Protein AF-0000000080329947 (afdb_homodimer)

Organism: NCBI:txid40318

Solvent-accessible surface area (backbone atoms only — not comparable to full-atom values): 26749 Å² total; per-residue (Å²): 135,84,74,75,75,70,77,56,76,75,75,55,60,79,76,43,69,67,56,48,32,52,51,42,46,49,55,52,70,67,36,64,66,49,54,54,37,52,48,49,18,39,48,30,20,26,49,42,0,29,50,46,18,37,52,49,48,74,40,50,90,74,49,55,70,72,56,60,70,68,59,47,57,67,50,40,4,48,54,8,49,68,57,16,38,54,33,36,23,45,49,18,11,41,72,40,8,46,28,51,72,70,53,46,44,56,58,57,44,67,69,30,91,54,57,53,60,54,55,52,23,45,50,50,46,52,38,51,53,39,31,53,52,36,29,51,24,33,47,49,4,40,52,49,8,30,60,44,16,42,77,71,73,56,43,75,52,72,82,40,88,59,37,49,49,19,36,51,28,45,5,52,40,43,19,50,43,16,48,39,13,32,19,35,3,52,61,60,55,27,52,66,58,14,43,51,49,49,46,41,54,52,53,46,45,55,57,52,36,69,71,40,58,66,77,51,24,56,69,46,44,37,70,34,52,47,54,11,26,48,29,28,40,46,75,70,80,57,87,70,48,55,54,33,69,58,13,32,49,50,29,49,48,54,37,49,52,41,38,50,51,20,45,53,47,55,70,70,41,81,133,134,84,73,75,76,70,77,55,76,76,74,53,60,80,76,43,69,67,56,48,31,52,51,43,47,48,55,53,69,67,35,66,68,47,55,53,36,54,47,48,19,38,48,29,19,26,51,42,0,30,50,46,18,38,52,49,48,74,40,48,89,76,49,54,69,72,56,60,72,67,60,47,57,67,50,40,4,49,53,8,49,68,56,16,38,52,32,36,23,46,49,18,11,41,72,40,9,45,29,51,72,72,53,48,44,57,60,57,43,66,70,30,89,54,58,53,59,54,55,51,23,45,51,50,48,52,38,51,52,39,31,54,53,36,28,51,26,31,46,49,3,39,54,49,7,30,60,46,16,44,79,71,72,54,42,74,54,71,82,41,88,60,36,50,47,18,37,51,27,45,5,51,39,43,21,50,44,16,48,41,13,32,19,34,2,53,62,57,54,28,51,66,58,14,43,51,50,47,46,42,54,53,52,46,45,56,56,53,36,71,71,40,58,67,78,52,24,57,69,44,42,38,70,34,54,49,54,10,25,49,28,28,40,47,75,69,81,58,88,69,48,56,56,32,68,59,14,33,50,49,28,50,46,54,37,49,53,41,38,49,50,20,44,52,47,55,70,68,43,80,131

Secondary structure (DSSP, 8-state):
--------TTSS----HHHHHHHHHHHHHH-HHHHHHHHHHHHHHHHHHHHHHHHHHHTGGGS-HHHHHT--HHHHHTTTHHHHHHHHHHHHHHHHHHHHHHTTHHHHHHHSS-HHHHHHHHHHHHHHHHHHHHHHHHHHHHHHHHHHHHTTT----TTSTTHHHHHHHHHHHHHHHHHHHHHHHHHH--HHHHHHHHHIIIIIHHHHHHTS-HHHHHHHGGGSHHHHHHGGG-SSPPTT---HHHHHHHHHHHHHHHHHHHHHHHHHS--/--------TTSS----HHHHHHHHHHHHHH-HHHHHHHHHHHHHHHHHHHHHHHHHHHTGGGS-HHHHHT--HHHHHTTTHHHHHHHHHHHHHHHHHHHHHHTTHHHHHHHSS-HHHHHHHHHHHHHHHHHHHHHHHHHHHHHHHHHHHHTTT----TTSTTHHHHHHHHHHHHHHHHHHHHHHHHHH--HHHHHHHHHIIIIIHHHHHHTS-HHHHHHHGGGSHHHHHHGGG-SSPPTT---HHHHHHHHHHHHHHHHHHHHHHHHHS--

Sequence (542 aa):
MTTASAIPDSERGEVTQLRVIRSEWIKLRSLRSTLFTLLAAVVAMVGLGCVFSYVTAARWNSLPPEERLAFDPTLVSLRGLYLAQLAVGVLGVLVVSGEYASGMIRSSLAAVPRRLPVLWAKTLVYGAVAWVLMTIASLAAFLGGQAALSGHGLGTSLSAPDVPRAVLGAGLYLTVVGLIGVAFGALVRSTAGGIATVFGLLLVLPALAQALPSSWLAKVNPYLPSTAGQGLIHIHQEPHTLAPWTGFALFCLYTLVALAAAGVALTRRDAMTTASAIPDSERGEVTQLRVIRSEWIKLRSLRSTLFTLLAAVVAMVGLGCVFSYVTAARWNSLPPEERLAFDPTLVSLRGLYLAQLAVGVLGVLVVSGEYASGMIRSSLAAVPRRLPVLWAKTLVYGAVAWVLMTIASLAAFLGGQAALSGHGLGTSLSAPDVPRAVLGAGLYLTVVGLIGVAFGALVRSTAGGIATVFGLLLVLPALAQALPSSWLAKVNPYLPSTAGQGLIHIHQEPHTLAPWTGFALFCLYTLVALAAAGVALTRRDA

pLDDT: mean 89.35, std 12.15, range [34.03, 98.75]

Foldseek 3Di:
DPPPPDPPPPVLPQCDLVNLLVVLLCVLVVDPLNVVLLVQLLCLQQVQLLVQLQVCQVCVVVDDPVCNVVDDLLCSLRVSLVVSLLSLLLVLLCSQLVCLVVVVVVVSCVSPVAQQSNLVSSLVSSLVVQLVSQLVSLVNSLVSSQVSNVVNPRHDDCPPPLSVQQSSLSSLLSSLSSLQSNLLSLVVSHSVRSSCVSCCQQPVVLVVLVVDDPVSSLVPNQLRLNNLSNLSNDPDDDPSHDHNVRSNVSNNVVSVVSSVVSSVCSVPDDD/DPPPPPPPPPVLPQCDLVNLLVVLLCVLVVDPLNVVLLVQLLCLQQVQLLVQLQVCQVCVVVDDPVCNVVDDLLCSLRVSLVVSLLSLLLVLLCSQLVCLVVVVVVVSCVSPVAQQSNLVSSLVSSLVVQLVSQLVSLVNSLVSSQVSNVVNPRHDDCPPPLSVQQSSLSSLLSSLSSLQSNLLSLVVSHSVRSSCVSCCQQPVVLVVLVVDDPVSSLVPNQLRLNNLSNLSNDPDDDPSHDHNVRSNVSNNVVSVVSSVVSSVCSVPDDD

Structure (mmCIF, N/CA/C/O backbone):
data_AF-0000000080329947-model_v1
#
loop_
_entity.id
_entity.type
_entity.pdbx_description
1 polymer 'ABC transporter permease'
#
loop_
_atom_site.group_PDB
_atom_site.id
_atom_site.type_symbol
_atom_site.label_atom_id
_atom_site.label_alt_id
_atom_site.label_comp_id
_atom_site.label_asym_id
_atom_site.label_entity_id
_atom_site.label_seq_id
_atom_site.pdbx_PDB_ins_code
_atom_site.Cartn_x
_atom_site.Cartn_y
_atom_site.Cartn_z
_atom_site.occupancy
_atom_site.B_iso_or_equiv
_atom_site.auth_seq_id
_atom_site.auth_comp_id
_atom_site.auth_asym_id
_atom_site.auth_atom_id
_atom_site.pdbx_PDB_model_num
ATOM 1 N N . MET A 1 1 ? -16.672 43.812 39.469 1 34.03 1 MET A N 1
ATOM 2 C CA . MET A 1 1 ? -16.719 42.344 39.312 1 34.03 1 MET A CA 1
ATOM 3 C C . MET A 1 1 ? -17.734 41.938 38.25 1 34.03 1 MET A C 1
ATOM 5 O O . MET A 1 1 ? -18.938 41.906 38.531 1 34.03 1 MET A O 1
ATOM 9 N N . THR A 1 2 ? -17.672 42.344 36.969 1 41.28 2 THR A N 1
ATOM 10 C CA . THR A 1 2 ? -18.578 42.125 35.844 1 41.28 2 THR A CA 1
ATOM 11 C C . THR A 1 2 ? -18.766 40.656 35.594 1 41.28 2 THR A C 1
ATOM 13 O O . THR A 1 2 ? -17.797 39.938 35.312 1 41.28 2 THR A O 1
ATOM 16 N N . THR A 1 3 ? -19.734 39.969 36.25 1 40.94 3 THR A N 1
ATOM 17 C CA . THR A 1 3 ? -20.109 38.562 36.094 1 40.94 3 THR A CA 1
ATOM 18 C C . THR A 1 3 ? -20.344 38.25 34.594 1 40.94 3 THR A C 1
ATOM 20 O O . THR A 1 3 ? -21.203 38.844 33.969 1 40.94 3 THR A O 1
ATOM 23 N N . ALA A 1 4 ? -19.344 37.938 33.875 1 51.41 4 ALA A N 1
ATOM 24 C CA . ALA A 1 4 ? -19.562 37.375 32.531 1 51.41 4 ALA A CA 1
ATOM 25 C C . ALA A 1 4 ? -20.703 36.344 32.562 1 51.41 4 ALA A C 1
ATOM 27 O O . ALA A 1 4 ? -20.625 35.344 33.312 1 51.41 4 ALA A O 1
ATOM 28 N N . SER A 1 5 ? -21.953 36.688 32.5 1 46.66 5 SER A N 1
ATOM 29 C CA . SER A 1 5 ? -23.109 35.812 32.406 1 46.66 5 SER A CA 1
ATOM 30 C C . SER A 1 5 ? -22.828 34.625 31.484 1 46.66 5 SER A C 1
ATOM 32 O O . SER A 1 5 ? -22.484 34.812 30.312 1 46.66 5 SER A O 1
ATOM 34 N N . ALA A 1 6 ? -22.375 33.531 32.094 1 50.06 6 ALA A N 1
ATOM 35 C CA . ALA A 1 6 ? -22.234 32.281 31.406 1 50.06 6 ALA A CA 1
ATOM 36 C C . ALA A 1 6 ? -23.484 31.969 30.562 1 50.06 6 ALA A C 1
ATOM 38 O O . ALA A 1 6 ? -24.609 32.094 31.047 1 50.06 6 ALA A O 1
ATOM 39 N N . ILE A 1 7 ? -23.469 32.219 29.266 1 50.66 7 ILE A N 1
ATOM 40 C CA . ILE A 1 7 ? -24.562 31.766 28.422 1 50.66 7 ILE A CA 1
ATOM 41 C C . ILE A 1 7 ? -25.062 30.391 28.891 1 50.66 7 ILE A C 1
ATOM 43 O O . ILE A 1 7 ? -24.266 29.484 29.109 1 50.66 7 ILE A O 1
ATOM 47 N N . PRO A 1 8 ? -26.188 30.281 29.5 1 48.19 8 PRO A N 1
ATOM 48 C CA . PRO A 1 8 ? -26.75 29.047 30.062 1 48.19 8 PRO A CA 1
ATOM 49 C C . PRO A 1 8 ? -26.578 27.844 29.125 1 48.19 8 PRO A C 1
ATOM 51 O O . PRO A 1 8 ? -26.562 28 27.906 1 48.19 8 PRO A O 1
ATOM 54 N N . ASP A 1 9 ? -26.016 26.656 29.578 1 49.38 9 ASP A N 1
ATOM 55 C CA . ASP A 1 9 ? -25.875 25.375 28.906 1 49.38 9 ASP A CA 1
ATOM 56 C C . ASP A 1 9 ? -27.094 25.062 28.031 1 49.38 9 ASP A C 1
ATOM 58 O O . ASP A 1 9 ? -27 24.297 27.078 1 49.38 9 ASP A O 1
ATOM 62 N N . SER A 1 10 ? -28.281 25.531 28.438 1 47.75 10 SER A N 1
ATOM 63 C CA . SER A 1 10 ? -29.547 25.281 27.75 1 47.75 10 SER A CA 1
ATOM 64 C C . SER A 1 10 ? -29.562 25.922 26.375 1 47.75 1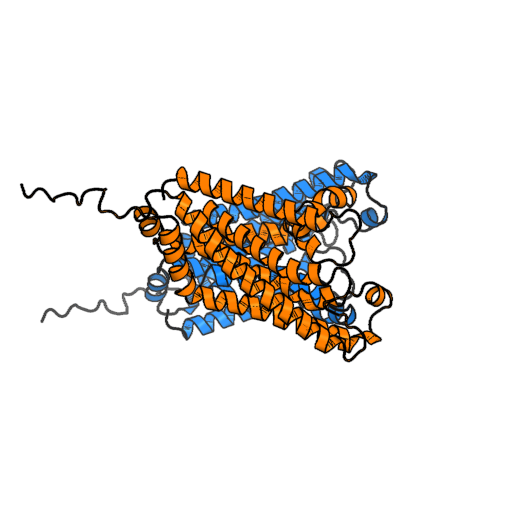0 SER A C 1
ATOM 66 O O . SER A 1 10 ? -30.297 25.484 25.484 1 47.75 10 SER A O 1
ATOM 68 N N . GLU A 1 11 ? -29.141 27.047 26.141 1 47.38 11 GLU A N 1
ATOM 69 C CA . GLU A 1 11 ? -29.125 27.75 24.875 1 47.38 11 GLU A CA 1
ATOM 70 C C . GLU A 1 11 ? -28.031 27.203 23.953 1 47.38 11 GLU A C 1
ATOM 72 O O . GLU A 1 11 ? -27.828 27.703 22.844 1 47.38 11 GLU A O 1
ATOM 77 N N . ARG A 1 12 ? -26.969 26.625 24.516 1 48.72 12 ARG A N 1
ATOM 78 C CA . ARG A 1 12 ? -26.109 25.812 23.672 1 48.72 12 ARG A CA 1
ATOM 79 C C . ARG A 1 12 ? -26.938 24.781 22.906 1 48.72 12 ARG A C 1
ATOM 81 O O . ARG A 1 12 ? -27.469 23.844 23.5 1 48.72 12 ARG A O 1
ATOM 88 N N . GLY A 1 13 ? -27.828 25.094 22.141 1 51.66 13 GLY A N 1
ATOM 89 C CA . GLY A 1 13 ? -28.734 24.281 21.344 1 51.66 13 GLY A CA 1
ATOM 90 C C . GLY A 1 13 ? -28.281 22.828 21.234 1 51.66 13 GLY A C 1
ATOM 91 O O . GLY A 1 13 ? -27.094 22.547 21.188 1 51.66 13 GLY A O 1
ATOM 92 N N . GLU A 1 14 ? -29 21.938 21.891 1 61.28 14 GLU A N 1
ATOM 93 C CA . GLU A 1 14 ? -28.734 20.5 21.938 1 61.28 14 GLU A CA 1
ATOM 94 C C . GLU A 1 14 ? -28.219 20 20.578 1 61.28 14 GLU A C 1
ATOM 96 O O . GLU A 1 14 ? -28.875 20.188 19.562 1 61.28 14 GLU A O 1
ATOM 101 N N . VAL A 1 15 ? -26.953 20.094 20.422 1 71.81 15 VAL A N 1
ATOM 102 C CA . VAL A 1 15 ? -26.375 19.531 19.203 1 71.81 15 VAL A CA 1
ATOM 103 C C . VAL A 1 15 ? -26.922 18.125 18.969 1 71.81 15 VAL A C 1
ATOM 105 O O . VAL A 1 15 ? -26.688 17.219 19.781 1 71.81 15 VAL A O 1
ATOM 108 N N . THR A 1 16 ? -27.984 18.031 18.156 1 81.5 16 THR A N 1
ATOM 109 C CA . THR A 1 16 ? -28.578 16.75 17.781 1 81.5 16 THR A CA 1
ATOM 110 C C . THR A 1 16 ? -27.672 16.016 16.781 1 81.5 16 THR A C 1
ATOM 112 O O . THR A 1 16 ? -26.781 16.625 16.172 1 81.5 16 THR A O 1
ATOM 115 N N . GLN A 1 17 ? -27.797 14.75 16.797 1 85.81 17 GLN A N 1
ATOM 116 C CA . GLN A 1 17 ? -27.047 13.914 15.875 1 85.81 17 GLN A CA 1
ATOM 117 C C . GLN A 1 17 ? -27.25 14.375 14.43 1 85.81 17 GLN A C 1
ATOM 119 O O . GLN A 1 17 ? -26.312 14.344 13.633 1 85.81 17 GLN A O 1
ATOM 124 N N . LEU A 1 18 ? -28.391 14.805 14.125 1 87.75 18 LEU A N 1
ATOM 125 C CA . LEU A 1 18 ? -28.688 15.258 12.773 1 87.75 18 LEU A CA 1
ATOM 126 C C . LEU A 1 18 ? -27.906 16.516 12.43 1 87.75 18 LEU A C 1
ATOM 128 O O . LEU A 1 18 ? -27.453 16.688 11.297 1 87.75 18 LEU A O 1
ATOM 132 N N . ARG A 1 19 ? -27.734 17.406 13.375 1 85.75 19 ARG A N 1
ATOM 133 C CA . ARG A 1 19 ? -26.953 18.609 13.156 1 85.75 19 ARG A CA 1
ATOM 134 C C . ARG A 1 19 ? -25.484 18.281 12.945 1 85.75 19 ARG A C 1
ATOM 136 O O . ARG A 1 19 ? -24.797 18.922 12.133 1 85.75 19 ARG A O 1
ATOM 143 N N . VAL A 1 20 ? -25.094 17.297 13.688 1 86.81 20 VAL A N 1
ATOM 144 C CA . VAL A 1 20 ? -23.703 16.875 13.555 1 86.81 20 VAL A CA 1
ATOM 145 C C . VAL A 1 20 ? -23.469 16.266 12.172 1 86.81 20 VAL A C 1
ATOM 147 O O . VAL A 1 20 ? -22.469 16.531 11.523 1 86.81 20 VAL A O 1
ATOM 150 N N . ILE A 1 21 ? -24.391 15.539 11.727 1 89.94 21 ILE A N 1
ATOM 151 C CA . ILE A 1 21 ? -24.328 14.922 10.406 1 89.94 21 ILE A CA 1
ATOM 152 C C . ILE A 1 21 ? -24.281 16.016 9.328 1 89.94 21 ILE A C 1
ATOM 154 O O . ILE A 1 21 ? -23.5 15.93 8.383 1 89.94 21 ILE A O 1
ATOM 158 N N . ARG A 1 22 ? -25.062 16.984 9.445 1 89.5 22 ARG A N 1
ATOM 159 C CA . ARG A 1 22 ? -25.094 18.078 8.484 1 89.5 22 ARG A CA 1
ATOM 160 C C . ARG A 1 22 ? -23.766 18.828 8.453 1 89.5 22 ARG A C 1
ATOM 162 O O . ARG A 1 22 ? -23.281 19.188 7.387 1 89.5 22 ARG A O 1
ATOM 169 N N . SER A 1 23 ? -23.266 19 9.625 1 87.44 23 SER A N 1
ATOM 170 C CA . SER A 1 23 ? -21.984 19.656 9.719 1 87.44 23 SER A CA 1
ATOM 171 C C . SER A 1 23 ? -20.891 18.844 9.023 1 87.44 23 SER A C 1
ATOM 173 O O . SER A 1 23 ? -20.062 19.406 8.297 1 87.44 23 SER A O 1
ATOM 175 N N . GLU A 1 24 ? -20.922 17.547 9.234 1 90 24 GLU A N 1
ATOM 176 C CA . GLU A 1 24 ? -19.922 16.688 8.633 1 90 24 GLU A CA 1
ATOM 177 C C . GLU A 1 24 ? -20.094 16.594 7.121 1 90 24 GLU A C 1
ATOM 179 O O . GLU A 1 24 ? -19.125 16.469 6.379 1 90 24 GLU A O 1
ATOM 184 N N . TRP A 1 25 ? -21.344 16.688 6.676 1 91.12 25 TRP A N 1
ATOM 185 C CA . TRP A 1 25 ? -21.625 16.719 5.246 1 91.12 25 TRP A CA 1
ATOM 186 C C . TRP A 1 25 ? -21.016 17.953 4.598 1 91.12 25 TRP A C 1
ATOM 188 O O . TRP A 1 25 ? -20.391 17.875 3.539 1 91.12 25 TRP A O 1
ATOM 198 N N . ILE A 1 26 ? -21.062 19.016 5.258 1 86.56 26 ILE A N 1
ATOM 199 C CA . ILE A 1 26 ? -20.531 20.266 4.762 1 86.56 26 ILE A CA 1
ATOM 200 C C . ILE A 1 26 ? -19 20.219 4.738 1 86.56 26 ILE A C 1
ATOM 202 O O . ILE A 1 26 ? -18.375 20.625 3.758 1 86.56 26 ILE A O 1
ATOM 206 N N . LYS A 1 27 ? -18.453 19.703 5.73 1 86.25 27 LYS A N 1
ATOM 207 C CA . LYS A 1 27 ? -17 19.578 5.812 1 86.25 27 LYS A CA 1
ATOM 208 C C . LYS A 1 27 ? -16.453 18.703 4.688 1 86.25 27 LYS A C 1
ATOM 210 O O . LYS A 1 27 ? -15.484 19.078 4.02 1 86.25 27 LYS A O 1
ATOM 215 N N . LEU A 1 28 ? -17.156 17.641 4.516 1 88.12 28 LEU A N 1
ATOM 216 C CA . LEU A 1 28 ? -16.703 16.688 3.504 1 88.12 28 LEU A CA 1
ATOM 217 C C . LEU A 1 28 ? -16.781 17.297 2.109 1 88.12 28 LEU A C 1
ATOM 219 O O . LEU A 1 28 ? -15.891 17.094 1.285 1 88.12 28 LEU A O 1
ATOM 223 N N . ARG A 1 29 ? -17.766 18.031 1.87 1 88.25 29 ARG A N 1
ATOM 224 C CA . ARG A 1 29 ? -18.016 18.562 0.53 1 88.25 29 ARG A CA 1
ATOM 225 C C . ARG A 1 29 ? -17.188 19.828 0.282 1 88.25 29 ARG A C 1
ATOM 227 O O . ARG A 1 29 ? -17.016 20.25 -0.864 1 88.25 29 ARG A O 1
ATOM 234 N N . SER A 1 30 ? -16.672 20.438 1.333 1 85.56 30 SER A N 1
ATOM 235 C CA . SER A 1 30 ? -16.016 21.734 1.188 1 85.56 30 SER A CA 1
ATOM 236 C C . SER A 1 30 ? -14.516 21.562 0.949 1 85.56 30 SER A C 1
ATOM 238 O O . SER A 1 30 ? -13.852 22.5 0.495 1 85.56 30 SER A O 1
ATOM 240 N N . LEU A 1 31 ? -14.078 20.453 1.177 1 83 31 LEU A N 1
ATOM 241 C CA . LEU A 1 31 ? -12.633 20.25 1.033 1 83 31 LEU A CA 1
ATOM 242 C C . LEU A 1 31 ? -12.289 19.844 -0.391 1 83 31 LEU A C 1
ATOM 244 O O . LEU A 1 31 ? -12.828 18.859 -0.907 1 83 31 LEU A O 1
ATOM 248 N N . ARG A 1 32 ? -11.469 20.531 -1.019 1 83.56 32 ARG A N 1
ATOM 249 C CA . ARG A 1 32 ? -11.008 20.219 -2.369 1 83.56 32 ARG A CA 1
ATOM 250 C C . ARG A 1 32 ? -10.328 18.859 -2.418 1 83.56 32 ARG A C 1
ATOM 252 O O . ARG A 1 32 ? -10.445 18.141 -3.414 1 83.56 32 ARG A O 1
ATOM 259 N N . SER A 1 33 ? -9.672 18.594 -1.314 1 84.19 33 SER A N 1
ATOM 260 C CA . SER A 1 33 ? -8.977 17.312 -1.256 1 84.19 33 SER A CA 1
ATOM 261 C C . SER A 1 33 ? -9.961 16.141 -1.379 1 84.19 33 SER A C 1
ATOM 263 O O . SER A 1 33 ? -9.641 15.117 -1.991 1 84.19 33 SER A O 1
ATOM 265 N N . THR A 1 34 ? -11.125 16.297 -0.819 1 89.56 34 THR A N 1
ATOM 266 C CA . THR A 1 34 ? -12.156 15.258 -0.91 1 89.56 34 THR A CA 1
ATOM 267 C C . THR A 1 34 ? -12.578 15.047 -2.359 1 89.56 34 THR A C 1
ATOM 269 O O . THR A 1 34 ? -12.617 13.914 -2.842 1 89.56 34 THR A O 1
ATOM 272 N N . LEU A 1 35 ? -12.805 16.094 -3.051 1 90.81 35 LEU A N 1
ATOM 273 C CA . LEU A 1 35 ? -13.242 16.031 -4.438 1 90.81 35 LEU A CA 1
ATOM 274 C C . LEU A 1 35 ? -12.188 15.359 -5.312 1 90.81 35 LEU A C 1
ATOM 276 O O . LEU A 1 35 ? -12.508 14.453 -6.09 1 90.81 35 LEU A O 1
ATOM 280 N N . PHE A 1 36 ? -11.031 15.734 -5.129 1 91 36 PHE A N 1
ATOM 281 C CA . PHE A 1 36 ? -9.961 15.219 -5.977 1 91 36 PHE A CA 1
ATOM 282 C C . PHE A 1 36 ? -9.703 13.742 -5.676 1 91 36 PHE A C 1
ATOM 284 O O . PHE A 1 36 ? -9.43 12.961 -6.59 1 91 36 PHE A O 1
ATOM 291 N N . THR A 1 37 ? -9.789 13.406 -4.445 1 93.44 37 THR A N 1
ATOM 292 C CA . THR A 1 37 ? -9.547 12.016 -4.09 1 93.44 37 THR A CA 1
ATOM 293 C C . THR A 1 37 ? -10.688 11.125 -4.574 1 93.44 37 THR A C 1
ATOM 295 O O . THR A 1 37 ? -10.453 10.016 -5.066 1 93.44 37 THR A O 1
ATOM 298 N N . LEU A 1 38 ? -11.883 11.594 -4.422 1 95.69 38 LEU A N 1
ATOM 299 C CA . LEU A 1 38 ? -13.023 10.828 -4.906 1 95.69 38 LEU A CA 1
ATOM 300 C C . LEU A 1 38 ? -13 10.711 -6.426 1 95.69 38 LEU A C 1
ATOM 302 O O . LEU A 1 38 ? -13.305 9.656 -6.98 1 95.69 38 LEU A O 1
ATOM 306 N N . LEU A 1 39 ? -12.625 11.766 -7.105 1 95.81 39 LEU A N 1
ATOM 307 C CA . LEU A 1 39 ? -12.492 11.727 -8.562 1 95.81 39 LEU A CA 1
ATOM 308 C C . LEU A 1 39 ? -11.406 10.734 -8.977 1 95.81 39 LEU A C 1
ATOM 310 O O . LEU A 1 39 ? -11.578 10 -9.953 1 95.81 39 LEU A O 1
ATOM 314 N N . ALA A 1 40 ? -10.367 10.797 -8.234 1 95.69 40 ALA A N 1
ATOM 315 C CA . ALA A 1 40 ? -9.289 9.859 -8.516 1 95.69 40 ALA A CA 1
ATOM 316 C C . ALA A 1 40 ? -9.766 8.414 -8.367 1 95.69 40 ALA A C 1
ATOM 318 O O . ALA A 1 40 ? -9.391 7.547 -9.164 1 95.69 40 ALA A O 1
ATOM 319 N N . ALA A 1 41 ? -10.547 8.164 -7.371 1 97.38 41 ALA A N 1
ATOM 320 C CA . ALA A 1 41 ? -11.086 6.824 -7.152 1 97.38 41 ALA A CA 1
ATOM 321 C C . ALA A 1 41 ? -11.977 6.398 -8.312 1 97.38 41 ALA A C 1
ATOM 323 O O . ALA A 1 41 ? -11.875 5.27 -8.797 1 97.38 41 ALA A O 1
ATOM 324 N N . VAL A 1 42 ? -12.789 7.301 -8.75 1 98.19 42 VAL A N 1
ATOM 325 C CA . VAL A 1 42 ? -13.711 7.012 -9.844 1 98.19 42 VAL A CA 1
ATOM 326 C C . VAL A 1 42 ? -12.922 6.766 -11.133 1 98.19 42 VAL A C 1
ATOM 328 O O . VAL A 1 42 ? -13.18 5.793 -11.844 1 98.19 42 VAL A O 1
ATOM 331 N N . VAL A 1 43 ? -11.969 7.59 -11.422 1 98 43 VAL A N 1
ATOM 332 C CA . VAL A 1 43 ? -11.156 7.473 -12.625 1 98 43 VAL A CA 1
ATOM 333 C C . VAL A 1 43 ? -10.367 6.168 -12.594 1 98 43 VAL A C 1
ATOM 335 O O . VAL A 1 43 ? -10.234 5.484 -13.617 1 98 43 VAL A O 1
ATOM 338 N N . ALA A 1 44 ? -9.906 5.875 -11.438 1 96.94 44 ALA A N 1
ATOM 339 C CA . ALA A 1 44 ? -9.156 4.629 -11.297 1 96.94 44 ALA A CA 1
ATOM 340 C C . ALA A 1 44 ? -10.055 3.42 -11.539 1 96.94 44 ALA A C 1
ATOM 342 O O . ALA A 1 44 ? -9.688 2.502 -12.273 1 96.94 44 ALA A O 1
ATOM 343 N N . MET A 1 45 ? -11.203 3.443 -10.945 1 97.88 45 MET A N 1
ATOM 344 C CA . MET A 1 45 ? -12.148 2.336 -11.062 1 97.88 45 MET A CA 1
ATOM 345 C C . MET A 1 45 ? -12.609 2.154 -12.5 1 97.88 45 MET A C 1
ATOM 347 O O . MET A 1 45 ? -12.516 1.057 -13.055 1 97.88 45 MET A O 1
ATOM 351 N N . VAL A 1 46 ? -13 3.166 -13.125 1 98.31 46 VAL A N 1
ATOM 352 C CA . VAL A 1 46 ? -13.562 3.105 -14.469 1 98.31 46 VAL A CA 1
ATOM 353 C C . VAL A 1 46 ? -12.445 3.002 -15.5 1 98.31 46 VAL A C 1
ATOM 355 O O . VAL A 1 46 ? -12.492 2.152 -16.391 1 98.31 46 VAL A O 1
ATOM 358 N N . GLY A 1 47 ? -11.492 3.832 -15.414 1 97.69 47 GLY A N 1
ATOM 359 C CA . GLY A 1 47 ? -10.414 3.885 -16.391 1 97.69 47 GLY A CA 1
ATOM 360 C C . GLY A 1 47 ? -9.648 2.58 -16.484 1 97.69 47 GLY A C 1
ATOM 361 O O . GLY A 1 47 ? -9.461 2.049 -17.594 1 97.69 47 GLY A O 1
ATOM 362 N N . LEU A 1 48 ? -9.234 2.082 -15.375 1 96 48 LEU A N 1
ATOM 363 C CA . LEU A 1 48 ? -8.445 0.854 -15.391 1 96 48 LEU A CA 1
ATOM 364 C C . LEU A 1 48 ? -9.312 -0.339 -15.789 1 96 48 LEU A C 1
ATOM 366 O O . LEU A 1 48 ? -8.828 -1.267 -16.453 1 96 48 LEU A O 1
ATOM 370 N N . GLY A 1 49 ? -10.547 -0.374 -15.305 1 96.69 49 GLY A N 1
ATOM 371 C CA . GLY A 1 49 ? -11.453 -1.41 -15.773 1 96.69 49 GLY A CA 1
ATOM 372 C C . GLY A 1 49 ? -11.57 -1.455 -17.281 1 96.69 49 GLY A C 1
ATOM 373 O O . GLY A 1 49 ? -11.5 -2.527 -17.891 1 96.69 49 GLY A O 1
ATOM 374 N N . CYS A 1 50 ? -11.68 -0.321 -17.891 1 96.38 50 CYS A N 1
ATOM 375 C CA . CYS A 1 50 ? -11.805 -0.223 -19.344 1 96.38 50 CYS A CA 1
ATOM 376 C C . CYS A 1 50 ? -10.508 -0.621 -20.031 1 96.38 50 CYS A C 1
ATOM 378 O O . CYS A 1 50 ? -10.523 -1.357 -21.016 1 96.38 50 CYS A O 1
ATOM 380 N N . VAL A 1 51 ? -9.438 -0.177 -19.531 1 94.62 51 VAL A N 1
ATOM 381 C CA . VAL A 1 51 ? -8.148 -0.458 -20.141 1 94.62 51 VAL A CA 1
ATOM 382 C C . VAL A 1 51 ? -7.871 -1.96 -20.094 1 94.62 51 VAL A C 1
ATOM 384 O O . VAL A 1 51 ? -7.473 -2.549 -21.109 1 94.62 51 VAL A O 1
ATOM 387 N N . PHE A 1 52 ? -8.102 -2.594 -18.969 1 94 52 PHE A N 1
ATOM 388 C CA . PHE A 1 52 ? -7.848 -4.023 -18.844 1 94 52 PHE A CA 1
ATOM 389 C C . PHE A 1 52 ? -8.773 -4.82 -19.766 1 94 52 PHE A C 1
ATOM 391 O O . PHE A 1 52 ? -8.359 -5.809 -20.359 1 94 52 PHE A O 1
ATOM 398 N N . SER A 1 53 ? -9.984 -4.367 -19.828 1 96 53 SER A N 1
ATOM 399 C CA . SER A 1 53 ? -10.93 -5.043 -20.703 1 96 53 SER A CA 1
ATOM 400 C C . SER A 1 53 ? -10.516 -4.914 -22.172 1 96 53 SER A C 1
ATOM 402 O O . SER A 1 53 ? -10.531 -5.895 -22.906 1 96 53 SER A O 1
ATOM 404 N N . TYR A 1 54 ? -10.094 -3.742 -22.547 1 93.62 54 TYR A N 1
ATOM 405 C CA . TYR A 1 54 ? -9.68 -3.498 -23.922 1 93.62 54 TYR A CA 1
ATOM 406 C C . TYR A 1 54 ? -8.438 -4.316 -24.266 1 93.62 54 TYR A C 1
ATOM 408 O O . TYR A 1 54 ? -8.375 -4.945 -25.328 1 93.62 54 TYR A O 1
ATOM 416 N N . VAL A 1 55 ? -7.539 -4.301 -23.422 1 90.62 55 VAL A N 1
ATOM 417 C CA . VAL A 1 55 ? -6.281 -5 -23.672 1 90.62 55 VAL A CA 1
ATOM 418 C C . VAL A 1 55 ? -6.539 -6.504 -23.75 1 90.62 55 VAL A C 1
ATOM 420 O O . VAL A 1 55 ? -5.969 -7.191 -24.609 1 90.62 55 VAL A O 1
ATOM 423 N N . THR A 1 56 ? -7.332 -6.992 -22.828 1 91.5 56 THR A N 1
ATOM 424 C CA . THR A 1 56 ? -7.652 -8.414 -22.844 1 91.5 56 THR A CA 1
ATOM 425 C C . THR A 1 56 ? -8.367 -8.797 -24.141 1 91.5 56 THR A C 1
ATOM 427 O O . THR A 1 56 ? -8.047 -9.82 -24.75 1 91.5 56 THR A O 1
ATOM 430 N N . ALA A 1 57 ? -9.266 -7.969 -24.547 1 92.44 57 ALA A N 1
ATOM 431 C CA . ALA A 1 57 ? -9.992 -8.227 -25.797 1 92.44 57 ALA A CA 1
ATOM 432 C C . ALA A 1 57 ? -9.047 -8.195 -27 1 92.44 57 ALA A C 1
ATOM 434 O O . ALA A 1 57 ? -9.125 -9.055 -27.875 1 92.44 57 ALA A O 1
ATOM 435 N N . ALA A 1 58 ? -8.18 -7.289 -27 1 88.94 58 ALA A N 1
ATOM 436 C CA . ALA A 1 58 ? -7.254 -7.102 -28.125 1 88.94 58 ALA A CA 1
ATOM 437 C C . ALA A 1 58 ? -6.273 -8.266 -28.219 1 88.94 58 ALA A C 1
ATOM 439 O O . ALA A 1 58 ? -5.805 -8.602 -29.312 1 88.94 58 ALA A O 1
ATOM 440 N N . ARG A 1 59 ? -6.07 -8.945 -27.141 1 88.56 59 ARG A N 1
ATOM 441 C CA . ARG A 1 59 ? -5.055 -9.992 -27.141 1 8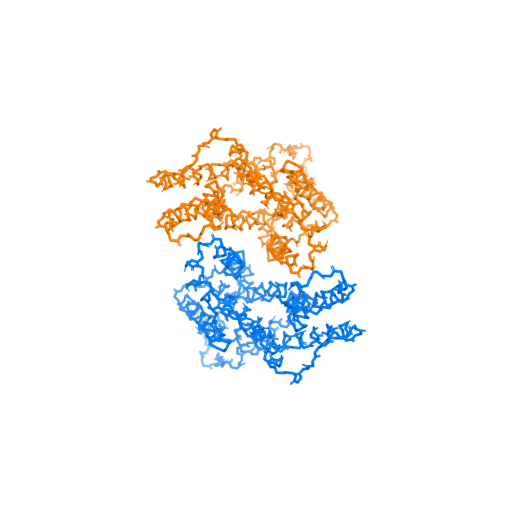8.56 59 ARG A CA 1
ATOM 442 C C . ARG A 1 59 ? -5.684 -11.367 -26.938 1 88.56 59 ARG A C 1
ATOM 444 O O . ARG A 1 59 ? -4.992 -12.336 -26.609 1 88.56 59 ARG A O 1
ATOM 451 N N . TRP A 1 60 ? -6.855 -11.438 -27.109 1 89.56 60 TRP A N 1
ATOM 452 C CA . TRP A 1 60 ? -7.605 -12.648 -26.781 1 89.56 60 TRP A CA 1
ATOM 453 C C . TRP A 1 60 ? -7.051 -13.852 -27.547 1 89.56 60 TRP A C 1
ATOM 455 O O . TRP A 1 60 ? -6.824 -14.914 -26.953 1 89.56 60 TRP A O 1
ATOM 465 N N . ASN A 1 61 ? -6.758 -13.672 -28.766 1 88.38 61 ASN A N 1
ATOM 466 C CA . ASN A 1 61 ? -6.344 -14.781 -29.625 1 88.38 61 ASN A CA 1
ATOM 467 C C . ASN A 1 61 ? -4.926 -15.242 -29.297 1 88.38 61 ASN A C 1
ATOM 469 O O . ASN A 1 61 ? -4.523 -16.344 -29.672 1 88.38 61 ASN A O 1
ATOM 473 N N . SER A 1 62 ? -4.219 -14.422 -28.609 1 87.31 62 SER A N 1
ATOM 474 C CA . SER A 1 62 ? -2.84 -14.766 -28.281 1 87.31 62 SER A CA 1
ATOM 475 C C . SER A 1 62 ? -2.736 -15.32 -26.859 1 87.31 62 SER A C 1
ATOM 477 O O . SER A 1 62 ? -1.651 -15.703 -26.422 1 87.31 62 SER A O 1
ATOM 479 N N . LEU A 1 63 ? -3.854 -15.414 -26.156 1 87.31 63 LEU A N 1
ATOM 480 C CA . LEU A 1 63 ? -3.846 -15.906 -24.781 1 87.31 63 LEU A CA 1
ATOM 481 C C . LEU A 1 63 ? -3.738 -17.422 -24.75 1 87.31 63 LEU A C 1
ATOM 483 O O . LEU A 1 63 ? -4.359 -18.109 -25.562 1 87.31 63 LEU A O 1
ATOM 487 N N . PRO A 1 64 ? -2.895 -17.891 -23.844 1 87.75 64 PRO A N 1
ATOM 488 C CA . PRO A 1 64 ? -2.875 -19.344 -23.656 1 87.75 64 PRO A CA 1
ATOM 489 C C . PRO A 1 64 ? -4.242 -19.906 -23.266 1 87.75 64 PRO A C 1
ATOM 491 O O . PRO A 1 64 ? -5.047 -19.203 -22.641 1 87.75 64 PRO A O 1
ATOM 494 N N . PRO A 1 65 ? -4.449 -21.172 -23.578 1 89.31 65 PRO A N 1
ATOM 495 C CA . PRO A 1 65 ? -5.746 -21.797 -23.312 1 89.31 65 PRO A CA 1
ATOM 496 C C . PRO A 1 65 ? -6.129 -21.75 -21.844 1 89.31 65 PRO A C 1
ATOM 498 O O . PRO A 1 65 ? -7.293 -21.531 -21.5 1 89.31 65 PRO A O 1
ATOM 501 N N . GLU A 1 66 ? -5.164 -21.891 -20.953 1 85.5 66 GLU A N 1
ATOM 502 C CA . GLU A 1 66 ? -5.441 -21.891 -19.516 1 85.5 66 GLU A CA 1
ATOM 503 C C . GLU A 1 66 ? -5.973 -20.531 -19.062 1 85.5 66 GLU A C 1
ATOM 505 O O . GLU A 1 66 ? -6.855 -20.469 -18.219 1 85.5 66 GLU A O 1
ATOM 510 N N . GLU A 1 67 ? -5.492 -19.531 -19.656 1 85.81 67 GLU A N 1
ATOM 511 C CA . GLU A 1 67 ? -5.926 -18.188 -19.297 1 85.81 67 GLU A CA 1
ATOM 512 C C . GLU A 1 67 ? -7.312 -17.891 -19.859 1 85.81 67 GLU A C 1
ATOM 514 O O . GLU A 1 67 ? -8.109 -17.188 -19.234 1 85.81 67 GLU A O 1
ATOM 519 N N . ARG A 1 68 ? -7.547 -18.422 -21 1 88.25 68 ARG A N 1
ATOM 520 C CA . ARG A 1 68 ? -8.859 -18.234 -21.594 1 88.25 68 ARG A CA 1
ATOM 521 C C . ARG A 1 68 ? -9.945 -18.938 -20.781 1 88.25 68 ARG A C 1
ATOM 523 O O . ARG A 1 68 ? -11.047 -18.406 -20.625 1 88.25 68 ARG A O 1
ATOM 530 N N . LEU A 1 69 ? -9.562 -20.078 -20.25 1 85.44 69 LEU A N 1
ATOM 531 C CA . LEU A 1 69 ? -10.508 -20.844 -19.453 1 85.44 69 LEU A CA 1
ATOM 532 C C . LEU A 1 69 ? -10.805 -20.125 -18.141 1 85.44 69 LEU A C 1
ATOM 534 O O . LEU A 1 69 ? -11.914 -20.219 -17.609 1 85.44 69 LEU A O 1
ATOM 538 N N . ALA A 1 70 ? -9.859 -19.391 -17.641 1 84 70 ALA A N 1
ATOM 539 C CA . ALA A 1 70 ? -9.992 -18.719 -16.328 1 84 70 ALA A CA 1
ATOM 540 C C . ALA A 1 70 ? -10.539 -17.312 -16.484 1 84 70 ALA A C 1
ATOM 542 O O . ALA A 1 70 ? -10.742 -16.609 -15.5 1 84 70 ALA A O 1
ATOM 543 N N . PHE A 1 71 ? -10.844 -16.984 -17.719 1 88.69 71 PHE A N 1
ATOM 544 C CA . PHE A 1 71 ? -11.266 -15.617 -18.016 1 88.69 71 PHE A CA 1
ATOM 545 C C . PHE A 1 71 ? -12.656 -15.336 -17.453 1 88.69 71 PHE A C 1
ATOM 547 O O . PHE A 1 71 ? -13.562 -16.156 -17.609 1 88.69 71 PHE A O 1
ATOM 554 N N . ASP A 1 72 ? -12.727 -14.195 -16.75 1 92.62 72 ASP A N 1
ATOM 555 C CA . ASP A 1 72 ? -13.992 -13.672 -16.234 1 92.62 72 ASP A CA 1
ATOM 556 C C . ASP A 1 72 ? -14.203 -12.227 -16.672 1 92.62 72 ASP A C 1
ATOM 558 O O . ASP A 1 72 ? -13.547 -11.32 -16.172 1 92.62 72 ASP A O 1
ATOM 562 N N . PRO A 1 73 ? -15.156 -12.039 -17.562 1 94.62 73 PRO A N 1
ATOM 563 C CA . PRO A 1 73 ? -15.367 -10.688 -18.109 1 94.62 73 PRO A CA 1
ATOM 564 C C . PRO A 1 73 ? -15.781 -9.688 -17.031 1 94.62 73 PRO A C 1
ATOM 566 O O . PRO A 1 73 ? -15.5 -8.492 -17.156 1 94.62 73 PRO A O 1
ATOM 569 N N . THR A 1 74 ? -16.422 -10.188 -16 1 95.62 74 THR A N 1
ATOM 570 C CA . THR A 1 74 ? -16.828 -9.305 -14.922 1 95.62 74 THR A CA 1
ATOM 571 C C . THR A 1 74 ? -15.602 -8.828 -14.133 1 95.62 74 THR A C 1
ATOM 573 O O . THR A 1 74 ? -15.43 -7.621 -13.914 1 95.62 74 THR A O 1
ATOM 576 N N . LEU A 1 75 ? -14.719 -9.711 -13.797 1 94.06 75 LEU A N 1
ATOM 577 C CA . LEU A 1 75 ? -13.562 -9.391 -12.969 1 94.06 75 LEU A CA 1
ATOM 578 C C . LEU A 1 75 ? -12.602 -8.469 -13.719 1 94.06 75 LEU A C 1
ATOM 580 O O . LEU A 1 75 ? -12.031 -7.543 -13.133 1 94.06 75 LEU A O 1
ATOM 584 N N . VAL A 1 76 ? -12.461 -8.734 -14.984 1 94.5 76 VAL A N 1
ATOM 585 C CA . VAL A 1 76 ? -11.539 -7.91 -15.758 1 94.5 76 VAL A CA 1
ATOM 586 C C . VAL A 1 76 ? -12.047 -6.469 -15.812 1 94.5 76 VAL A C 1
ATOM 588 O O . VAL A 1 76 ? -11.258 -5.523 -15.727 1 94.5 76 VAL A O 1
ATOM 591 N N . SER A 1 77 ? -13.359 -6.281 -15.914 1 97.06 77 SER A N 1
ATOM 592 C CA . SER A 1 77 ? -13.969 -4.961 -15.992 1 97.06 77 SER A CA 1
ATOM 593 C C . SER A 1 77 ? -13.883 -4.234 -14.656 1 97.06 77 SER A C 1
ATOM 595 O O . SER A 1 77 ? -14.055 -3.014 -14.594 1 97.06 77 SER A O 1
ATOM 597 N N . LEU A 1 78 ? -13.633 -5.023 -13.57 1 97.25 78 LEU A N 1
ATOM 598 C CA . LEU A 1 78 ? -13.648 -4.426 -12.234 1 97.25 78 LEU A CA 1
ATOM 599 C C . LEU A 1 78 ? -12.234 -4.367 -11.656 1 97.25 78 LEU A C 1
ATOM 601 O O . LEU A 1 78 ? -12.07 -4.141 -10.453 1 97.25 78 LEU A O 1
ATOM 605 N N . ARG A 1 79 ? -11.227 -4.512 -12.477 1 94.81 79 ARG A N 1
ATOM 606 C CA . ARG A 1 79 ? -9.836 -4.559 -12.023 1 94.81 79 ARG A CA 1
ATOM 607 C C . ARG A 1 79 ? -9.406 -3.213 -11.453 1 94.81 79 ARG A C 1
ATOM 609 O O . ARG A 1 79 ? -8.445 -3.141 -10.68 1 94.81 79 ARG A O 1
ATOM 616 N N . GLY A 1 80 ? -10.078 -2.158 -11.797 1 96.12 80 GLY A N 1
ATOM 617 C CA . GLY A 1 80 ? -9.758 -0.839 -11.273 1 96.12 80 GLY A CA 1
ATOM 618 C C . GLY A 1 80 ? -9.961 -0.729 -9.773 1 96.12 80 GLY A C 1
ATOM 619 O O . GLY A 1 80 ? -9.516 0.236 -9.156 1 96.12 80 GLY A O 1
ATOM 620 N N . LEU A 1 81 ? -10.57 -1.718 -9.172 1 96 81 LEU A N 1
ATOM 621 C CA . LEU A 1 81 ? -10.859 -1.76 -7.742 1 96 81 LEU A CA 1
ATOM 622 C C . LEU A 1 81 ? -9.578 -1.648 -6.926 1 96 81 LEU A C 1
ATOM 624 O O . LEU A 1 81 ? -9.562 -1.012 -5.867 1 96 81 LEU A O 1
ATOM 628 N N . TYR A 1 82 ? -8.492 -2.094 -7.398 1 92.5 82 TYR A N 1
ATOM 629 C CA . TYR A 1 82 ? -7.238 -2.143 -6.66 1 92.5 82 TYR A CA 1
ATOM 630 C C . TYR A 1 82 ? -6.66 -0.745 -6.473 1 92.5 82 TYR A C 1
ATOM 632 O O . TYR A 1 82 ? -6.121 -0.428 -5.41 1 92.5 82 TYR A O 1
ATOM 640 N N . LEU A 1 83 ? -6.82 0.046 -7.488 1 94.38 83 LEU A N 1
ATOM 641 C CA . LEU A 1 83 ? -6.34 1.417 -7.359 1 94.38 83 LEU A CA 1
ATOM 642 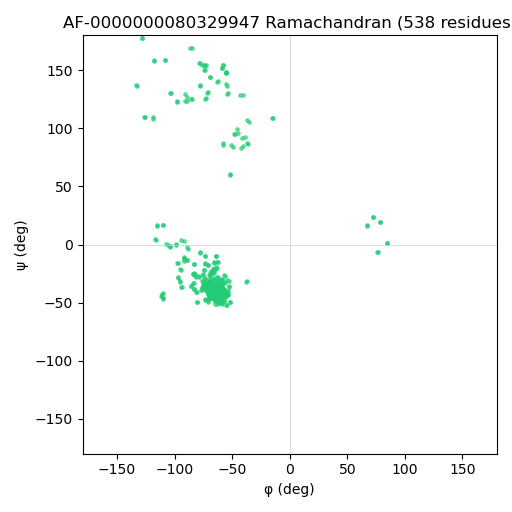C C . LEU A 1 83 ? -7.363 2.287 -6.641 1 94.38 83 LEU A C 1
ATOM 644 O O . LEU A 1 83 ? -6.996 3.172 -5.863 1 94.38 83 LEU A O 1
ATOM 648 N N . ALA A 1 84 ? -8.578 2.008 -6.969 1 97.12 84 ALA A N 1
ATOM 649 C CA . ALA A 1 84 ? -9.641 2.787 -6.336 1 97.12 84 ALA A CA 1
ATOM 650 C C . ALA A 1 84 ? -9.617 2.621 -4.82 1 97.12 84 ALA A C 1
ATOM 652 O O . ALA A 1 84 ? -9.906 3.566 -4.082 1 97.12 84 ALA A O 1
ATOM 653 N N . GLN A 1 85 ? -9.281 1.456 -4.363 1 96.62 85 GLN A N 1
ATOM 654 C CA . GLN A 1 85 ? -9.312 1.213 -2.924 1 96.62 85 GLN A CA 1
ATOM 655 C C . GLN A 1 85 ? -8.266 2.059 -2.201 1 96.62 85 GLN A C 1
ATOM 657 O O . GLN A 1 85 ? -8.461 2.449 -1.049 1 96.62 85 GLN A O 1
ATOM 662 N N . LEU A 1 86 ? -7.148 2.389 -2.871 1 95.56 86 LEU A N 1
ATOM 663 C CA . LEU A 1 86 ? -6.141 3.26 -2.275 1 95.56 86 LEU A CA 1
ATOM 664 C C . LEU A 1 86 ? -6.711 4.648 -2.012 1 95.56 86 LEU A C 1
ATOM 666 O O . LEU A 1 86 ? -6.574 5.184 -0.91 1 95.56 86 LEU A O 1
ATOM 670 N N . ALA A 1 87 ? -7.379 5.121 -3.068 1 96.69 87 ALA A N 1
ATOM 671 C CA . ALA A 1 87 ? -7.934 6.469 -2.971 1 96.69 87 ALA A CA 1
ATOM 672 C C . ALA A 1 87 ? -9 6.547 -1.883 1 96.69 87 ALA A C 1
ATOM 674 O O . ALA A 1 87 ? -8.977 7.457 -1.048 1 96.69 87 ALA A O 1
ATOM 675 N N . VAL A 1 88 ? -9.844 5.574 -1.842 1 97.69 88 VAL A N 1
ATOM 676 C CA . VAL A 1 88 ? -10.953 5.59 -0.89 1 97.69 88 VAL A CA 1
ATOM 677 C C . VAL A 1 88 ? -10.422 5.371 0.524 1 97.69 88 VAL A C 1
ATOM 679 O O . VAL A 1 88 ? -10.906 5.984 1.479 1 97.69 88 VAL A O 1
ATOM 682 N N . GLY A 1 89 ? -9.484 4.449 0.652 1 97.56 89 GLY A N 1
ATOM 683 C CA . GLY A 1 89 ? -8.859 4.234 1.949 1 97.56 89 GLY A CA 1
ATOM 684 C C . GLY A 1 89 ? -8.156 5.465 2.484 1 97.56 89 GLY A C 1
ATOM 685 O O . GLY A 1 89 ? -8.297 5.805 3.66 1 97.56 89 GLY A O 1
ATOM 686 N N . VAL A 1 90 ? -7.438 6.125 1.603 1 97.19 90 VAL A N 1
ATOM 687 C CA . VAL A 1 90 ? -6.719 7.34 1.972 1 97.19 90 VAL A CA 1
ATOM 688 C C . VAL A 1 90 ? -7.711 8.398 2.441 1 97.19 90 VAL A C 1
ATOM 690 O O . VAL A 1 90 ? -7.5 9.047 3.473 1 97.19 90 VAL A O 1
ATOM 693 N N . LEU A 1 91 ? -8.734 8.586 1.713 1 97.25 91 LEU A N 1
ATOM 694 C CA . LEU A 1 91 ? -9.727 9.578 2.092 1 97.25 91 LEU A CA 1
ATOM 695 C C . LEU A 1 91 ? -10.359 9.234 3.434 1 97.25 91 LEU A C 1
ATOM 697 O O . LEU A 1 91 ? -10.617 10.125 4.25 1 97.25 91 LEU A O 1
ATOM 701 N N . GLY A 1 92 ? -10.633 7.941 3.637 1 97.88 92 GLY A N 1
ATOM 702 C CA . GLY A 1 92 ? -11.148 7.527 4.93 1 97.88 92 GLY A CA 1
ATOM 703 C C . GLY A 1 92 ? -10.266 7.945 6.09 1 97.88 92 GLY A C 1
ATOM 704 O O . GLY A 1 92 ? -10.75 8.469 7.094 1 97.88 92 GLY A O 1
ATOM 705 N N . VAL A 1 93 ? -9.008 7.754 5.926 1 97.38 93 VAL A N 1
ATOM 706 C CA . VAL A 1 93 ? -8.055 8.156 6.957 1 97.38 93 VAL A CA 1
ATOM 707 C C . VAL A 1 93 ? -8.086 9.672 7.129 1 97.38 93 VAL A C 1
ATOM 709 O O . VAL A 1 93 ? -8.109 10.18 8.25 1 97.38 93 VAL A O 1
ATOM 712 N N . LEU A 1 94 ? -8.156 10.414 6.035 1 95.38 94 LEU A N 1
ATOM 713 C CA . LEU A 1 94 ? -8.078 11.867 6.039 1 95.38 94 LEU A CA 1
ATOM 714 C C . LEU A 1 94 ? -9.32 12.477 6.676 1 95.38 94 LEU A C 1
ATOM 716 O O . LEU A 1 94 ? -9.266 13.578 7.238 1 95.38 94 LEU A O 1
ATOM 720 N N . VAL A 1 95 ? -10.406 11.758 6.609 1 95 95 VAL A N 1
ATOM 721 C CA . VAL A 1 95 ? -11.656 12.242 7.18 1 95 95 VAL A CA 1
ATOM 722 C C . VAL A 1 95 ? -11.453 12.57 8.656 1 95 95 VAL A C 1
ATOM 724 O O . VAL A 1 95 ? -12.031 13.523 9.18 1 95 95 VAL A O 1
ATOM 727 N N . VAL A 1 96 ? -10.578 11.812 9.305 1 93.25 96 VAL A N 1
ATOM 728 C CA . VAL A 1 96 ? -10.367 12.031 10.727 1 93.25 96 VAL A CA 1
ATOM 729 C C . VAL A 1 96 ? -8.984 12.641 10.961 1 93.25 96 VAL A C 1
ATOM 731 O O . VAL A 1 96 ? -8.867 13.688 11.609 1 93.25 96 VAL A O 1
ATOM 734 N N . SER A 1 97 ? -8.016 12.094 10.336 1 91.38 97 SER A N 1
ATOM 735 C CA . SER A 1 97 ? -6.645 12.523 10.602 1 91.38 97 SER A CA 1
ATOM 736 C C . SER A 1 97 ? -6.402 13.938 10.094 1 91.38 97 SER A C 1
ATOM 738 O O . SER A 1 97 ? -5.535 14.648 10.617 1 91.38 97 SER A O 1
ATOM 740 N N . GLY A 1 98 ? -7.164 14.352 9.102 1 88.94 98 GLY A N 1
ATOM 741 C CA . GLY A 1 98 ? -7.039 15.711 8.617 1 88.94 98 GLY A CA 1
ATOM 742 C C . GLY A 1 98 ? -7.355 16.75 9.672 1 88.94 98 GLY A C 1
ATOM 743 O O . GLY A 1 98 ? -6.73 17.812 9.711 1 88.94 98 GLY A O 1
ATOM 744 N N . GLU A 1 99 ? -8.25 16.438 10.5 1 87.44 99 GLU A N 1
ATOM 745 C CA . GLU A 1 99 ? -8.609 17.359 11.578 1 87.44 99 GLU A CA 1
ATOM 746 C C . GLU A 1 99 ? -7.535 17.391 12.656 1 87.44 99 GLU A C 1
ATOM 748 O O . GLU A 1 99 ? -7.312 18.422 13.289 1 87.44 99 GLU A O 1
ATOM 753 N N . TYR A 1 100 ? -6.973 16.312 12.875 1 84 100 TYR A N 1
ATOM 754 C CA . TYR A 1 100 ? -5.867 16.297 13.828 1 84 100 TYR A CA 1
ATOM 755 C C . TYR A 1 100 ? -4.68 17.094 13.305 1 84 100 TYR A C 1
ATOM 757 O O . TYR A 1 100 ? -4.07 17.875 14.039 1 84 100 TYR A O 1
ATOM 765 N N . ALA A 1 101 ? -4.438 16.922 12.062 1 79.81 101 ALA A N 1
ATOM 766 C CA . ALA A 1 101 ? -3.307 17.594 11.43 1 79.81 101 ALA A CA 1
ATOM 767 C C . ALA A 1 101 ? -3.52 19.109 11.398 1 79.81 101 ALA A C 1
ATOM 769 O O . ALA A 1 101 ? -2.578 19.875 11.594 1 79.81 101 ALA A O 1
ATOM 770 N N . SER A 1 102 ? -4.691 19.531 11.211 1 78.75 102 SER A N 1
ATOM 771 C CA . SER A 1 102 ? -5 20.953 11.109 1 78.75 102 SER A CA 1
ATOM 772 C C . SER A 1 102 ? -5.301 21.547 12.484 1 78.75 102 SER A C 1
ATOM 774 O O . SER A 1 102 ? -5.414 22.766 12.625 1 78.75 102 SER A O 1
ATOM 776 N N . GLY A 1 103 ? -5.504 20.688 13.484 1 78.88 103 GLY A N 1
ATOM 777 C CA . GLY A 1 103 ? -5.871 21.141 14.82 1 78.88 103 GLY A CA 1
ATOM 778 C C . GLY A 1 103 ? -7.363 21.375 14.977 1 78.88 103 GLY A C 1
ATOM 779 O O . GLY A 1 103 ? -7.828 21.719 16.062 1 78.88 103 GLY A O 1
ATOM 780 N N . MET A 1 104 ? -8.102 21.125 13.969 1 75.12 104 MET A N 1
ATOM 781 C CA . MET A 1 104 ? -9.539 21.391 13.969 1 75.12 104 MET A CA 1
ATOM 782 C C . MET A 1 104 ? -10.289 20.375 14.828 1 75.12 104 MET A C 1
ATOM 784 O O . MET A 1 104 ? -11.461 20.562 15.133 1 75.12 104 MET A O 1
ATOM 788 N N . ILE A 1 105 ? -9.562 19.344 15.242 1 77.25 105 ILE A N 1
ATOM 789 C CA . ILE A 1 105 ? -10.188 18.312 16.062 1 77.25 105 ILE A CA 1
ATOM 790 C C . ILE A 1 105 ? -10.68 18.922 17.375 1 77.25 105 ILE A C 1
ATOM 792 O O . ILE A 1 105 ? -11.703 18.5 17.922 1 77.25 105 ILE A O 1
ATOM 796 N N . ARG A 1 106 ? -10.023 19.906 17.812 1 75.88 106 ARG A N 1
ATOM 797 C CA . ARG A 1 106 ? -10.414 20.562 19.047 1 75.88 106 ARG A CA 1
ATOM 798 C C . ARG A 1 106 ? -11.734 21.312 18.891 1 75.88 106 ARG A C 1
ATOM 800 O O . ARG A 1 106 ? -12.594 21.25 19.766 1 75.88 106 ARG A O 1
ATOM 807 N N . SER A 1 107 ? -11.859 21.938 17.781 1 73.94 107 SER A N 1
ATOM 808 C CA . SER A 1 107 ? -13.102 22.656 17.516 1 73.94 107 SER A CA 1
ATOM 809 C C . SER A 1 107 ? -14.266 21.703 17.312 1 73.94 107 SER A C 1
ATOM 811 O O . SER A 1 107 ? -15.383 21.953 17.766 1 73.94 107 SER A O 1
ATOM 813 N N . SER A 1 108 ? -13.961 20.547 16.656 1 72.75 108 SER A N 1
ATOM 814 C CA . SER A 1 108 ? -15 19.547 16.406 1 72.75 108 SER A CA 1
ATOM 815 C C . SER A 1 108 ? -15.5 18.938 17.719 1 72.75 108 SER A C 1
ATOM 817 O O . SER A 1 108 ? -16.703 18.75 17.891 1 72.75 108 SER A O 1
ATOM 819 N N . LEU A 1 109 ? -14.609 18.688 18.656 1 74.88 109 LEU A N 1
ATOM 820 C CA . LEU A 1 109 ? -14.969 18.031 19.906 1 74.88 109 LEU A CA 1
ATOM 821 C C . LEU A 1 109 ? -15.539 19.031 20.906 1 74.88 109 LEU A C 1
ATOM 823 O O . LEU A 1 109 ? -16.297 18.656 21.797 1 74.88 109 LEU A O 1
ATOM 827 N N . ALA A 1 110 ? -15.164 20.266 20.766 1 70.88 110 ALA A N 1
ATOM 828 C CA . ALA A 1 110 ? -15.719 21.312 21.625 1 70.88 110 ALA A CA 1
ATOM 829 C C . ALA A 1 110 ? -17.172 21.609 21.25 1 70.88 110 ALA A C 1
ATOM 831 O O . ALA A 1 110 ? -17.969 21.953 22.125 1 70.88 110 ALA A O 1
ATOM 832 N N . ALA A 1 111 ? -17.469 21.453 20.078 1 69.19 111 ALA A N 1
ATOM 833 C CA . ALA A 1 111 ? -18.812 21.75 19.594 1 69.19 111 ALA A CA 1
ATOM 834 C C . ALA A 1 111 ? -19.797 20.672 19.984 1 69.19 111 ALA A C 1
ATOM 836 O O . ALA A 1 111 ? -21 20.922 20.109 1 69.19 111 ALA A O 1
ATOM 837 N N . VAL A 1 112 ? -19.25 19.469 20.062 1 67.69 112 VAL A N 1
ATOM 838 C CA . VAL A 1 112 ? -20.094 18.328 20.422 1 67.69 112 VAL A CA 1
ATOM 839 C C . VAL A 1 112 ? -19.594 17.703 21.719 1 67.69 112 VAL A C 1
ATOM 841 O O . VAL A 1 112 ? -18.484 17.188 21.781 1 67.69 112 VAL A O 1
ATOM 844 N N . PRO A 1 113 ? -20.438 17.906 22.766 1 66.62 113 PRO A N 1
ATOM 845 C CA . PRO A 1 113 ? -19.953 17.453 24.078 1 66.62 113 PRO A CA 1
ATOM 846 C C . PRO A 1 113 ? -19.547 15.977 24.062 1 66.62 113 PRO A C 1
ATOM 848 O O . PRO A 1 113 ? -18.672 15.578 24.828 1 66.62 113 PRO A O 1
ATOM 851 N N . ARG A 1 114 ? -20.281 15.258 23.156 1 74.25 114 ARG A N 1
ATOM 852 C CA . ARG A 1 114 ? -19.938 13.836 23.125 1 74.25 114 ARG A CA 1
ATOM 853 C C . ARG A 1 114 ? -19.094 13.508 21.891 1 74.25 114 ARG A C 1
ATOM 855 O O . ARG A 1 114 ? -19.453 13.867 20.766 1 74.25 114 ARG A O 1
ATOM 862 N N . ARG A 1 115 ? -17.984 12.828 22.031 1 81.31 115 ARG A N 1
ATOM 863 C CA . ARG A 1 115 ? -17 12.531 21 1 81.31 115 ARG A CA 1
ATOM 864 C C . ARG A 1 115 ? -17.5 11.453 20.047 1 81.31 115 ARG A C 1
ATOM 866 O O . ARG A 1 115 ? -17.203 11.477 18.859 1 81.31 115 ARG A O 1
ATOM 873 N N . LEU A 1 116 ? -18.406 10.734 20.531 1 87.62 116 LEU A N 1
ATOM 874 C CA . LEU A 1 116 ? -18.844 9.578 19.766 1 87.62 116 LEU A CA 1
ATOM 875 C C . LEU A 1 116 ? -19.766 10 18.609 1 87.62 116 LEU A C 1
ATOM 877 O O . LEU A 1 116 ? -19.656 9.469 17.5 1 87.62 116 LEU A O 1
ATOM 881 N N . PRO A 1 117 ? -20.641 10.961 18.844 1 86.81 117 PRO A N 1
ATOM 882 C CA . PRO A 1 117 ? -21.516 11.383 17.75 1 86.81 117 PRO A CA 1
ATOM 883 C C . PRO A 1 117 ? -20.734 11.891 16.531 1 86.81 117 PRO A C 1
ATOM 885 O O . PRO A 1 117 ? -21.172 11.719 15.391 1 86.81 117 PRO A O 1
ATOM 888 N N . VAL A 1 118 ? -19.656 12.445 16.766 1 89.19 118 VAL A N 1
ATOM 889 C CA . VAL A 1 118 ? -18.844 12.969 15.68 1 89.19 118 VAL A CA 1
ATOM 890 C C . VAL A 1 118 ? -18.281 11.82 14.844 1 89.19 118 VAL A C 1
ATOM 892 O O . VAL A 1 118 ? -18.344 11.852 13.609 1 89.19 118 VAL A O 1
ATOM 895 N N . LEU A 1 119 ? -17.781 10.852 15.508 1 92.88 119 LEU A N 1
ATOM 896 C CA . LEU A 1 119 ? -17.234 9.695 14.797 1 92.88 119 LEU A CA 1
ATOM 897 C C . LEU A 1 119 ? -18.328 9 13.984 1 92.88 119 LEU A C 1
ATOM 899 O O . LEU A 1 119 ? -18.109 8.641 12.828 1 92.88 119 LEU A O 1
ATOM 903 N N . TRP A 1 120 ? -19.484 8.883 14.555 1 93.94 120 TRP A N 1
ATOM 904 C CA . TRP A 1 120 ? -20.578 8.227 13.852 1 93.94 120 TRP A CA 1
ATOM 905 C C . TRP A 1 120 ? -21.047 9.07 12.672 1 93.94 120 TRP A C 1
ATOM 907 O O . TRP A 1 120 ? -21.406 8.539 11.617 1 93.94 120 TRP A O 1
ATOM 917 N N . ALA A 1 121 ? -21.109 10.312 12.875 1 94.12 121 ALA A N 1
ATOM 918 C CA . ALA A 1 121 ? -21.5 11.203 11.789 1 94.12 121 ALA A CA 1
ATOM 919 C C . ALA A 1 121 ? -20.516 11.125 10.625 1 94.12 121 ALA A C 1
ATOM 921 O O . ALA A 1 121 ? -20.922 11.047 9.461 1 94.12 121 ALA A O 1
ATOM 922 N N . LYS A 1 122 ? -19.25 11.109 10.938 1 94.94 122 LYS A N 1
ATOM 923 C CA . LYS A 1 122 ? -18.234 10.984 9.906 1 94.94 122 LYS A CA 1
ATOM 924 C C . LYS A 1 122 ? -18.359 9.664 9.148 1 94.94 122 LYS A C 1
ATOM 926 O O . LYS A 1 122 ? -18.281 9.625 7.922 1 94.94 122 LYS A O 1
ATOM 931 N N . THR A 1 123 ? -18.5 8.695 9.953 1 97.44 123 THR A N 1
ATOM 932 C CA . THR A 1 123 ? -18.625 7.355 9.391 1 97.44 123 THR A CA 1
ATOM 933 C C . THR A 1 123 ? -19.828 7.258 8.469 1 97.44 123 THR A C 1
ATOM 935 O O . THR A 1 123 ? -19.734 6.734 7.355 1 97.44 123 THR A O 1
ATOM 938 N N . LEU A 1 124 ? -20.891 7.773 8.859 1 97.31 124 LEU A N 1
ATOM 939 C CA . LEU A 1 124 ? -22.141 7.684 8.102 1 97.31 124 LEU A CA 1
ATOM 940 C C . LEU A 1 124 ? -22.062 8.539 6.84 1 97.31 124 LEU A C 1
ATOM 942 O O . LEU A 1 124 ? -22.453 8.094 5.758 1 97.31 124 LEU A O 1
ATOM 946 N N . VAL A 1 125 ? -21.641 9.75 7.02 1 97.19 125 VAL A N 1
ATOM 947 C CA . VAL A 1 125 ? -21.594 10.68 5.895 1 97.19 125 VAL A CA 1
ATOM 948 C C . VAL A 1 125 ? -20.609 10.18 4.844 1 97.19 125 VAL A C 1
ATOM 950 O O . VAL A 1 125 ? -20.938 10.078 3.664 1 97.19 125 VAL A O 1
ATOM 953 N N . TYR A 1 126 ? -19.422 9.875 5.309 1 97.75 126 TYR A N 1
ATOM 954 C CA . TYR A 1 126 ? -18.422 9.383 4.363 1 97.75 126 TYR A CA 1
ATOM 955 C C . TYR A 1 126 ? -18.844 8.055 3.756 1 97.75 126 TYR A C 1
ATOM 957 O O . TYR A 1 126 ? -18.688 7.836 2.553 1 97.75 126 TYR A O 1
ATOM 965 N N . GLY A 1 127 ? -19.359 7.133 4.555 1 98.44 127 GLY A N 1
ATOM 966 C CA . GLY A 1 127 ? -19.828 5.844 4.07 1 98.44 127 GLY A CA 1
ATOM 967 C C . GLY A 1 127 ? -20.906 5.957 2.998 1 98.44 127 GLY A C 1
ATOM 968 O O . GLY A 1 127 ? -20.859 5.25 1.99 1 98.44 127 GLY A O 1
ATOM 969 N N . ALA A 1 128 ? -21.812 6.836 3.211 1 98.06 128 ALA A N 1
ATOM 970 C CA . ALA A 1 128 ? -22.906 7.023 2.25 1 98.06 128 ALA A CA 1
ATOM 971 C C . ALA A 1 128 ? -22.375 7.574 0.929 1 98.06 128 ALA A C 1
ATOM 973 O O . ALA A 1 128 ? -22.75 7.098 -0.145 1 98.06 128 ALA A O 1
ATOM 974 N N . VAL A 1 129 ? -21.516 8.523 1.028 1 97.69 129 VAL A N 1
ATOM 975 C CA . VAL A 1 129 ? -20.953 9.133 -0.171 1 97.69 129 VAL A CA 1
ATOM 976 C C . VAL A 1 129 ? -20.109 8.109 -0.928 1 97.69 129 VAL A C 1
ATOM 978 O O . VAL A 1 129 ? -20.234 7.969 -2.146 1 97.69 129 VAL A O 1
ATOM 981 N N . ALA A 1 130 ? -19.266 7.434 -0.18 1 98.19 130 ALA A N 1
ATOM 982 C CA . ALA A 1 130 ? -18.422 6.414 -0.793 1 98.19 130 ALA A CA 1
ATOM 983 C C . ALA A 1 130 ? -19.266 5.312 -1.437 1 98.19 130 ALA A C 1
ATOM 985 O O . ALA A 1 130 ? -18.969 4.867 -2.549 1 98.19 130 ALA A O 1
ATOM 986 N N . TRP A 1 131 ? -20.297 4.898 -0.802 1 98.5 131 TRP A N 1
ATOM 987 C CA . TRP A 1 131 ? -21.141 3.82 -1.317 1 98.5 131 TRP A CA 1
ATOM 988 C C . TRP A 1 131 ? -21.797 4.223 -2.637 1 98.5 131 TRP A C 1
ATOM 990 O O . TRP A 1 131 ? -21.75 3.471 -3.611 1 98.5 131 TRP A O 1
ATOM 1000 N N . VAL A 1 132 ? -22.359 5.355 -2.66 1 98.31 132 VAL A N 1
ATOM 1001 C CA . VAL A 1 132 ? -23.062 5.82 -3.854 1 98.31 132 VAL A CA 1
ATOM 1002 C C . VAL A 1 132 ? -22.078 5.992 -5 1 98.31 132 VAL A C 1
ATOM 1004 O O . VAL A 1 132 ? -22.281 5.457 -6.094 1 98.31 132 VAL A O 1
ATOM 1007 N N . LEU A 1 133 ? -21.016 6.637 -4.762 1 98.25 133 LEU A N 1
ATOM 1008 C CA . LEU A 1 133 ? -20.062 6.969 -5.824 1 98.25 133 LEU A CA 1
ATOM 1009 C C . LEU A 1 133 ? -19.344 5.719 -6.316 1 98.25 133 LEU A C 1
ATOM 1011 O O . LEU A 1 133 ? -19.125 5.562 -7.52 1 98.25 133 LEU A O 1
ATOM 1015 N N . MET A 1 134 ? -18.953 4.848 -5.371 1 98.62 134 MET A N 1
ATOM 1016 C CA . MET A 1 134 ? -18.203 3.662 -5.781 1 98.62 134 MET A CA 1
ATOM 1017 C C . MET A 1 134 ? -19.125 2.646 -6.461 1 98.62 134 MET A C 1
ATOM 1019 O O . MET A 1 134 ? -18.672 1.894 -7.332 1 98.62 134 MET A O 1
ATOM 1023 N N . THR A 1 135 ? -20.422 2.637 -6.074 1 98.62 135 THR A N 1
ATOM 1024 C CA . THR A 1 135 ? -21.359 1.785 -6.785 1 98.62 135 THR A CA 1
ATOM 1025 C C . THR A 1 135 ? -21.562 2.281 -8.219 1 98.62 135 THR A C 1
ATOM 1027 O O . THR A 1 135 ? -21.547 1.49 -9.164 1 98.62 135 THR A O 1
ATOM 1030 N N . ILE A 1 136 ? -21.688 3.537 -8.352 1 98.69 136 ILE A N 1
ATOM 1031 C CA . ILE A 1 136 ? -21.844 4.125 -9.68 1 98.69 136 ILE A CA 1
ATOM 1032 C C . ILE A 1 136 ? -20.578 3.879 -10.5 1 98.69 136 ILE A C 1
ATOM 1034 O O . ILE A 1 136 ? -20.656 3.525 -11.68 1 98.69 136 ILE A O 1
ATOM 1038 N N . ALA A 1 137 ? -19.453 4.043 -9.883 1 98.75 137 ALA A N 1
ATOM 1039 C CA . ALA A 1 137 ? -18.188 3.824 -10.57 1 98.75 137 ALA A CA 1
ATOM 1040 C C . ALA A 1 137 ? -18.031 2.363 -10.984 1 98.75 137 ALA A C 1
ATOM 1042 O O . ALA A 1 137 ? -17.531 2.072 -12.07 1 98.75 137 ALA A O 1
ATOM 1043 N N . SER A 1 138 ? -18.438 1.49 -10.078 1 98.69 138 SER A N 1
ATOM 1044 C CA . SER A 1 138 ? -18.375 0.063 -10.383 1 98.69 138 SER A CA 1
ATOM 1045 C C . SER A 1 138 ? -19.281 -0.282 -11.57 1 98.69 138 SER A C 1
ATOM 1047 O O . SER A 1 138 ? -18.875 -1.034 -12.461 1 98.69 138 SER A O 1
ATOM 1049 N N . LEU A 1 139 ? -20.469 0.254 -11.562 1 98.69 139 LEU A N 1
ATOM 1050 C CA . LEU A 1 139 ? -21.391 0.038 -12.672 1 98.69 139 LEU A CA 1
ATOM 1051 C C . LEU A 1 139 ? -20.828 0.604 -13.977 1 98.69 139 LEU A C 1
ATOM 1053 O O . LEU A 1 139 ? -20.891 -0.047 -15.016 1 98.69 139 LEU A O 1
ATOM 1057 N N . ALA A 1 140 ? -20.297 1.769 -13.906 1 98.75 140 ALA A N 1
ATOM 1058 C CA . ALA A 1 140 ? -19.703 2.4 -15.078 1 98.75 140 ALA A CA 1
ATOM 1059 C C . ALA A 1 140 ? -18.531 1.59 -15.602 1 98.75 140 ALA A C 1
ATOM 1061 O O . ALA A 1 140 ? -18.359 1.435 -16.812 1 98.75 140 ALA A O 1
ATOM 1062 N N . ALA A 1 141 ? -17.688 1.096 -14.695 1 98.69 141 ALA A N 1
ATOM 1063 C CA . ALA A 1 141 ? -16.562 0.266 -15.078 1 98.69 141 ALA A CA 1
ATOM 1064 C C . ALA A 1 141 ? -17.016 -1.016 -15.766 1 98.69 141 ALA A C 1
ATOM 1066 O O . ALA A 1 141 ? -16.453 -1.423 -16.781 1 98.69 141 ALA A O 1
ATOM 1067 N N . PHE A 1 142 ? -18.031 -1.614 -15.172 1 98.38 142 PHE A N 1
ATOM 1068 C CA . PHE A 1 142 ? -18.562 -2.84 -15.75 1 98.38 142 PHE A CA 1
ATOM 1069 C C . PHE A 1 142 ? -19.094 -2.588 -17.156 1 98.38 142 PHE A C 1
ATOM 1071 O O . PHE A 1 142 ? -18.734 -3.297 -18.094 1 98.38 142 PHE A O 1
ATOM 1078 N N . LEU A 1 143 ? -19.906 -1.569 -17.281 1 98.19 143 LEU A N 1
ATOM 1079 C CA . LEU A 1 143 ? -20.531 -1.276 -18.562 1 98.19 143 LEU A CA 1
ATOM 1080 C C . LEU A 1 143 ? -19.484 -0.874 -19.594 1 98.19 143 LEU A C 1
ATOM 1082 O O . LEU A 1 143 ? -19.547 -1.296 -20.75 1 98.19 143 LEU A O 1
ATOM 1086 N N . GLY A 1 144 ? -18.578 -0.076 -19.234 1 97.56 144 GLY A N 1
ATOM 1087 C CA . GLY A 1 144 ? -17.484 0.281 -20.125 1 97.56 144 GLY A CA 1
ATOM 1088 C C . GLY A 1 144 ? -16.641 -0.908 -20.547 1 97.56 144 GLY A C 1
ATOM 1089 O O . GLY A 1 144 ? -16.297 -1.043 -21.719 1 97.56 144 GLY A O 1
ATOM 1090 N N . GLY A 1 145 ? -16.281 -1.721 -19.531 1 97.38 145 GLY A N 1
ATOM 1091 C CA . GLY A 1 145 ? -15.539 -2.928 -19.844 1 97.38 145 GLY A CA 1
ATOM 1092 C C . GLY A 1 145 ? -16.266 -3.873 -20.766 1 97.38 145 GLY A C 1
ATOM 1093 O O . GLY A 1 145 ? -15.688 -4.398 -21.719 1 97.38 145 GLY A O 1
ATOM 1094 N N . GLN A 1 146 ? -17.547 -4.008 -20.531 1 97.19 146 GLN A N 1
ATOM 1095 C CA . GLN A 1 146 ? -18.328 -4.91 -21.359 1 97.19 146 GLN A CA 1
ATOM 1096 C C . GLN A 1 146 ? -18.469 -4.367 -22.781 1 97.19 146 GLN A C 1
ATOM 1098 O O . GLN A 1 146 ? -18.531 -5.137 -23.734 1 97.19 146 GLN A O 1
ATOM 1103 N N . ALA A 1 147 ? -18.531 -3.082 -22.938 1 95.75 147 ALA A N 1
ATOM 1104 C CA . ALA A 1 147 ? -18.562 -2.488 -24.266 1 95.75 147 ALA A CA 1
ATOM 1105 C C . ALA A 1 147 ? -17.312 -2.85 -25.062 1 95.75 147 ALA A C 1
ATOM 1107 O O . ALA A 1 147 ? -17.391 -3.111 -26.266 1 95.75 147 ALA A O 1
ATOM 1108 N N . ALA A 1 148 ? -16.219 -2.91 -24.422 1 93.44 148 ALA A N 1
ATOM 1109 C CA . ALA A 1 148 ? -14.945 -3.264 -25.062 1 93.44 148 ALA A CA 1
ATOM 1110 C C . ALA A 1 148 ? -14.891 -4.754 -25.375 1 93.44 148 ALA A C 1
ATOM 1112 O O . ALA A 1 148 ? -14.344 -5.156 -26.406 1 93.44 148 ALA A O 1
ATOM 1113 N N . LEU A 1 149 ? -15.5 -5.551 -24.547 1 95.62 149 LEU A N 1
ATOM 1114 C CA . LEU A 1 149 ? -15.398 -7 -24.656 1 95.62 149 LEU A CA 1
ATOM 1115 C C . LEU A 1 149 ? -16.438 -7.539 -25.641 1 95.62 149 LEU A C 1
ATOM 1117 O O . LEU A 1 149 ? -16.203 -8.531 -26.328 1 95.62 149 LEU A O 1
ATOM 1121 N N . SER A 1 150 ? -17.562 -6.949 -25.656 1 92.31 150 SER A N 1
ATOM 1122 C CA . SER A 1 150 ? -18.656 -7.426 -26.484 1 92.31 150 SER A CA 1
ATOM 1123 C C . SER A 1 150 ? -18.281 -7.402 -27.969 1 92.31 150 SER A C 1
ATOM 1125 O O . SER A 1 150 ? -18.719 -8.258 -28.734 1 92.31 150 SER A O 1
ATOM 1127 N N . GLY A 1 151 ? -17.5 -6.516 -28.328 1 86.38 151 GLY A N 1
ATOM 1128 C CA . GLY A 1 151 ? -17.062 -6.453 -29.719 1 86.38 151 GLY A CA 1
ATOM 1129 C C . GLY A 1 151 ? -16.281 -7.676 -30.141 1 86.38 151 GLY A C 1
ATOM 1130 O O . GLY A 1 151 ? -16.172 -7.965 -31.344 1 86.38 151 GLY A O 1
ATOM 1131 N N . HIS A 1 152 ? -15.852 -8.43 -29.234 1 90.25 152 HIS A N 1
ATOM 1132 C CA . HIS A 1 152 ? -15.055 -9.617 -29.531 1 90.25 152 HIS A CA 1
ATOM 1133 C C . HIS A 1 152 ? -15.789 -10.883 -29.109 1 90.25 152 HIS A C 1
ATOM 1135 O O . HIS A 1 152 ? -15.172 -11.953 -29 1 90.25 152 HIS A O 1
ATOM 1141 N N . GLY A 1 153 ? -17 -10.695 -28.641 1 91.38 153 GLY A N 1
ATOM 1142 C CA . GLY A 1 153 ? -17.812 -11.828 -28.219 1 91.38 153 GLY A CA 1
ATOM 1143 C C . GLY A 1 153 ? -17.422 -12.352 -26.844 1 91.38 153 GLY A C 1
ATOM 1144 O O . GLY A 1 153 ? -17.688 -13.508 -26.531 1 91.38 153 GLY A O 1
ATOM 1145 N N . LEU A 1 154 ? -16.734 -11.602 -26.016 1 92.19 154 LEU A N 1
ATOM 1146 C CA . LEU A 1 154 ? -16.188 -12.031 -24.734 1 92.19 154 LEU A CA 1
ATOM 1147 C C . LEU A 1 154 ? -16.984 -11.461 -23.578 1 92.19 154 LEU A C 1
ATOM 1149 O O . LEU A 1 154 ? -16.719 -11.766 -22.406 1 92.19 154 LEU A O 1
ATOM 1153 N N . GLY A 1 155 ? -17.969 -10.711 -23.844 1 92.44 155 GLY A N 1
ATOM 1154 C CA . GLY A 1 155 ? -18.656 -9.969 -22.797 1 92.44 155 GLY A CA 1
ATOM 1155 C C . GLY A 1 155 ? -19.734 -10.781 -22.094 1 92.44 155 GLY A C 1
ATOM 1156 O O . GLY A 1 155 ? -19.922 -11.961 -22.391 1 92.44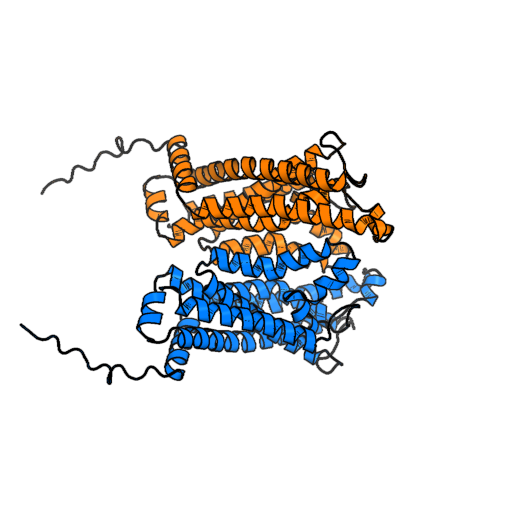 155 GLY A O 1
ATOM 1157 N N . THR A 1 156 ? -20.25 -10.234 -20.969 1 95.25 156 THR A N 1
ATOM 1158 C CA . THR A 1 156 ? -21.406 -10.727 -20.219 1 95.25 156 THR A CA 1
ATOM 1159 C C . THR A 1 156 ? -22.422 -9.617 -19.984 1 95.25 156 THR A C 1
ATOM 1161 O O . THR A 1 156 ? -22.312 -8.539 -20.562 1 95.25 156 THR A O 1
ATOM 1164 N N . SER A 1 157 ? -23.531 -10 -19.344 1 94.94 157 SER A N 1
ATOM 1165 C CA . SER A 1 157 ? -24.578 -9.016 -19.094 1 94.94 157 SER A CA 1
ATOM 1166 C C . SER A 1 157 ? -24.797 -8.828 -17.594 1 94.94 157 SER A C 1
ATOM 1168 O O . SER A 1 157 ? -24.375 -9.664 -16.781 1 94.94 157 SER A O 1
ATOM 1170 N N . LEU A 1 158 ? -25.359 -7.676 -17.281 1 95.19 158 LEU A N 1
ATOM 1171 C CA . LEU A 1 158 ? -25.641 -7.359 -15.883 1 95.19 158 LEU A CA 1
ATOM 1172 C C . LEU A 1 158 ? -26.656 -8.336 -15.297 1 95.19 158 LEU A C 1
ATOM 1174 O O . LEU A 1 158 ? -26.688 -8.539 -14.078 1 95.19 158 LEU A O 1
ATOM 1178 N N . SER A 1 159 ? -27.422 -9.023 -16.109 1 95.25 159 SER A N 1
ATOM 1179 C CA . SER A 1 159 ? -28.453 -9.93 -15.641 1 95.25 159 SER A CA 1
ATOM 1180 C C . SER A 1 159 ? -27.922 -11.352 -15.484 1 95.25 159 SER A C 1
ATOM 1182 O O . SER A 1 159 ? -28.625 -12.227 -14.953 1 95.25 159 SER A O 1
ATOM 1184 N N . ALA A 1 160 ? -26.703 -11.578 -16 1 95.25 160 ALA A N 1
ATOM 1185 C CA . ALA A 1 160 ? -26.094 -12.906 -15.875 1 95.25 160 ALA A CA 1
ATOM 1186 C C . ALA A 1 160 ? -25.953 -13.297 -14.406 1 95.25 160 ALA A C 1
ATOM 1188 O O . ALA A 1 160 ? -25.859 -12.438 -13.531 1 95.25 160 ALA A O 1
ATOM 1189 N N . PRO A 1 161 ? -25.984 -14.578 -14.133 1 93.88 161 PRO A N 1
ATOM 1190 C CA . PRO A 1 161 ? -25.906 -15.055 -12.75 1 93.88 161 PRO A CA 1
ATOM 1191 C C . PRO A 1 161 ? -24.688 -14.508 -12.008 1 93.88 161 PRO A C 1
ATOM 1193 O O . PRO A 1 161 ? -23.578 -14.492 -12.562 1 93.88 161 PRO A O 1
ATOM 1196 N N . ASP A 1 162 ? -24.844 -13.938 -10.781 1 94.69 162 ASP A N 1
ATOM 1197 C CA . ASP A 1 162 ? -23.828 -13.516 -9.82 1 94.69 162 ASP A CA 1
ATOM 1198 C C . ASP A 1 162 ? -23.156 -12.211 -10.258 1 94.69 162 ASP A C 1
ATOM 1200 O O . ASP A 1 162 ? -22.359 -11.641 -9.516 1 94.69 162 ASP A O 1
ATOM 1204 N N . VAL A 1 163 ? -23.5 -11.727 -11.523 1 97 163 VAL A N 1
ATOM 1205 C CA . VAL A 1 163 ? -22.875 -10.508 -12.016 1 97 163 VAL A CA 1
ATOM 1206 C C . VAL A 1 163 ? -23.375 -9.305 -11.219 1 97 163 VAL A C 1
ATOM 1208 O O . VAL A 1 163 ? -22.594 -8.453 -10.805 1 97 163 VAL A O 1
ATOM 1211 N N . PRO A 1 164 ? -24.688 -9.242 -10.945 1 97.62 164 PRO A N 1
ATOM 1212 C CA . PRO A 1 164 ? -25.156 -8.125 -10.125 1 97.62 164 PRO A CA 1
ATOM 1213 C C . PRO A 1 164 ? -24.5 -8.094 -8.742 1 97.62 164 PRO A C 1
ATOM 1215 O O . PRO A 1 164 ? -24.188 -7.02 -8.219 1 97.62 164 PRO A O 1
ATOM 1218 N N . ARG A 1 165 ? -24.266 -9.242 -8.18 1 97.19 165 ARG A N 1
ATOM 1219 C CA . ARG A 1 165 ? -23.578 -9.312 -6.891 1 97.19 165 ARG A CA 1
ATOM 1220 C C . ARG A 1 165 ? -22.156 -8.773 -6.992 1 97.19 165 ARG A C 1
ATOM 1222 O O . ARG A 1 165 ? -21.719 -8.008 -6.125 1 97.19 165 ARG A O 1
ATOM 1229 N N . ALA A 1 166 ? -21.484 -9.18 -8.031 1 97.56 166 ALA A N 1
ATOM 1230 C CA . ALA A 1 166 ? -20.094 -8.742 -8.211 1 97.56 166 ALA A CA 1
ATOM 1231 C C . ALA A 1 166 ? -20.016 -7.227 -8.391 1 97.56 166 ALA A C 1
ATOM 1233 O O . ALA A 1 166 ? -19.188 -6.566 -7.773 1 97.56 166 ALA A O 1
ATOM 1234 N N . VAL A 1 167 ? -20.922 -6.648 -9.172 1 98.19 167 VAL A N 1
ATOM 1235 C CA . VAL A 1 167 ? -20.891 -5.223 -9.492 1 98.19 167 VAL A CA 1
ATOM 1236 C C . VAL A 1 167 ? -21.281 -4.41 -8.266 1 98.19 167 VAL A C 1
ATOM 1238 O O . VAL A 1 167 ? -20.578 -3.469 -7.887 1 98.19 167 VAL A O 1
ATOM 1241 N N . LEU A 1 168 ? -22.344 -4.781 -7.605 1 97.94 168 LEU A N 1
ATOM 1242 C CA . LEU A 1 168 ? -22.75 -4.109 -6.379 1 97.94 168 LEU A CA 1
ATOM 1243 C C . LEU A 1 168 ? -21.766 -4.371 -5.254 1 97.94 168 LEU A C 1
ATOM 1245 O O . LEU A 1 168 ? -21.516 -3.492 -4.422 1 97.94 168 LEU A O 1
ATOM 1249 N N . GLY A 1 169 ? -21.266 -5.582 -5.285 1 97.94 169 GLY A N 1
ATOM 1250 C CA . GLY A 1 169 ? -20.297 -5.977 -4.273 1 97.94 169 GLY A CA 1
ATOM 1251 C C . GLY A 1 169 ? -19.016 -5.152 -4.316 1 97.94 169 GLY A C 1
ATOM 1252 O O . GLY A 1 169 ? -18.438 -4.844 -3.273 1 97.94 169 GLY A O 1
ATOM 1253 N N . ALA A 1 170 ? -18.625 -4.793 -5.52 1 98.31 170 ALA A N 1
ATOM 1254 C CA . ALA A 1 170 ? -17.438 -3.947 -5.656 1 98.31 170 ALA A CA 1
ATOM 1255 C C . ALA A 1 170 ? -17.641 -2.6 -4.965 1 98.31 170 ALA A C 1
ATOM 1257 O O . ALA A 1 170 ? -16.75 -2.104 -4.277 1 98.31 170 ALA A O 1
ATOM 1258 N N . GLY A 1 171 ? -18.781 -2.039 -5.148 1 98.5 171 GLY A N 1
ATOM 1259 C CA . GLY A 1 171 ? -19.109 -0.799 -4.465 1 98.5 171 GLY A CA 1
ATOM 1260 C C . GLY A 1 171 ? -19.141 -0.942 -2.953 1 98.5 171 GLY A C 1
ATOM 1261 O O . GLY A 1 171 ? -18.625 -0.086 -2.232 1 98.5 171 GLY A O 1
ATOM 1262 N N . LEU A 1 172 ? -19.75 -2.006 -2.494 1 98.62 172 LEU A N 1
ATOM 1263 C CA . LEU A 1 172 ? -19.828 -2.275 -1.062 1 98.62 172 LEU A CA 1
ATOM 1264 C C . LEU A 1 172 ? -18.438 -2.479 -0.467 1 98.62 172 LEU A C 1
ATOM 1266 O O . LEU A 1 172 ? -18.125 -1.939 0.598 1 98.62 172 LEU A O 1
ATOM 1270 N N . TYR A 1 173 ? -17.656 -3.232 -1.159 1 98.56 173 TYR A N 1
ATOM 1271 C CA . TYR A 1 173 ? -16.297 -3.498 -0.694 1 98.56 173 TYR A CA 1
ATOM 1272 C C . TYR A 1 173 ? -15.508 -2.205 -0.546 1 98.56 173 TYR A C 1
ATOM 1274 O O . TYR A 1 173 ? -14.891 -1.965 0.491 1 98.56 173 TYR A O 1
ATOM 1282 N N . LEU A 1 174 ? -15.531 -1.371 -1.568 1 98.69 174 LEU A N 1
ATOM 1283 C CA . LEU A 1 174 ? -14.789 -0.117 -1.536 1 98.69 174 LEU A CA 1
ATOM 1284 C C . LEU A 1 174 ? -15.289 0.787 -0.417 1 98.69 174 LEU A C 1
ATOM 1286 O O . LEU A 1 174 ? -14.508 1.507 0.207 1 98.69 174 LEU A O 1
ATOM 1290 N N . THR A 1 175 ? -16.547 0.729 -0.174 1 98.69 175 THR A N 1
ATOM 1291 C CA . THR A 1 175 ? -17.125 1.507 0.917 1 98.69 175 THR A CA 1
ATOM 1292 C C . THR A 1 175 ? -16.547 1.066 2.258 1 98.69 175 THR A C 1
ATOM 1294 O O . THR A 1 175 ? -16.109 1.898 3.057 1 98.69 175 THR A O 1
ATOM 1297 N N . VAL A 1 176 ? -16.5 -0.211 2.486 1 98.75 176 VAL A N 1
ATOM 1298 C CA . VAL A 1 176 ? -16.016 -0.736 3.756 1 98.75 176 VAL A CA 1
ATOM 1299 C C . VAL A 1 176 ? -14.516 -0.467 3.887 1 98.75 176 VAL A C 1
ATOM 1301 O O . VAL A 1 176 ? -14.016 -0.202 4.984 1 98.75 176 VAL A O 1
ATOM 1304 N N . VAL A 1 177 ? -13.812 -0.502 2.793 1 98.5 177 VAL A N 1
ATOM 1305 C CA . VAL A 1 177 ? -12.406 -0.107 2.791 1 98.5 177 VAL A CA 1
ATOM 1306 C C . VAL A 1 177 ? -12.273 1.321 3.312 1 98.5 177 VAL A C 1
ATOM 1308 O O . VAL A 1 177 ? -11.406 1.604 4.152 1 98.5 177 VAL A O 1
ATOM 1311 N N . GLY A 1 178 ? -13.07 2.213 2.787 1 98.56 178 GLY A N 1
ATOM 1312 C CA . GLY A 1 178 ? -13.07 3.578 3.287 1 98.56 178 GLY A CA 1
ATOM 1313 C C . GLY A 1 178 ? -13.344 3.67 4.777 1 98.56 178 GLY A C 1
ATOM 1314 O O . GLY A 1 178 ? -12.695 4.445 5.484 1 98.56 178 GLY A O 1
ATOM 1315 N N . LEU A 1 179 ? -14.227 2.867 5.211 1 98.69 179 LEU A N 1
ATOM 1316 C CA . LEU A 1 179 ? -14.609 2.91 6.617 1 98.69 179 LEU A CA 1
ATOM 1317 C C . LEU A 1 179 ? -13.492 2.361 7.5 1 98.69 179 LEU A C 1
ATOM 1319 O O . LEU A 1 179 ? -13.305 2.82 8.625 1 98.69 179 LEU A O 1
ATOM 1323 N N . ILE A 1 180 ? -12.789 1.384 7.023 1 98.56 180 ILE A N 1
ATOM 1324 C CA . ILE A 1 180 ? -11.578 0.942 7.707 1 98.56 180 ILE A CA 1
ATOM 1325 C C . ILE A 1 180 ? -10.602 2.109 7.84 1 98.56 180 ILE A C 1
ATOM 1327 O O . ILE A 1 180 ? -9.977 2.291 8.891 1 98.56 180 ILE A O 1
ATOM 1331 N N . GLY A 1 181 ? -10.555 2.83 6.766 1 98.31 181 GLY A N 1
ATOM 1332 C CA . GLY A 1 181 ? -9.734 4.035 6.809 1 98.31 181 GLY A CA 1
ATOM 1333 C C . GLY A 1 181 ? -10.156 5 7.898 1 98.31 181 GLY A C 1
ATOM 1334 O O . GLY A 1 181 ? -9.312 5.52 8.633 1 98.31 181 GLY A O 1
ATOM 1335 N N . VAL A 1 182 ? -11.406 5.23 8.047 1 97.94 182 VAL A N 1
ATOM 1336 C CA . VAL A 1 182 ? -11.922 6.121 9.086 1 97.94 182 VAL A CA 1
ATOM 1337 C C . VAL A 1 182 ? -11.516 5.594 10.461 1 97.94 182 VAL A C 1
ATOM 1339 O O . VAL A 1 182 ? -11.039 6.355 11.305 1 97.94 182 VAL A O 1
ATOM 1342 N N . ALA A 1 183 ? -11.703 4.301 10.625 1 98.31 183 ALA A N 1
ATOM 1343 C CA . ALA A 1 183 ? -11.406 3.682 11.922 1 98.31 183 ALA A CA 1
ATOM 1344 C C . ALA A 1 183 ? -9.938 3.859 12.289 1 98.31 183 ALA A C 1
ATOM 1346 O O . ALA A 1 183 ? -9.625 4.316 13.391 1 98.31 183 ALA A O 1
ATOM 1347 N N . PHE A 1 184 ? -9.102 3.637 11.391 1 97.69 184 PHE A N 1
ATOM 1348 C CA . PHE A 1 184 ? -7.68 3.684 11.719 1 97.69 184 PHE A CA 1
ATOM 1349 C C . PHE A 1 184 ? -7.168 5.117 11.703 1 97.69 184 PHE A C 1
ATOM 1351 O O . PHE A 1 184 ? -6.191 5.441 12.375 1 97.69 184 PHE A O 1
ATOM 1358 N N . GLY A 1 185 ? -7.84 5.953 10.891 1 96.12 185 GLY A N 1
ATOM 1359 C CA . GLY A 1 185 ? -7.555 7.367 11.062 1 96.12 185 GLY A CA 1
ATOM 1360 C C . GLY A 1 185 ? -7.828 7.867 12.469 1 96.12 185 GLY A C 1
ATOM 1361 O O . GLY A 1 185 ? -7.059 8.656 13.016 1 96.12 185 GLY A O 1
ATOM 1362 N N . ALA A 1 186 ? -8.859 7.367 12.992 1 95.38 186 ALA A N 1
ATOM 1363 C CA . ALA A 1 186 ? -9.258 7.773 14.336 1 95.38 186 ALA A CA 1
ATOM 1364 C C . ALA A 1 186 ? -8.367 7.117 15.391 1 95.38 186 ALA A C 1
ATOM 1366 O O . ALA A 1 186 ? -8.031 7.742 16.406 1 95.38 186 ALA A O 1
ATOM 1367 N N . LEU A 1 187 ? -7.977 5.914 15.203 1 95.88 187 LEU A N 1
ATOM 1368 C CA . LEU A 1 187 ? -7.199 5.164 16.188 1 95.88 187 LEU A CA 1
ATOM 1369 C C . LEU A 1 187 ? -5.77 5.684 16.25 1 95.88 187 LEU A C 1
ATOM 1371 O O . LEU A 1 187 ? -5.207 5.82 17.344 1 95.88 187 LEU A O 1
ATOM 1375 N N . VAL A 1 188 ? -5.223 6.02 15.102 1 93.5 188 VAL A N 1
ATOM 1376 C CA . VAL A 1 188 ? -3.799 6.336 15.023 1 93.5 188 VAL A CA 1
ATOM 1377 C C . VAL A 1 188 ? -3.6 7.844 15.133 1 93.5 188 VAL A C 1
ATOM 1379 O O . VAL A 1 188 ? -2.539 8.312 15.562 1 93.5 188 VAL A O 1
ATOM 1382 N N . ARG A 1 189 ? -4.504 8.648 14.664 1 92 189 ARG A N 1
ATOM 1383 C CA . ARG A 1 189 ? -4.535 10.102 14.773 1 92 189 ARG A CA 1
ATOM 1384 C C . ARG A 1 189 ? -3.396 10.734 13.984 1 92 189 ARG A C 1
ATOM 1386 O O . ARG A 1 189 ? -2.941 11.836 14.312 1 92 189 ARG A O 1
ATOM 1393 N N . SER A 1 190 ? -2.811 9.969 13.086 1 93.12 190 SER A N 1
ATOM 1394 C CA . SER A 1 190 ? -1.812 10.461 12.141 1 93.12 190 SER A CA 1
ATOM 1395 C C . SER A 1 190 ? -2.1 9.961 10.727 1 93.12 190 SER A C 1
ATOM 1397 O O . SER A 1 190 ? -2.521 8.82 10.539 1 93.12 190 SER A O 1
ATOM 1399 N N . THR A 1 191 ? -1.947 10.891 9.828 1 93.81 191 THR A N 1
ATOM 1400 C CA . THR A 1 191 ? -2.207 10.547 8.438 1 93.81 191 THR A CA 1
ATOM 1401 C C . THR A 1 191 ? -1.279 9.43 7.973 1 93.81 191 THR A C 1
ATOM 1403 O O . THR A 1 191 ? -1.739 8.414 7.453 1 93.81 191 THR A O 1
ATOM 1406 N N . ALA A 1 192 ? 0.029 9.609 8.242 1 93.25 192 ALA A N 1
ATOM 1407 C CA . ALA A 1 192 ? 1.03 8.641 7.809 1 93.25 192 ALA A CA 1
ATOM 1408 C C . ALA A 1 192 ? 0.773 7.273 8.438 1 93.25 192 ALA A C 1
ATOM 1410 O O . ALA A 1 192 ? 0.733 6.258 7.734 1 93.25 192 ALA A O 1
ATOM 1411 N N . GLY A 1 193 ? 0.564 7.273 9.719 1 93.75 193 GLY A N 1
ATOM 1412 C CA . GLY A 1 193 ? 0.321 6.023 10.43 1 93.75 193 GLY A CA 1
ATOM 1413 C C . GLY A 1 193 ? -0.97 5.344 10.008 1 93.75 193 GLY A C 1
ATOM 1414 O O . GLY A 1 193 ? -1.018 4.121 9.875 1 93.75 193 GLY A O 1
ATOM 1415 N N . GLY A 1 194 ? -2.006 6.133 9.852 1 96.75 194 GLY A N 1
ATOM 1416 C CA . GLY A 1 194 ? -3.281 5.586 9.414 1 96.75 194 GLY A CA 1
ATOM 1417 C C . GLY A 1 194 ? -3.217 4.934 8.047 1 96.75 194 GLY A C 1
ATOM 1418 O O . GLY A 1 194 ? -3.68 3.807 7.867 1 96.75 194 GLY A O 1
ATOM 1419 N N . ILE A 1 195 ? -2.619 5.625 7.105 1 95.94 195 ILE A N 1
ATOM 1420 C CA . ILE A 1 195 ? -2.529 5.125 5.738 1 95.94 195 ILE A CA 1
ATOM 1421 C C . ILE A 1 195 ? -1.638 3.887 5.695 1 95.94 195 ILE A C 1
ATOM 1423 O O . ILE A 1 195 ? -1.982 2.887 5.059 1 95.94 195 ILE A O 1
ATOM 1427 N N . ALA A 1 196 ? -0.524 3.922 6.414 1 94.94 196 ALA A N 1
ATOM 1428 C CA . ALA A 1 196 ? 0.368 2.768 6.473 1 94.94 196 ALA A CA 1
ATOM 1429 C C . ALA A 1 196 ? -0.354 1.542 7.023 1 94.94 196 ALA A C 1
ATOM 1431 O O . ALA A 1 196 ? -0.188 0.432 6.512 1 94.94 196 ALA A O 1
ATOM 1432 N N . THR A 1 197 ? -1.15 1.751 7.992 1 95.62 197 THR A N 1
ATOM 1433 C CA . THR A 1 197 ? -1.865 0.647 8.625 1 95.62 197 THR A CA 1
ATOM 1434 C C . THR A 1 197 ? -2.908 0.064 7.672 1 95.62 197 THR A C 1
ATOM 1436 O O . THR A 1 197 ? -3.008 -1.156 7.523 1 95.62 197 THR A O 1
ATOM 1439 N N . VAL A 1 198 ? -3.625 0.942 7.043 1 96.62 198 VAL A N 1
ATOM 1440 C CA . VAL A 1 198 ? -4.68 0.506 6.133 1 96.62 198 VAL A CA 1
ATOM 1441 C C . VAL A 1 198 ? -4.07 -0.263 4.965 1 96.62 198 VAL A C 1
ATOM 1443 O O . VAL A 1 198 ? -4.52 -1.363 4.633 1 96.62 198 VAL A O 1
ATOM 1446 N N . PHE A 1 199 ? -2.99 0.223 4.375 1 94.81 199 PHE A N 1
ATOM 1447 C CA . PHE A 1 199 ? -2.369 -0.434 3.23 1 94.81 199 PHE A CA 1
ATOM 1448 C C . PHE A 1 199 ? -1.608 -1.679 3.67 1 94.81 199 PHE A C 1
ATOM 1450 O O . PHE A 1 199 ? -1.564 -2.676 2.945 1 94.81 199 PHE A O 1
ATOM 1457 N N . GLY A 1 200 ? -0.995 -1.629 4.855 1 94 200 GLY A N 1
ATOM 1458 C CA . GLY A 1 200 ? -0.427 -2.838 5.426 1 94 200 GLY A CA 1
ATOM 1459 C C . GLY A 1 200 ? -1.439 -3.957 5.582 1 94 200 GLY A C 1
ATOM 1460 O O . GLY A 1 200 ? -1.164 -5.105 5.227 1 94 200 GLY A O 1
ATOM 1461 N N . LEU A 1 201 ? -2.609 -3.58 6.008 1 94.62 201 LEU A N 1
ATOM 1462 C CA . LEU A 1 201 ? -3.672 -4.539 6.297 1 94.62 201 LEU A CA 1
ATOM 1463 C C . LEU A 1 201 ? -4.289 -5.07 5.008 1 94.62 201 LEU A C 1
ATOM 1465 O O . LEU A 1 201 ? -4.559 -6.27 4.891 1 94.62 201 LEU A O 1
ATOM 1469 N N . LEU A 1 202 ? -4.422 -4.223 4.066 1 94 202 LEU A N 1
ATOM 1470 C CA . LEU A 1 202 ? -5.238 -4.598 2.918 1 94 202 LEU A CA 1
ATOM 1471 C C . LEU A 1 202 ? -4.367 -5.121 1.781 1 94 202 LEU A C 1
ATOM 1473 O O . LEU A 1 202 ? -4.816 -5.949 0.983 1 94 202 LEU A O 1
ATOM 1477 N N . LEU A 1 203 ? -3.127 -4.625 1.754 1 92.62 203 LEU A N 1
ATOM 1478 C CA . LEU A 1 203 ? -2.291 -4.973 0.609 1 92.62 203 LEU A CA 1
ATOM 1479 C C . LEU A 1 203 ? -1.148 -5.891 1.029 1 92.62 203 LEU A C 1
ATOM 1481 O O . LEU A 1 203 ? -0.93 -6.938 0.416 1 92.62 203 LEU A O 1
ATOM 1485 N N . VAL A 1 204 ? -0.513 -5.594 2.09 1 91.5 204 VAL A N 1
ATOM 1486 C CA . VAL A 1 204 ? 0.708 -6.301 2.461 1 91.5 204 VAL A CA 1
ATOM 1487 C C . VAL A 1 204 ? 0.355 -7.629 3.129 1 91.5 204 VAL A C 1
ATOM 1489 O O . VAL A 1 204 ? 0.982 -8.656 2.855 1 91.5 204 VAL A O 1
ATOM 1492 N N . LEU A 1 205 ? -0.64 -7.602 3.951 1 91.69 205 LEU A N 1
ATOM 1493 C CA . LEU A 1 205 ? -0.997 -8.797 4.703 1 91.69 205 LEU A CA 1
ATOM 1494 C C . LEU A 1 205 ? -1.38 -9.938 3.762 1 91.69 205 LEU A C 1
ATOM 1496 O O . LEU A 1 205 ? -0.902 -11.062 3.916 1 91.69 205 LEU A O 1
ATOM 1500 N N . PRO A 1 206 ? -2.182 -9.711 2.783 1 90.56 206 PRO A N 1
ATOM 1501 C CA . PRO A 1 206 ? -2.484 -10.797 1.848 1 90.56 206 PRO A CA 1
ATOM 1502 C C . PRO A 1 206 ? -1.254 -11.266 1.075 1 90.56 206 PRO A C 1
ATOM 1504 O O . PRO A 1 206 ? -1.119 -12.461 0.792 1 90.56 206 PRO A O 1
ATOM 1507 N N . ALA A 1 207 ? -0.417 -10.367 0.69 1 87.25 207 ALA A N 1
ATOM 1508 C CA . ALA A 1 207 ? 0.82 -10.734 0.005 1 87.25 207 ALA A CA 1
ATOM 1509 C C . ALA A 1 207 ? 1.679 -11.648 0.876 1 87.25 207 ALA A C 1
ATOM 1511 O O . ALA A 1 207 ? 2.254 -12.625 0.386 1 87.25 207 ALA A O 1
ATOM 1512 N N . LEU A 1 208 ? 1.721 -11.414 2.152 1 89.12 208 LEU A N 1
ATOM 1513 C CA . LEU A 1 208 ? 2.473 -12.242 3.092 1 89.12 208 LEU A CA 1
ATOM 1514 C C . LEU A 1 208 ? 1.817 -13.609 3.264 1 89.12 208 LEU A C 1
ATOM 1516 O O . LEU A 1 208 ? 2.508 -14.617 3.396 1 89.12 208 LEU A O 1
ATOM 1520 N N . ALA A 1 209 ? 0.557 -13.602 3.277 1 88.25 209 ALA A N 1
ATOM 1521 C CA . ALA A 1 209 ? -0.157 -14.867 3.404 1 88.25 209 ALA A CA 1
ATOM 1522 C C . ALA A 1 209 ? 0.134 -15.789 2.219 1 88.25 209 ALA A C 1
ATOM 1524 O O . ALA A 1 209 ? 0.255 -17 2.383 1 88.25 209 ALA A O 1
ATOM 1525 N N . GLN A 1 210 ? 0.285 -15.18 1.028 1 83.62 210 GLN A N 1
ATOM 1526 C CA . GLN A 1 210 ? 0.581 -15.961 -0.17 1 83.62 210 GLN A CA 1
ATOM 1527 C C . GLN A 1 210 ? 1.953 -16.625 -0.072 1 83.62 210 GLN A C 1
ATOM 1529 O O . GLN A 1 210 ? 2.229 -17.594 -0.773 1 83.62 210 GLN A O 1
ATOM 1534 N N . ALA A 1 211 ? 2.744 -16.062 0.757 1 81.19 211 ALA A N 1
ATOM 1535 C CA . ALA A 1 211 ? 4.105 -16.578 0.902 1 81.19 211 ALA A CA 1
ATOM 1536 C C . ALA A 1 211 ? 4.164 -17.688 1.956 1 81.19 211 ALA A C 1
ATOM 1538 O O . ALA A 1 211 ? 5.195 -18.344 2.119 1 81.19 211 ALA A O 1
ATOM 1539 N N . LEU A 1 212 ? 3.027 -17.953 2.623 1 83.19 212 LEU A N 1
ATOM 1540 C CA . LEU A 1 212 ? 2.949 -19.016 3.625 1 83.19 212 LEU A CA 1
ATOM 1541 C C . LEU A 1 212 ? 2.844 -20.391 2.963 1 83.19 212 LEU A C 1
ATOM 1543 O O . LEU A 1 212 ? 2.406 -20.484 1.814 1 83.19 212 LEU A O 1
ATOM 1547 N N . PRO A 1 213 ? 3.273 -21.328 3.764 1 80.5 213 PRO A N 1
ATOM 1548 C CA . PRO A 1 213 ? 3.012 -22.688 3.277 1 80.5 213 PRO A CA 1
ATOM 1549 C C . PRO A 1 213 ? 1.535 -22.922 2.98 1 80.5 213 PRO A C 1
ATOM 1551 O O . PRO A 1 213 ? 0.665 -22.328 3.623 1 80.5 213 PRO A O 1
ATOM 1554 N N . SER A 1 214 ? 1.286 -23.75 2.025 1 79 214 SER A N 1
ATOM 1555 C CA . SER A 1 214 ? -0.062 -23.984 1.517 1 79 214 SER A CA 1
ATOM 1556 C C . SER A 1 214 ? -1.021 -24.359 2.641 1 79 214 SER A C 1
ATOM 1558 O O . SER A 1 214 ? -2.178 -23.938 2.646 1 79 214 SER A O 1
ATOM 1560 N N . SER A 1 215 ? -0.611 -25.156 3.596 1 79.38 215 SER A N 1
ATOM 1561 C CA . SER A 1 215 ? -1.484 -25.562 4.691 1 79.38 215 SER A CA 1
ATOM 1562 C C . SER A 1 215 ? -1.923 -24.359 5.523 1 79.38 215 SER A C 1
ATOM 1564 O O . SER A 1 215 ? -3.068 -24.297 5.973 1 79.38 215 SER A O 1
ATOM 1566 N N . TRP A 1 216 ? -1.026 -23.453 5.609 1 81.62 216 TRP A N 1
ATOM 1567 C CA . TRP A 1 216 ? -1.352 -22.25 6.371 1 81.62 216 TRP A CA 1
ATOM 1568 C C . TRP A 1 216 ? -2.121 -21.25 5.516 1 81.62 216 TRP A C 1
ATOM 1570 O O . TRP A 1 216 ? -2.992 -20.531 6.012 1 81.62 216 TRP A O 1
ATOM 1580 N N . LEU A 1 217 ? -1.753 -21.281 4.258 1 81.19 217 LEU A N 1
ATOM 1581 C CA . LEU A 1 217 ? -2.439 -20.375 3.355 1 81.19 217 LEU A CA 1
ATOM 1582 C C . LEU A 1 217 ? -3.943 -20.625 3.359 1 81.19 217 LEU A C 1
ATOM 1584 O O . LEU A 1 217 ? -4.734 -19.688 3.52 1 81.19 217 LEU A O 1
ATOM 1588 N N . ALA A 1 218 ? -4.305 -21.891 3.314 1 83.31 218 ALA A N 1
ATOM 1589 C CA . ALA A 1 218 ? -5.711 -22.281 3.229 1 83.31 218 ALA A CA 1
ATOM 1590 C C . ALA A 1 218 ? -6.457 -21.922 4.512 1 83.31 218 ALA A C 1
ATOM 1592 O O . ALA A 1 218 ? -7.656 -21.641 4.48 1 83.31 218 ALA A O 1
ATOM 1593 N N . LYS A 1 219 ? -5.715 -21.812 5.574 1 85.81 219 LYS A N 1
ATOM 1594 C CA . LYS A 1 219 ? -6.348 -21.562 6.867 1 85.81 219 LYS A CA 1
ATOM 1595 C C . LYS A 1 219 ? -6.379 -20.078 7.199 1 85.81 219 LYS A C 1
ATOM 1597 O O . LYS A 1 219 ? -7.234 -19.625 7.961 1 85.81 219 LYS A O 1
ATOM 1602 N N . VAL A 1 220 ? -5.57 -19.328 6.633 1 90.25 220 VAL A N 1
ATOM 1603 C CA . VAL A 1 220 ? -5.398 -17.938 7.074 1 90.25 220 VAL A CA 1
ATOM 1604 C C . VAL A 1 220 ? -5.961 -16.984 6.027 1 90.25 220 VAL A C 1
ATOM 1606 O O . VAL A 1 220 ? -6.707 -16.062 6.355 1 90.25 220 VAL A O 1
ATOM 1609 N N . ASN A 1 221 ? -5.711 -17.266 4.77 1 90.44 221 ASN A N 1
ATOM 1610 C CA . ASN A 1 221 ? -5.965 -16.328 3.68 1 90.44 221 ASN A CA 1
ATOM 1611 C C . ASN A 1 221 ? -7.441 -15.961 3.586 1 90.44 221 ASN A C 1
ATOM 1613 O O . ASN A 1 221 ? -7.793 -14.789 3.465 1 90.44 221 ASN A O 1
ATOM 1617 N N . PRO A 1 222 ? -8.359 -16.984 3.762 1 91.88 222 PRO A N 1
ATOM 1618 C CA . PRO A 1 222 ? -9.773 -16.641 3.59 1 91.88 222 PRO A CA 1
ATOM 1619 C C . PRO A 1 222 ? -10.289 -15.672 4.656 1 91.88 222 PRO A C 1
ATOM 1621 O O . PRO A 1 222 ? -11.305 -15.016 4.457 1 91.88 222 PRO A O 1
ATOM 1624 N N . TYR A 1 223 ? -9.547 -15.516 5.711 1 94.12 223 TYR A N 1
ATOM 1625 C CA . TYR A 1 223 ? -10.047 -14.734 6.836 1 94.12 223 TYR A CA 1
ATOM 1626 C C . TYR A 1 223 ? -9.391 -13.359 6.875 1 94.12 223 TYR A C 1
ATOM 1628 O O . TYR A 1 223 ? -9.711 -12.539 7.742 1 94.12 223 TYR A O 1
ATOM 1636 N N . LEU A 1 224 ? -8.539 -13.156 5.984 1 95.19 224 LEU A N 1
ATOM 1637 C CA . LEU A 1 224 ? -7.953 -11.828 5.918 1 95.19 224 LEU A CA 1
ATOM 1638 C C . LEU A 1 224 ? -8.984 -10.805 5.457 1 95.19 224 LEU A C 1
ATOM 1640 O O . LEU A 1 224 ? -9.812 -11.094 4.59 1 95.19 224 LEU A O 1
ATOM 1644 N N . PRO A 1 225 ? -8.922 -9.625 5.973 1 95.25 225 PRO A N 1
ATOM 1645 C CA . PRO A 1 225 ? -9.977 -8.641 5.723 1 95.25 225 PRO A CA 1
ATOM 1646 C C . PRO A 1 225 ? -10.219 -8.406 4.234 1 95.25 225 PRO A C 1
ATOM 1648 O O . PRO A 1 225 ? -11.352 -8.531 3.76 1 95.25 225 PRO A O 1
ATOM 1651 N N . SER A 1 226 ? -9.203 -8.117 3.516 1 93.75 226 SER A N 1
ATOM 1652 C CA . SER A 1 226 ? -9.391 -7.785 2.107 1 93.75 226 SER A CA 1
ATOM 1653 C C . SER A 1 226 ? -9.852 -9 1.31 1 93.75 226 SER A C 1
ATOM 1655 O O . SER A 1 226 ? -10.727 -8.891 0.446 1 93.75 226 SER A O 1
ATOM 1657 N N . THR A 1 227 ? -9.297 -10.195 1.643 1 93.19 227 THR A N 1
ATOM 1658 C CA . THR A 1 227 ? -9.68 -11.414 0.946 1 93.19 227 THR A CA 1
ATOM 1659 C C . THR A 1 227 ? -11.133 -11.766 1.229 1 93.19 227 THR A C 1
ATOM 1661 O O . THR A 1 227 ? -11.891 -12.102 0.313 1 93.19 227 THR A O 1
ATOM 1664 N N . ALA A 1 228 ? -11.5 -11.688 2.479 1 94.62 228 ALA A N 1
ATOM 1665 C CA . ALA A 1 228 ? -12.875 -11.969 2.871 1 94.62 228 ALA A CA 1
ATOM 1666 C C . ALA A 1 228 ? -13.852 -11.023 2.18 1 94.62 228 ALA A C 1
ATOM 1668 O O . ALA A 1 228 ? -14.883 -11.453 1.659 1 94.62 228 ALA A O 1
ATOM 1669 N N . GLY A 1 229 ? -13.539 -9.812 2.115 1 95.38 229 GLY A N 1
ATOM 1670 C CA . GLY A 1 229 ? -14.422 -8.812 1.529 1 95.38 229 GLY A CA 1
ATOM 1671 C C . GLY A 1 229 ? -14.531 -8.922 0.021 1 95.38 229 GLY A C 1
ATOM 1672 O O . GLY A 1 229 ? -15.586 -8.656 -0.553 1 95.38 229 GLY A O 1
ATOM 1673 N N . GLN A 1 230 ? -13.461 -9.32 -0.6 1 94.19 230 GLN A N 1
ATOM 1674 C CA . GLN A 1 230 ? -13.414 -9.367 -2.059 1 94.19 230 GLN A CA 1
ATOM 1675 C C . GLN A 1 230 ? -14.141 -10.594 -2.592 1 94.19 230 GLN A C 1
ATOM 1677 O O . GLN A 1 230 ? -14.336 -10.727 -3.801 1 94.19 230 GLN A O 1
ATOM 1682 N N . GLY A 1 231 ? -14.555 -11.469 -1.712 1 93.25 231 GLY A N 1
ATOM 1683 C CA . GLY A 1 231 ? -15.344 -12.609 -2.139 1 93.25 231 GLY A CA 1
ATOM 1684 C C . GLY A 1 231 ? -16.594 -12.211 -2.898 1 93.25 231 GLY A C 1
ATOM 1685 O O . GLY A 1 231 ? -17.062 -12.961 -3.764 1 93.25 231 GLY A O 1
ATOM 1686 N N . LEU A 1 232 ? -17.094 -11.039 -2.631 1 94.19 232 LEU A N 1
ATOM 1687 C CA . LEU A 1 232 ? -18.312 -10.539 -3.254 1 94.19 232 LEU A CA 1
ATOM 1688 C C . LEU A 1 232 ? -18.109 -10.328 -4.75 1 94.19 232 LEU A C 1
ATOM 1690 O O . LEU A 1 232 ? -19.078 -10.359 -5.523 1 94.19 232 LEU A O 1
ATOM 1694 N N . ILE A 1 233 ? -16.906 -10.133 -5.152 1 94.44 233 ILE A N 1
ATOM 1695 C CA . ILE A 1 233 ? -16.641 -9.664 -6.508 1 94.44 233 ILE A CA 1
ATOM 1696 C C . ILE A 1 233 ? -16.297 -10.852 -7.402 1 94.44 233 ILE A C 1
ATOM 1698 O O . ILE A 1 233 ? -16.297 -10.734 -8.633 1 94.44 233 ILE A O 1
ATOM 1702 N N . HIS A 1 234 ? -15.969 -11.984 -6.789 1 89.88 234 HIS A N 1
ATOM 1703 C CA . HIS A 1 234 ? -15.578 -13.164 -7.559 1 89.88 234 HIS A CA 1
ATOM 1704 C C . HIS A 1 234 ? -16.797 -13.969 -7.98 1 89.88 234 HIS A C 1
ATOM 1706 O O . HIS A 1 234 ? -17.656 -14.312 -7.148 1 89.88 234 HIS A O 1
ATOM 1712 N N . ILE A 1 235 ? -16.859 -14.172 -9.219 1 86.5 235 ILE A N 1
ATOM 1713 C CA . ILE A 1 235 ? -17.984 -14.938 -9.75 1 86.5 235 ILE A CA 1
ATOM 1714 C C . ILE A 1 235 ? -17.812 -16.422 -9.414 1 86.5 235 ILE A C 1
ATOM 1716 O O . ILE A 1 235 ? -18.734 -17.062 -8.922 1 86.5 235 ILE A O 1
ATOM 1720 N N . HIS A 1 236 ? -16.594 -16.875 -9.672 1 80.25 236 HIS A N 1
ATOM 1721 C CA . HIS A 1 236 ? -16.312 -18.266 -9.344 1 80.25 236 HIS A CA 1
ATOM 1722 C C . HIS A 1 236 ? -15.602 -18.375 -7.992 1 80.25 236 HIS A C 1
ATOM 1724 O O . HIS A 1 236 ? -14.609 -17.688 -7.75 1 80.25 236 HIS A O 1
ATOM 1730 N N . GLN A 1 237 ? -16.234 -19.125 -7.188 1 76.38 237 GLN A N 1
ATOM 1731 C CA . GLN A 1 237 ? -15.656 -19.297 -5.859 1 76.38 237 GLN A CA 1
ATOM 1732 C C . GLN A 1 237 ? -14.422 -20.188 -5.914 1 76.38 237 GLN A C 1
ATOM 1734 O O . GLN A 1 237 ? -14.445 -21.234 -6.562 1 76.38 237 GLN A O 1
ATOM 1739 N N . GLU A 1 238 ? -13.359 -19.672 -5.398 1 74.75 238 GLU A N 1
ATOM 1740 C CA . GLU A 1 238 ? -12.148 -20.484 -5.281 1 74.75 238 GLU A CA 1
ATOM 1741 C C . GLU A 1 238 ? -12.258 -21.469 -4.129 1 74.75 238 GLU A C 1
ATOM 1743 O O . GLU A 1 238 ? -13 -21.25 -3.176 1 74.75 238 GLU A O 1
ATOM 1748 N N . PRO A 1 239 ? -11.5 -22.547 -4.258 1 77.94 239 PRO A N 1
ATOM 1749 C CA . PRO A 1 239 ? -11.523 -23.5 -3.145 1 77.94 239 PRO A CA 1
ATOM 1750 C C . PRO A 1 239 ? -10.992 -22.891 -1.846 1 77.94 239 PRO A C 1
ATOM 1752 O O . PRO A 1 239 ? -10.078 -22.062 -1.872 1 77.94 239 PRO A O 1
ATOM 1755 N N . HIS A 1 240 ? -11.609 -23.203 -0.783 1 79.56 240 HIS A N 1
ATOM 1756 C CA . HIS A 1 240 ? -11.164 -22.828 0.554 1 79.56 240 HIS A CA 1
ATOM 1757 C C . HIS A 1 240 ? -11.383 -21.344 0.809 1 79.56 240 HIS A C 1
ATOM 1759 O O . HIS A 1 240 ? -10.539 -20.672 1.423 1 79.56 240 HIS A O 1
ATOM 1765 N N . THR A 1 241 ? -12.312 -20.812 0.076 1 85.44 241 THR A N 1
ATOM 1766 C CA . THR A 1 241 ? -12.68 -19.438 0.358 1 85.44 241 THR A CA 1
ATOM 1767 C C . THR A 1 241 ? -14.062 -19.359 1.003 1 85.44 241 THR A C 1
ATOM 1769 O O . THR A 1 241 ? -14.844 -20.312 0.928 1 85.44 241 THR A O 1
ATOM 1772 N N . LEU A 1 242 ? -14.352 -18.344 1.656 1 92.06 242 LEU A N 1
ATOM 1773 C CA . LEU A 1 242 ? -15.648 -18.125 2.279 1 92.06 242 LEU A CA 1
ATOM 1774 C C . LEU A 1 242 ? -16.703 -17.797 1.232 1 92.06 242 LEU A C 1
ATOM 1776 O O . LEU A 1 242 ? -16.391 -17.25 0.174 1 92.06 242 LEU A O 1
ATOM 1780 N N . ALA A 1 243 ? -17.938 -18.188 1.579 1 94.38 243 ALA A N 1
ATOM 1781 C CA . ALA A 1 243 ? -19.047 -17.734 0.731 1 94.38 243 ALA A CA 1
ATOM 1782 C C . ALA A 1 243 ? -19.047 -16.219 0.611 1 94.38 243 ALA A C 1
ATOM 1784 O O . ALA A 1 243 ? -18.688 -15.516 1.552 1 94.38 243 ALA A O 1
ATOM 1785 N N . PRO A 1 244 ? -19.469 -15.727 -0.502 1 94.94 244 PRO A N 1
ATOM 1786 C CA . PRO A 1 244 ? -19.359 -14.297 -0.799 1 94.94 244 PRO A CA 1
ATOM 1787 C C . PRO A 1 244 ? -19.938 -13.422 0.307 1 94.94 244 PRO A C 1
ATOM 1789 O O . PRO A 1 244 ? -19.234 -12.555 0.842 1 94.94 244 PRO A O 1
ATOM 1792 N N . TRP A 1 245 ? -21.156 -13.703 0.765 1 96.38 245 TRP A N 1
ATOM 1793 C CA . TRP A 1 245 ? -21.797 -12.844 1.749 1 96.38 245 TRP A CA 1
ATOM 1794 C C . TRP A 1 245 ? -21.25 -13.117 3.148 1 96.38 245 TRP A C 1
ATOM 1796 O O . TRP A 1 245 ? -21.25 -12.219 3.998 1 96.38 245 TRP A O 1
ATOM 1806 N N . THR A 1 246 ? -20.797 -14.328 3.365 1 96.69 246 THR A N 1
ATOM 1807 C CA . THR A 1 246 ? -20.172 -14.648 4.645 1 96.69 246 THR A CA 1
ATOM 1808 C C . THR A 1 246 ? -18.844 -13.906 4.801 1 96.69 246 THR A C 1
ATOM 1810 O O . THR A 1 246 ? -18.562 -13.344 5.863 1 96.69 246 THR A O 1
ATOM 1813 N N . GLY A 1 247 ? -18.094 -13.953 3.699 1 97.31 247 GLY A N 1
ATOM 1814 C CA . GLY A 1 247 ? -16.844 -13.203 3.721 1 97.31 247 GLY A CA 1
ATOM 1815 C C . GLY A 1 247 ? -17.062 -11.711 3.895 1 97.31 247 GLY A C 1
ATOM 1816 O O . GLY A 1 247 ? -16.344 -11.062 4.668 1 97.31 247 GLY A O 1
ATOM 1817 N N . PHE A 1 248 ? -18.031 -11.172 3.242 1 97.75 248 PHE A N 1
ATOM 1818 C CA . PHE A 1 248 ? -18.312 -9.75 3.344 1 97.75 248 PHE A CA 1
ATOM 1819 C C . PHE A 1 248 ? -18.766 -9.383 4.75 1 97.75 248 PHE A C 1
ATOM 1821 O O . PHE A 1 248 ? -18.391 -8.336 5.285 1 97.75 248 PHE A O 1
ATOM 1828 N N . ALA A 1 249 ? -19.547 -10.242 5.34 1 98.25 249 ALA A N 1
ATOM 1829 C CA . ALA A 1 249 ? -19.984 -10.008 6.711 1 98.25 249 ALA A CA 1
ATOM 1830 C C . ALA A 1 249 ? -18.812 -9.992 7.676 1 98.25 249 ALA A C 1
ATOM 1832 O O . ALA A 1 249 ? -18.766 -9.172 8.602 1 98.25 249 ALA A O 1
ATOM 1833 N N . LEU A 1 250 ? -17.922 -10.844 7.469 1 98 250 LEU A N 1
ATOM 1834 C CA . LEU A 1 250 ? -16.719 -10.867 8.289 1 98 250 LEU A CA 1
ATOM 1835 C C . LEU A 1 250 ? -15.922 -9.578 8.109 1 98 250 LEU A C 1
ATOM 1837 O O . LEU A 1 250 ? -15.422 -9.016 9.086 1 98 250 LEU A O 1
ATOM 1841 N N . PHE A 1 251 ? -15.828 -9.18 6.891 1 98.25 251 PHE A N 1
ATOM 1842 C CA . PHE A 1 251 ? -15.141 -7.938 6.57 1 98.25 251 PHE A CA 1
ATOM 1843 C C . PHE A 1 251 ? -15.789 -6.762 7.297 1 98.25 251 PHE A C 1
ATOM 1845 O O . PHE A 1 251 ? -15.094 -5.926 7.879 1 98.25 251 PHE A O 1
ATOM 1852 N N . CYS A 1 252 ? -17.062 -6.684 7.324 1 98.44 252 CYS A N 1
ATOM 1853 C CA . CYS A 1 252 ? -17.812 -5.66 8.039 1 98.44 252 CYS A CA 1
ATOM 1854 C C . CYS A 1 252 ? -17.594 -5.762 9.539 1 98.44 252 CYS A C 1
ATOM 1856 O O . CYS A 1 252 ? -17.484 -4.742 10.227 1 98.44 252 CYS A O 1
ATOM 1858 N N . LEU A 1 253 ? -17.484 -6.98 9.969 1 98.44 253 LEU A N 1
ATOM 1859 C CA . LEU A 1 253 ? -17.281 -7.191 11.398 1 98.44 253 LEU A CA 1
ATOM 1860 C C . LEU A 1 253 ? -15.922 -6.637 11.828 1 98.44 253 LEU A C 1
ATOM 1862 O O . LEU A 1 253 ? -15.82 -5.977 12.867 1 98.44 253 LEU A O 1
ATOM 1866 N N . TYR A 1 254 ? -14.938 -6.926 11.031 1 98.31 254 TYR A N 1
ATOM 1867 C CA . TYR A 1 254 ? -13.625 -6.348 11.32 1 98.31 254 TYR A CA 1
ATOM 1868 C C . TYR A 1 254 ? -13.703 -4.828 11.391 1 98.31 254 TYR A C 1
ATOM 1870 O O . TYR A 1 254 ? -13.102 -4.211 12.273 1 98.31 254 TYR A O 1
ATOM 1878 N N . THR A 1 255 ? -14.375 -4.266 10.453 1 98.31 255 THR A N 1
ATOM 1879 C CA . THR A 1 255 ? -14.492 -2.812 10.367 1 98.31 255 THR A CA 1
ATOM 1880 C C . THR A 1 255 ? -15.258 -2.262 11.57 1 98.31 255 THR A C 1
ATOM 1882 O O . THR A 1 255 ? -14.867 -1.245 12.148 1 98.31 255 THR A O 1
ATOM 1885 N N . LEU A 1 256 ? -16.281 -2.947 11.969 1 98.12 256 LEU A N 1
ATOM 1886 C CA . LEU A 1 256 ? -17.078 -2.525 13.117 1 98.12 256 LEU A CA 1
ATOM 1887 C C . LEU A 1 256 ? -16.266 -2.59 14.406 1 98.12 256 LEU A C 1
ATOM 1889 O O . LEU A 1 256 ? -16.359 -1.701 15.25 1 98.12 256 LEU A O 1
ATOM 1893 N N . VAL A 1 257 ? -15.508 -3.605 14.516 1 98.38 257 VAL A N 1
ATOM 1894 C CA . VAL A 1 257 ? -14.656 -3.746 15.688 1 98.38 257 VAL A CA 1
ATOM 1895 C C . VAL A 1 257 ? -13.633 -2.609 15.727 1 98.38 257 VAL A C 1
ATOM 1897 O O . VAL A 1 257 ? -13.398 -2.016 16.781 1 98.38 257 VAL A O 1
ATOM 1900 N N . ALA A 1 258 ? -13.094 -2.326 14.578 1 98.19 258 ALA A N 1
ATOM 1901 C CA . ALA A 1 258 ? -12.125 -1.236 14.5 1 98.19 258 ALA A CA 1
ATOM 1902 C C . ALA A 1 258 ? -12.781 0.103 14.828 1 98.19 258 ALA A C 1
ATOM 1904 O O . ALA A 1 258 ? -12.203 0.927 15.539 1 98.19 258 ALA A O 1
ATOM 1905 N N . LEU A 1 259 ? -13.945 0.324 14.359 1 97.88 259 LEU A N 1
ATOM 1906 C CA . LEU A 1 259 ? -14.664 1.561 14.633 1 97.88 259 LEU A CA 1
ATOM 1907 C C . LEU A 1 259 ? -15.023 1.661 16.109 1 97.88 259 LEU A C 1
ATOM 1909 O O . LEU A 1 259 ? -14.945 2.74 16.703 1 97.88 259 LEU A O 1
ATOM 1913 N N . ALA A 1 260 ? -15.406 0.515 16.656 1 97.19 260 ALA A N 1
ATOM 1914 C CA . ALA A 1 260 ? -15.711 0.492 18.078 1 97.19 260 ALA A CA 1
ATOM 1915 C C . ALA A 1 260 ? -14.477 0.817 18.922 1 97.19 260 ALA A C 1
ATOM 1917 O O . ALA A 1 260 ? -14.555 1.592 19.875 1 97.19 260 ALA A O 1
ATOM 1918 N N . ALA A 1 261 ? -13.43 0.239 18.516 1 97.31 261 ALA A N 1
ATOM 1919 C CA . ALA A 1 261 ? -12.172 0.533 19.219 1 97.31 261 ALA A CA 1
ATOM 1920 C C . ALA A 1 261 ? -11.812 2.012 19.094 1 97.31 261 ALA A C 1
ATOM 1922 O O . ALA A 1 261 ? -11.336 2.619 20.047 1 97.31 261 ALA A O 1
ATOM 1923 N N . ALA A 1 262 ? -12.039 2.537 17.938 1 96.25 262 ALA A N 1
ATOM 1924 C CA . ALA A 1 262 ? -11.797 3.961 17.719 1 96.25 262 ALA A CA 1
ATOM 1925 C C . ALA A 1 262 ? -12.703 4.812 18.609 1 96.25 262 ALA A C 1
ATOM 1927 O O . ALA A 1 262 ? -12.258 5.816 19.172 1 96.25 262 ALA A O 1
ATOM 1928 N N . GLY A 1 263 ? -13.914 4.43 18.75 1 93.81 263 GLY A N 1
ATOM 1929 C CA . GLY A 1 263 ? -14.828 5.133 19.625 1 93.81 263 GLY A CA 1
ATOM 1930 C C . GLY A 1 263 ? -14.391 5.121 21.078 1 93.81 263 GLY A C 1
ATOM 1931 O O . GLY A 1 263 ? -14.422 6.152 21.75 1 93.81 263 GLY A O 1
ATOM 1932 N N . VAL A 1 264 ? -13.938 3.988 21.531 1 94.06 264 VAL A N 1
ATOM 1933 C CA . VAL A 1 264 ? -13.461 3.852 22.906 1 94.06 264 VAL A CA 1
ATOM 1934 C C . VAL A 1 264 ? -12.219 4.711 23.094 1 94.06 264 VAL A C 1
ATOM 1936 O O . VAL A 1 264 ? -12.102 5.418 24.109 1 94.06 264 VAL A O 1
ATOM 1939 N N . ALA A 1 265 ? -11.406 4.66 22.141 1 92.12 265 ALA A N 1
ATOM 1940 C CA . ALA A 1 265 ? -10.18 5.441 22.234 1 92.12 265 ALA A CA 1
ATOM 1941 C C . ALA A 1 265 ? -10.477 6.938 22.266 1 92.12 265 ALA A C 1
ATOM 1943 O O . ALA A 1 265 ? -9.828 7.695 22.984 1 92.12 265 ALA A O 1
ATOM 1944 N N . LEU A 1 266 ? -11.391 7.34 21.516 1 87.75 266 LEU A N 1
ATOM 1945 C CA . LEU A 1 266 ? -11.758 8.75 21.438 1 87.75 266 LEU A CA 1
ATOM 1946 C C . LEU A 1 266 ? -12.336 9.242 22.766 1 87.75 266 LEU A C 1
ATOM 1948 O O . LEU A 1 266 ? -12.141 10.406 23.141 1 87.75 266 LEU A O 1
ATOM 1952 N N . THR A 1 267 ? -12.953 8.391 23.438 1 87 267 THR A N 1
ATOM 1953 C CA . THR A 1 267 ? -13.57 8.781 24.703 1 87 267 THR A CA 1
ATOM 1954 C C . THR A 1 267 ? -12.555 8.742 25.844 1 87 267 THR A C 1
ATOM 1956 O O . THR A 1 267 ? -12.695 9.461 26.828 1 87 267 THR A O 1
ATOM 1959 N N . ARG A 1 268 ? -11.57 7.957 25.672 1 86.38 268 ARG A N 1
ATOM 1960 C CA . ARG A 1 268 ? -10.609 7.793 26.75 1 86.38 268 ARG A CA 1
ATOM 1961 C C . ARG A 1 268 ? -9.438 8.75 26.594 1 86.38 268 ARG A C 1
ATOM 1963 O O . ARG A 1 268 ? -8.812 9.148 27.578 1 86.38 268 ARG A O 1
ATOM 1970 N N . ARG A 1 269 ? -9.148 8.898 25.422 1 77.88 269 ARG A N 1
ATOM 1971 C CA . ARG A 1 269 ? -7.957 9.695 25.188 1 77.88 269 ARG A CA 1
ATOM 1972 C C . ARG A 1 269 ? -8.305 11.172 25.031 1 77.88 269 ARG A C 1
ATOM 1974 O O . ARG A 1 269 ? -9.383 11.508 24.531 1 77.88 269 ARG A O 1
ATOM 1981 N N . ASP A 1 270 ? -7.594 12 25.797 1 64.38 270 ASP A N 1
ATOM 1982 C CA . ASP A 1 270 ? -7.754 13.43 25.578 1 64.38 270 ASP A CA 1
ATOM 1983 C C . ASP A 1 270 ? -7.48 13.812 24.125 1 64.38 270 ASP A C 1
ATOM 1985 O O . ASP A 1 270 ? -6.715 13.133 23.438 1 64.38 270 ASP A O 1
ATOM 1989 N N . ALA A 1 271 ? -8.344 14.727 23.578 1 59.94 271 ALA A N 1
ATOM 1990 C CA . ALA A 1 271 ? -8.203 15.172 22.188 1 59.94 271 ALA A CA 1
ATOM 1991 C C . ALA A 1 271 ? -6.809 15.758 21.938 1 59.94 271 ALA A C 1
ATOM 1993 O O . ALA A 1 271 ? -6.137 16.188 22.891 1 59.94 271 ALA A O 1
ATOM 1994 N N . MET B 1 1 ? 14.672 58.344 11.328 1 34.53 1 MET B N 1
ATOM 1995 C CA . MET B 1 1 ? 14.828 57.406 10.219 1 34.53 1 MET B CA 1
ATOM 1996 C C . MET B 1 1 ? 15.859 56.344 10.562 1 34.53 1 MET B C 1
ATOM 1998 O O . MET B 1 1 ? 17.062 56.562 10.461 1 34.53 1 MET B O 1
ATOM 2002 N N . THR B 1 2 ? 15.75 55.531 11.648 1 40.91 2 THR B N 1
ATOM 2003 C CA . THR B 1 2 ? 16.641 54.5 12.18 1 40.91 2 THR B CA 1
ATOM 2004 C C . THR B 1 2 ? 16.891 53.438 11.133 1 40.91 2 THR B C 1
ATOM 2006 O O . THR B 1 2 ? 15.961 52.781 10.656 1 40.91 2 THR B O 1
ATOM 2009 N N . THR B 1 3 ? 17.891 53.594 10.203 1 41.69 3 THR B N 1
ATOM 2010 C CA . THR B 1 3 ? 18.344 52.656 9.195 1 41.69 3 THR B CA 1
ATOM 2011 C C . THR B 1 3 ? 18.594 51.281 9.812 1 41.69 3 THR B C 1
ATOM 2013 O O . THR B 1 3 ? 19.422 51.156 10.703 1 41.69 3 THR B O 1
ATOM 2016 N N . ALA B 1 4 ? 17.594 50.5 9.953 1 52.31 4 ALA B N 1
ATOM 2017 C CA . ALA B 1 4 ? 17.844 49.094 10.281 1 52.31 4 ALA B CA 1
ATOM 2018 C C . ALA B 1 4 ? 19.031 48.562 9.484 1 52.31 4 ALA B C 1
ATOM 2020 O O . ALA B 1 4 ? 19 48.531 8.258 1 52.31 4 ALA B O 1
ATOM 2021 N N . SER B 1 5 ? 20.266 48.719 9.875 1 46.97 5 SER B N 1
ATOM 2022 C CA . SER B 1 5 ? 21.469 48.156 9.258 1 46.97 5 SER B CA 1
ATOM 2023 C C . SER B 1 5 ? 21.266 46.719 8.836 1 46.97 5 SER B C 1
ATOM 2025 O O . SER B 1 5 ? 20.922 45.844 9.672 1 46.97 5 SER B O 1
ATOM 2027 N N . ALA B 1 6 ? 20.844 46.562 7.594 1 50.44 6 ALA B N 1
ATOM 2028 C CA . ALA B 1 6 ? 20.766 45.219 6.977 1 50.44 6 ALA B CA 1
ATOM 2029 C C . ALA B 1 6 ? 22.031 44.406 7.27 1 50.44 6 ALA B C 1
ATOM 2031 O O . ALA B 1 6 ? 23.141 44.906 7.074 1 50.44 6 ALA B O 1
ATOM 2032 N N . ILE B 1 7 ? 22.047 43.562 8.273 1 50.53 7 ILE B N 1
ATOM 2033 C CA . ILE B 1 7 ? 23.188 42.625 8.438 1 50.53 7 ILE B CA 1
ATOM 2034 C C . ILE B 1 7 ? 23.688 42.188 7.07 1 50.53 7 ILE B C 1
ATOM 2036 O O . ILE B 1 7 ? 22.906 41.75 6.219 1 50.53 7 ILE B O 1
ATOM 2040 N N . PRO B 1 8 ? 24.797 42.656 6.594 1 47.72 8 PRO B N 1
ATOM 2041 C CA . PRO B 1 8 ? 25.375 42.344 5.281 1 47.72 8 PRO B CA 1
ATOM 2042 C C . PRO B 1 8 ? 25.234 40.875 4.914 1 47.72 8 PRO B C 1
ATOM 2044 O O . PRO B 1 8 ? 25.25 40 5.797 1 47.72 8 PRO B O 1
ATOM 2047 N N . ASP B 1 9 ? 24.703 40.5 3.705 1 49.31 9 ASP B N 1
ATOM 2048 C CA . ASP B 1 9 ? 24.609 39.156 3.1 1 49.31 9 ASP B CA 1
ATOM 2049 C C . ASP B 1 9 ? 25.859 38.344 3.406 1 49.31 9 ASP B C 1
ATOM 2051 O O . ASP B 1 9 ? 25.812 37.094 3.377 1 49.31 9 ASP B O 1
ATOM 2055 N N . SER B 1 10 ? 27.031 38.969 3.529 1 47.94 10 SER B N 1
ATOM 2056 C CA . SER B 1 10 ? 28.312 38.344 3.77 1 47.94 10 SER B CA 1
ATOM 2057 C C . SER B 1 10 ? 28.344 37.625 5.125 1 47.94 10 SER B C 1
ATOM 2059 O O . SER B 1 10 ? 29.109 36.688 5.328 1 47.94 10 SER B O 1
ATOM 2061 N N . GLU B 1 11 ? 27.891 38.125 6.148 1 47.38 11 GLU B N 1
ATOM 2062 C CA . GLU B 1 11 ? 27.875 37.531 7.484 1 47.38 11 GLU B CA 1
ATOM 2063 C C . GLU B 1 11 ? 26.812 36.438 7.594 1 47.38 11 GLU B C 1
ATOM 2065 O O . GLU B 1 11 ? 26.625 35.844 8.664 1 47.38 11 GLU B O 1
ATOM 2070 N N . ARG B 1 12 ? 25.781 36.5 6.777 1 48.97 12 ARG B N 1
ATOM 2071 C CA . ARG B 1 12 ? 24.969 35.281 6.625 1 48.97 12 ARG B CA 1
ATOM 2072 C C . ARG B 1 12 ? 25.844 34.094 6.281 1 48.97 12 ARG B C 1
ATOM 2074 O O . ARG B 1 12 ? 26.422 34.031 5.195 1 48.97 12 ARG B O 1
ATOM 2081 N N . GLY B 1 13 ? 26.75 33.688 7.012 1 51.81 13 GLY B N 1
ATOM 2082 C CA . GLY B 1 13 ? 27.688 32.594 6.859 1 51.81 13 GLY B CA 1
ATOM 2083 C C . GLY B 1 13 ? 27.297 31.609 5.77 1 51.81 13 GLY B C 1
ATOM 2084 O O . GLY B 1 13 ? 26.109 31.344 5.566 1 51.81 13 GLY B O 1
ATOM 2085 N N . GLU B 1 14 ? 28.031 31.625 4.668 1 61.41 14 GLU B N 1
ATOM 2086 C CA . GLU B 1 14 ? 27.812 30.781 3.498 1 61.41 14 GLU B CA 1
ATOM 2087 C C . GLU B 1 14 ? 27.328 29.391 3.904 1 61.41 14 GLU B C 1
ATOM 2089 O O . GLU B 1 14 ? 28 28.703 4.684 1 61.41 14 GLU B O 1
ATOM 2094 N N . VAL B 1 15 ? 26.062 29.266 4.055 1 71.69 15 VAL B N 1
ATOM 2095 C CA . VAL B 1 15 ? 25.531 27.938 4.34 1 71.69 15 VAL B CA 1
ATOM 2096 C C . VAL B 1 15 ? 26.125 26.922 3.363 1 71.69 15 VAL B C 1
ATOM 2098 O O . VAL B 1 15 ? 25.906 27.031 2.152 1 71.69 15 VAL B O 1
ATOM 2101 N N . THR B 1 16 ? 27.219 26.25 3.801 1 81.38 16 THR B N 1
ATOM 2102 C CA . THR B 1 16 ? 27.844 25.188 3.02 1 81.38 16 THR B CA 1
ATOM 2103 C C . THR B 1 16 ? 26.984 23.938 3.025 1 81.38 16 THR B C 1
ATOM 2105 O O . THR B 1 16 ? 26.078 23.781 3.859 1 81.38 16 THR B O 1
ATOM 2108 N N . GLN B 1 17 ? 27.141 23.172 2.016 1 85.69 17 GLN B N 1
ATOM 2109 C CA . GLN B 1 17 ? 26.438 21.906 1.903 1 85.69 17 GLN B CA 1
ATOM 2110 C C . GLN B 1 17 ? 26.641 21.047 3.148 1 85.69 17 GLN B C 1
ATOM 2112 O O . GLN B 1 17 ? 25.719 20.359 3.6 1 85.69 17 GLN B O 1
ATOM 2117 N N . LEU B 1 18 ? 27.766 21.094 3.684 1 87.5 18 LEU B N 1
ATOM 2118 C CA . LEU B 1 18 ? 28.078 20.297 4.867 1 87.5 18 LEU B CA 1
ATOM 2119 C C . LEU B 1 18 ? 27.266 20.766 6.066 1 87.5 18 LEU B C 1
ATOM 2121 O O . LEU B 1 18 ? 26.828 19.953 6.883 1 87.5 18 LEU B O 1
ATOM 2125 N N . ARG B 1 19 ? 27.047 22.047 6.207 1 85.5 19 ARG B N 1
ATOM 2126 C CA . ARG B 1 19 ? 26.234 22.578 7.297 1 85.5 19 ARG B CA 1
ATOM 2127 C C . ARG B 1 19 ? 24.781 22.172 7.141 1 85.5 19 ARG B C 1
ATOM 2129 O O . ARG B 1 19 ? 24.094 21.875 8.125 1 85.5 19 ARG B O 1
ATOM 2136 N N . VAL B 1 20 ? 24.422 22.156 5.895 1 86.81 20 VAL B N 1
ATOM 2137 C CA . VAL B 1 20 ? 23.047 21.75 5.621 1 86.81 20 VAL B CA 1
ATOM 2138 C C . VAL B 1 20 ? 22.859 20.266 5.965 1 86.81 20 VAL B C 1
ATOM 2140 O O . VAL B 1 20 ? 21.844 19.891 6.562 1 86.81 20 VAL B O 1
ATOM 2143 N N . ILE B 1 21 ? 23.812 19.516 5.68 1 89.81 21 ILE B N 1
ATOM 2144 C CA . ILE B 1 21 ? 23.781 18.078 5.992 1 89.81 21 ILE B CA 1
ATOM 2145 C C . ILE B 1 21 ? 23.719 17.891 7.508 1 89.81 21 ILE B C 1
ATOM 2147 O O . ILE B 1 21 ? 22.953 17.062 8.008 1 89.81 21 ILE B O 1
ATOM 2151 N N . ARG B 1 22 ? 24.469 18.594 8.219 1 89.25 22 ARG B N 1
ATOM 2152 C CA . ARG B 1 22 ? 24.469 18.5 9.672 1 89.25 22 ARG B CA 1
ATOM 2153 C C . ARG B 1 22 ? 23.109 18.875 10.258 1 89.25 22 ARG B C 1
ATOM 2155 O O . ARG B 1 22 ? 22.641 18.234 11.195 1 89.25 22 ARG B O 1
ATOM 2162 N N . SER B 1 23 ? 22.609 19.906 9.672 1 87.25 23 SER B N 1
ATOM 2163 C CA . SER B 1 23 ? 21.297 20.328 10.125 1 87.25 23 SER B CA 1
ATOM 2164 C C . SER B 1 23 ? 20.25 19.266 9.891 1 87.25 23 SER B C 1
ATOM 2166 O O . SER B 1 23 ? 19.422 18.984 10.758 1 87.25 23 SER B O 1
ATOM 2168 N N . GLU B 1 24 ? 20.312 18.641 8.742 1 90 24 GLU B N 1
ATOM 2169 C CA . GLU B 1 24 ? 19.344 17.609 8.398 1 90 24 GLU B CA 1
ATOM 2170 C C . GLU B 1 24 ? 19.562 16.359 9.25 1 90 24 GLU B C 1
ATOM 2172 O O . GLU B 1 24 ? 18.594 15.664 9.586 1 90 24 GLU B O 1
ATOM 2177 N N . TRP B 1 25 ? 20.797 16.094 9.602 1 90.88 25 TRP B N 1
ATOM 2178 C CA . TRP B 1 25 ? 21.094 14.984 10.5 1 90.88 25 TRP B CA 1
ATOM 2179 C C . TRP B 1 25 ? 20.469 15.203 11.867 1 90.88 25 TRP B C 1
ATOM 2181 O O . TRP B 1 25 ? 19.859 14.297 12.438 1 90.88 25 TRP B O 1
ATOM 2191 N N . ILE B 1 26 ? 20.469 16.375 12.305 1 86.5 26 ILE B N 1
ATOM 2192 C CA . ILE B 1 26 ? 19.891 16.734 13.602 1 86.5 26 ILE B CA 1
ATOM 2193 C C . ILE B 1 26 ? 18.375 16.625 13.547 1 86.5 26 ILE B C 1
ATOM 2195 O O . ILE B 1 26 ? 17.75 16.078 14.453 1 86.5 26 ILE B O 1
ATOM 2199 N N . LYS B 1 27 ? 17.828 17.094 12.523 1 86.25 27 LYS B N 1
ATOM 2200 C CA . LYS B 1 27 ? 16.375 17.031 12.352 1 86.25 27 LYS B CA 1
ATOM 2201 C C . LYS B 1 27 ? 15.891 15.586 12.336 1 86.25 27 LYS B C 1
ATOM 2203 O O . LYS B 1 27 ? 14.914 15.25 13.016 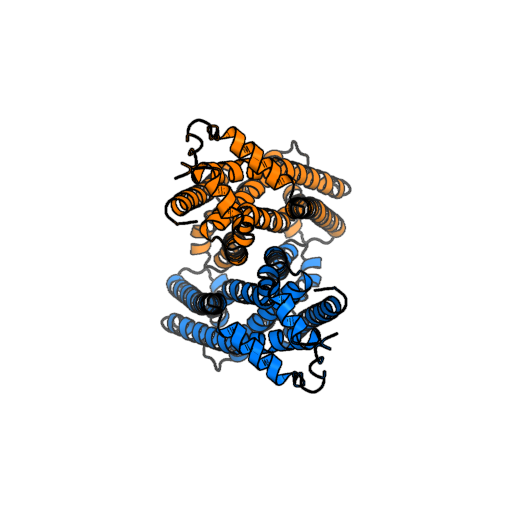1 86.25 27 LYS B O 1
ATOM 2208 N N . LEU B 1 28 ? 16.625 14.828 11.609 1 88 28 LEU B N 1
ATOM 2209 C CA . LEU B 1 28 ? 16.219 13.438 11.461 1 88 28 LEU B CA 1
ATOM 2210 C C . LEU B 1 28 ? 16.297 12.695 12.789 1 88 28 LEU B C 1
ATOM 2212 O O . LEU B 1 28 ? 15.422 11.891 13.109 1 88 28 LEU B O 1
ATOM 2216 N N . ARG B 1 29 ? 17.266 12.984 13.539 1 88.12 29 ARG B N 1
ATOM 2217 C CA . ARG B 1 29 ? 17.5 12.25 14.773 1 88.12 29 ARG B CA 1
ATOM 2218 C C . ARG B 1 29 ? 16.641 12.789 15.906 1 88.12 29 ARG B C 1
ATOM 2220 O O . ARG B 1 29 ? 16.469 12.133 16.938 1 88.12 29 ARG B O 1
ATOM 2227 N N . SER B 1 30 ? 16.094 13.984 15.75 1 85.38 30 SER B N 1
ATOM 2228 C CA . SER B 1 30 ? 15.406 14.633 16.859 1 85.38 30 SER B CA 1
ATOM 2229 C C . SER B 1 30 ? 13.914 14.297 16.844 1 85.38 30 SER B C 1
ATOM 2231 O O . SER B 1 30 ? 13.227 14.484 17.844 1 85.38 30 SER B O 1
ATOM 2233 N N . LEU B 1 31 ? 13.516 13.773 15.82 1 82.94 31 LEU B N 1
ATOM 2234 C CA . LEU B 1 31 ? 12.086 13.492 15.727 1 82.94 31 LEU B CA 1
ATOM 2235 C C . LEU B 1 31 ? 11.773 12.094 16.25 1 82.94 31 LEU B C 1
ATOM 2237 O O . LEU B 1 31 ? 12.352 11.109 15.797 1 82.94 31 LEU B O 1
ATOM 2241 N N . ARG B 1 32 ? 10.945 12 17.172 1 83.69 32 ARG B N 1
ATOM 2242 C CA . ARG B 1 32 ? 10.516 10.719 17.734 1 83.69 32 ARG B CA 1
ATOM 2243 C C . ARG B 1 32 ? 9.891 9.836 16.672 1 83.69 32 ARG B C 1
ATOM 2245 O O . ARG B 1 32 ? 10.039 8.609 16.703 1 83.69 32 ARG B O 1
ATOM 2252 N N . SER B 1 33 ? 9.219 10.523 15.781 1 84.31 33 SER B N 1
ATOM 2253 C CA . SER B 1 33 ? 8.57 9.766 14.719 1 84.31 33 SER B CA 1
ATOM 2254 C C . SER B 1 33 ? 9.586 8.992 13.883 1 84.31 33 SER B C 1
ATOM 2256 O O . SER B 1 33 ? 9.312 7.879 13.445 1 84.31 33 SER B O 1
ATOM 2258 N N . THR B 1 34 ? 10.734 9.57 13.672 1 89.62 34 THR B N 1
ATOM 2259 C CA . THR B 1 34 ? 11.797 8.906 12.93 1 89.62 34 THR B CA 1
ATOM 2260 C C . THR B 1 34 ? 12.258 7.641 13.656 1 89.62 34 THR B C 1
ATOM 2262 O O . THR B 1 34 ? 12.344 6.57 13.047 1 89.62 34 THR B O 1
ATOM 2265 N N . LEU B 1 35 ? 12.461 7.734 14.906 1 90.81 35 LEU B N 1
ATOM 2266 C CA . LEU B 1 35 ? 12.922 6.602 15.703 1 90.81 35 LEU B CA 1
ATOM 2267 C C . LEU B 1 35 ? 11.906 5.469 15.68 1 90.81 35 LEU B C 1
ATOM 2269 O O . LEU B 1 35 ? 12.266 4.312 15.445 1 90.81 35 LEU B O 1
ATOM 2273 N N . PHE B 1 36 ? 10.727 5.805 15.852 1 91 36 PHE B N 1
ATOM 2274 C CA . PHE B 1 36 ? 9.688 4.785 15.938 1 91 36 PHE B CA 1
ATOM 2275 C C . PHE B 1 36 ? 9.469 4.121 14.586 1 91 36 PHE B C 1
ATOM 2277 O O . PHE B 1 36 ? 9.234 2.912 14.508 1 91 36 PHE B O 1
ATOM 2284 N N . THR B 1 37 ? 9.555 4.895 13.578 1 93.31 37 THR B N 1
ATOM 2285 C CA . THR B 1 37 ? 9.344 4.324 12.25 1 93.31 37 THR B CA 1
ATOM 2286 C C . THR B 1 37 ? 10.523 3.438 11.852 1 93.31 37 THR B C 1
ATOM 2288 O O . THR B 1 37 ? 10.328 2.371 11.266 1 93.31 37 THR B O 1
ATOM 2291 N N . LEU B 1 38 ? 11.695 3.887 12.156 1 95.75 38 LEU B N 1
ATOM 2292 C CA . LEU B 1 38 ? 12.875 3.074 11.859 1 95.75 38 LEU B CA 1
ATOM 2293 C C . LEU B 1 38 ? 12.875 1.795 12.688 1 95.75 38 LEU B C 1
ATOM 2295 O O . LEU B 1 38 ? 13.219 0.724 12.188 1 95.75 38 LEU B O 1
ATOM 2299 N N . LEU B 1 39 ? 12.469 1.876 13.93 1 95.81 39 LEU B N 1
ATOM 2300 C CA . LEU B 1 39 ? 12.359 0.693 14.781 1 95.81 39 LEU B CA 1
ATOM 2301 C C . LEU B 1 39 ? 11.32 -0.274 14.234 1 95.81 39 LEU B C 1
ATOM 2303 O O . LEU B 1 39 ? 11.531 -1.489 14.234 1 95.81 39 LEU B O 1
ATOM 2307 N N . ALA B 1 40 ? 10.273 0.321 13.805 1 95.62 40 ALA B N 1
ATOM 2308 C CA . ALA B 1 40 ? 9.227 -0.507 13.211 1 95.62 40 ALA B CA 1
ATOM 2309 C C . ALA B 1 40 ? 9.742 -1.249 11.984 1 95.62 40 ALA B C 1
ATOM 2311 O O . ALA B 1 40 ? 9.414 -2.416 11.773 1 95.62 40 ALA B O 1
ATOM 2312 N N . ALA B 1 41 ? 10.516 -0.579 11.195 1 97.38 41 ALA B N 1
ATOM 2313 C CA . ALA B 1 41 ? 11.094 -1.199 10 1 97.38 41 ALA B CA 1
ATOM 2314 C C . ALA B 1 41 ? 12.016 -2.352 10.383 1 97.38 41 ALA B C 1
ATOM 2316 O O . ALA B 1 41 ? 11.961 -3.426 9.781 1 97.38 41 ALA B O 1
ATOM 2317 N N . VAL B 1 42 ? 12.805 -2.137 11.375 1 98.19 42 VAL B N 1
ATOM 2318 C CA . VAL B 1 42 ? 13.75 -3.15 11.828 1 98.19 42 VAL B CA 1
ATOM 2319 C C . VAL B 1 42 ? 12.992 -4.348 12.398 1 98.19 42 VAL B C 1
ATOM 2321 O O . VAL B 1 42 ? 13.289 -5.496 12.062 1 98.19 42 VAL B O 1
ATOM 2324 N N . VAL B 1 43 ? 12.016 -4.102 13.219 1 97.94 43 VAL B N 1
ATOM 2325 C CA . VAL B 1 43 ? 11.227 -5.16 13.844 1 97.94 43 VAL B CA 1
ATOM 2326 C C . VAL B 1 43 ? 10.484 -5.949 12.773 1 97.94 43 VAL B C 1
ATOM 2328 O O . VAL B 1 43 ? 10.398 -7.18 12.844 1 97.94 43 VAL B O 1
ATOM 2331 N N . ALA B 1 44 ? 10.016 -5.227 11.828 1 96.94 44 ALA B N 1
ATOM 2332 C CA . ALA B 1 44 ? 9.305 -5.895 10.742 1 96.94 44 ALA B CA 1
ATOM 2333 C C . ALA B 1 44 ? 10.242 -6.793 9.945 1 96.94 44 ALA B C 1
ATOM 2335 O O . ALA B 1 44 ? 9.914 -7.945 9.656 1 96.94 44 ALA B O 1
ATOM 2336 N N . MET B 1 45 ? 11.391 -6.266 9.625 1 97.88 45 MET B N 1
ATOM 2337 C CA . MET B 1 45 ? 12.367 -6.996 8.82 1 97.88 45 MET B CA 1
ATOM 2338 C C . MET B 1 45 ? 12.859 -8.234 9.562 1 97.88 45 MET B C 1
ATOM 2340 O O . MET B 1 45 ? 12.812 -9.344 9.023 1 97.88 45 MET B O 1
ATOM 2344 N N . VAL B 1 46 ? 13.227 -8.109 10.742 1 98.31 46 VAL B N 1
ATOM 2345 C CA . VAL B 1 46 ? 13.812 -9.195 11.516 1 98.31 46 VAL B CA 1
ATOM 2346 C C . VAL B 1 46 ? 12.719 -10.109 12.047 1 98.31 46 VAL B C 1
ATOM 2348 O O . VAL B 1 46 ? 12.805 -11.336 11.914 1 98.31 46 VAL B O 1
ATOM 2351 N N . GLY B 1 47 ? 11.75 -9.562 12.641 1 97.69 47 GLY B N 1
ATOM 2352 C CA . GLY B 1 47 ? 10.68 -10.336 13.258 1 97.69 47 GLY B CA 1
ATOM 2353 C C . GLY B 1 47 ? 9.953 -11.234 12.273 1 97.69 47 GLY B C 1
ATOM 2354 O O . GLY B 1 47 ? 9.805 -12.438 12.516 1 97.69 47 GLY B O 1
ATOM 2355 N N . LEU B 1 48 ? 9.531 -10.672 11.188 1 95.94 48 LEU B N 1
ATOM 2356 C CA . LEU B 1 48 ? 8.789 -11.453 10.211 1 95.94 48 LEU B CA 1
ATOM 2357 C C . LEU B 1 48 ? 9.688 -12.469 9.523 1 95.94 48 LEU B C 1
ATOM 2359 O O . LEU B 1 48 ? 9.25 -13.57 9.18 1 95.94 48 LEU B O 1
ATOM 2363 N N . GLY B 1 49 ? 10.922 -12.062 9.219 1 96.62 49 GLY B N 1
ATOM 2364 C CA . GLY B 1 49 ? 11.867 -13.039 8.695 1 96.62 49 GLY B CA 1
ATOM 2365 C C . GLY B 1 49 ? 12.016 -14.258 9.578 1 96.62 49 GLY B C 1
ATOM 2366 O O . GLY B 1 49 ? 11.984 -15.391 9.094 1 96.62 49 GLY B O 1
ATOM 2367 N N . CYS B 1 50 ? 12.086 -14.047 10.852 1 96.38 50 CYS B N 1
ATOM 2368 C CA . CYS B 1 50 ? 12.234 -15.141 11.805 1 96.38 50 CYS B CA 1
ATOM 2369 C C . CYS B 1 50 ? 10.961 -15.969 11.891 1 96.38 50 CYS B C 1
ATOM 2371 O O . CYS B 1 50 ? 11.023 -17.203 11.914 1 96.38 50 CYS B O 1
ATOM 2373 N N . VAL B 1 51 ? 9.883 -15.336 11.93 1 94.56 51 VAL B N 1
ATOM 2374 C CA . VAL B 1 51 ? 8.602 -16.031 12.055 1 94.56 51 VAL B CA 1
ATOM 2375 C C . VAL B 1 51 ? 8.383 -16.922 10.836 1 94.56 51 VAL B C 1
ATOM 2377 O O . VAL B 1 51 ? 8.016 -18.094 10.977 1 94.56 51 VAL B O 1
ATOM 2380 N N . PHE B 1 52 ? 8.602 -16.406 9.648 1 93.94 52 PHE B N 1
ATOM 2381 C CA . PHE B 1 52 ? 8.398 -17.188 8.43 1 93.94 52 PHE B CA 1
ATOM 2382 C C . PHE B 1 52 ? 9.359 -18.359 8.367 1 93.94 52 PHE B C 1
ATOM 2384 O O . PHE B 1 52 ? 8.992 -19.453 7.945 1 93.94 52 PHE B O 1
ATOM 2391 N N . SER B 1 53 ? 10.562 -18.094 8.781 1 95.94 53 SER B N 1
ATOM 2392 C CA . SER B 1 53 ? 11.547 -19.172 8.797 1 95.94 53 SER B CA 1
ATOM 2393 C C . SER B 1 53 ? 11.148 -20.266 9.781 1 95.94 53 SER B C 1
ATOM 2395 O O . SER B 1 53 ? 11.219 -21.453 9.461 1 95.94 53 SER B O 1
ATOM 2397 N N . TYR B 1 54 ? 10.695 -19.875 10.93 1 93.56 54 TYR B N 1
ATOM 2398 C CA . TYR B 1 54 ? 10.289 -20.828 11.953 1 93.56 54 TYR B CA 1
ATOM 2399 C C . TYR B 1 54 ? 9.086 -21.641 11.5 1 93.56 54 TYR B C 1
ATOM 2401 O O . TYR B 1 54 ? 9.062 -22.875 11.641 1 93.56 54 TYR B O 1
ATOM 2409 N N . VAL B 1 55 ? 8.18 -21 10.984 1 90.44 55 VAL B N 1
ATOM 2410 C CA . VAL B 1 55 ? 6.953 -21.656 10.555 1 90.44 55 VAL B CA 1
ATOM 2411 C C . VAL B 1 55 ? 7.258 -22.625 9.414 1 90.44 55 VAL B C 1
ATOM 2413 O O . VAL B 1 55 ? 6.723 -23.734 9.375 1 90.44 55 VAL B O 1
ATOM 2416 N N . THR B 1 56 ? 8.047 -22.156 8.477 1 91.5 56 THR B N 1
ATOM 2417 C CA . THR B 1 56 ? 8.414 -23.016 7.355 1 91.5 56 THR B CA 1
ATOM 2418 C C . THR B 1 56 ? 9.164 -24.25 7.848 1 91.5 56 THR B C 1
ATOM 2420 O O . THR B 1 56 ? 8.883 -25.359 7.398 1 91.5 56 THR B O 1
ATOM 2423 N N . ALA B 1 57 ? 10.039 -24.047 8.781 1 92.38 57 ALA B N 1
ATOM 2424 C CA . ALA B 1 57 ? 10.789 -25.172 9.336 1 92.38 57 ALA B CA 1
ATOM 2425 C C . ALA B 1 57 ? 9.867 -26.141 10.07 1 92.38 57 ALA B C 1
ATOM 2427 O O . ALA B 1 57 ? 9.992 -27.359 9.93 1 92.38 57 ALA B O 1
ATOM 2428 N N . ALA B 1 58 ? 8.961 -25.625 10.781 1 88.81 58 ALA B N 1
ATOM 2429 C CA . ALA B 1 58 ? 8.055 -26.422 11.594 1 88.81 58 ALA B CA 1
ATOM 2430 C C . ALA B 1 58 ? 7.113 -27.25 10.719 1 88.81 58 ALA B C 1
ATOM 2432 O O . ALA B 1 58 ? 6.676 -28.328 11.109 1 88.81 58 ALA B O 1
ATOM 2433 N N . ARG B 1 59 ? 6.918 -26.797 9.523 1 88.5 59 ARG B N 1
ATOM 2434 C CA . ARG B 1 59 ? 5.938 -27.469 8.672 1 88.5 59 ARG B CA 1
ATOM 2435 C C . ARG B 1 59 ? 6.605 -28.109 7.465 1 88.5 59 ARG B C 1
ATOM 2437 O O . ARG B 1 59 ? 5.938 -28.453 6.492 1 88.5 59 ARG B O 1
ATOM 2444 N N . TRP B 1 60 ? 7.777 -28.25 7.531 1 89.5 60 TRP B N 1
ATOM 2445 C CA . TRP B 1 60 ? 8.562 -28.703 6.387 1 89.5 60 TRP B CA 1
ATOM 2446 C C . TRP B 1 60 ? 8.055 -30.062 5.883 1 89.5 60 TRP B C 1
ATOM 2448 O O . TRP B 1 60 ? 7.852 -30.234 4.684 1 89.5 60 TRP B O 1
ATOM 2458 N N . ASN B 1 61 ? 7.777 -30.922 6.777 1 88.25 61 ASN B N 1
ATOM 2459 C CA . ASN B 1 61 ? 7.414 -32.281 6.406 1 88.25 61 ASN B CA 1
ATOM 2460 C C . ASN B 1 61 ? 6.004 -32.375 5.824 1 88.25 61 ASN B C 1
ATOM 2462 O O . ASN B 1 61 ? 5.648 -33.344 5.16 1 88.25 61 ASN B O 1
ATOM 2466 N N . SER B 1 62 ? 5.262 -31.344 6.039 1 87.31 62 SER B N 1
ATOM 2467 C CA . SER B 1 62 ? 3.891 -31.328 5.543 1 87.31 62 SER B CA 1
ATOM 2468 C C . SER B 1 62 ? 3.783 -30.547 4.234 1 87.31 62 SER B C 1
ATOM 2470 O O . SER B 1 62 ? 2.703 -30.453 3.65 1 87.31 62 SER B O 1
ATOM 2472 N N . LEU B 1 63 ? 4.898 -30 3.756 1 87.25 63 LEU B N 1
ATOM 2473 C CA . LEU B 1 63 ? 4.887 -29.203 2.525 1 87.25 63 LEU B CA 1
ATOM 2474 C C . LEU B 1 63 ? 4.828 -30.109 1.302 1 87.25 63 LEU B C 1
ATOM 2476 O O . LEU B 1 63 ? 5.48 -31.156 1.266 1 87.25 63 LEU B O 1
ATOM 2480 N N . PRO B 1 64 ? 3.994 -29.703 0.37 1 87.69 64 PRO B N 1
ATOM 2481 C CA . PRO B 1 64 ? 4.016 -30.438 -0.897 1 87.69 64 PRO B CA 1
ATOM 2482 C C . PRO B 1 64 ? 5.391 -30.438 -1.562 1 87.69 64 PRO B C 1
ATOM 2484 O O . PRO B 1 64 ? 6.168 -29.484 -1.368 1 87.69 64 PRO B O 1
ATOM 2487 N N . PRO B 1 65 ? 5.641 -31.453 -2.365 1 89.25 65 PRO B N 1
ATOM 2488 C CA . PRO B 1 65 ? 6.953 -31.578 -3.004 1 89.25 65 PRO B CA 1
ATOM 2489 C C . PRO B 1 65 ? 7.309 -30.359 -3.863 1 89.25 65 PRO B C 1
ATOM 2491 O O . PRO B 1 65 ? 8.461 -29.922 -3.875 1 89.25 65 PRO B O 1
ATOM 2494 N N . GLU B 1 66 ? 6.328 -29.797 -4.531 1 85.5 66 GLU B N 1
ATOM 2495 C CA . GLU B 1 66 ? 6.586 -28.641 -5.398 1 85.5 66 GLU B CA 1
ATOM 2496 C C . GLU B 1 66 ? 7.07 -27.438 -4.59 1 85.5 66 GLU B C 1
ATOM 2498 O O . GLU B 1 66 ? 7.934 -26.688 -5.047 1 85.5 66 GLU B O 1
ATOM 2503 N N . GLU B 1 67 ? 6.57 -27.312 -3.443 1 85.62 67 GLU B N 1
ATOM 2504 C CA . GLU B 1 67 ? 6.957 -26.188 -2.584 1 85.62 67 GLU B CA 1
ATOM 2505 C C . GLU B 1 67 ? 8.344 -26.406 -1.985 1 85.62 67 GLU B C 1
ATOM 2507 O O . GLU B 1 67 ? 9.102 -25.453 -1.801 1 85.62 67 GLU B O 1
ATOM 2512 N N . ARG B 1 68 ? 8.609 -27.625 -1.72 1 88.12 68 ARG B N 1
ATOM 2513 C CA . ARG B 1 68 ? 9.93 -27.938 -1.18 1 88.12 68 ARG B CA 1
ATOM 2514 C C . ARG B 1 68 ? 11.016 -27.688 -2.215 1 88.12 68 ARG B C 1
ATOM 2516 O O . ARG B 1 68 ? 12.102 -27.219 -1.88 1 88.12 68 ARG B O 1
ATOM 2523 N N . LEU B 1 69 ? 10.664 -27.984 -3.455 1 85.25 69 LEU B N 1
ATOM 2524 C CA . LEU B 1 69 ? 11.625 -27.781 -4.539 1 85.25 69 LEU B CA 1
ATOM 2525 C C . LEU B 1 69 ? 11.875 -26.297 -4.77 1 85.25 69 LEU B C 1
ATOM 2527 O O . LEU B 1 69 ? 12.984 -25.906 -5.141 1 85.25 69 LEU B O 1
ATOM 2531 N N . ALA B 1 70 ? 10.906 -25.469 -4.484 1 83.88 70 ALA B N 1
ATOM 2532 C CA . ALA B 1 70 ? 11 -24.047 -4.75 1 83.88 70 ALA B CA 1
ATOM 2533 C C . ALA B 1 70 ? 11.5 -23.281 -3.523 1 83.88 70 ALA B C 1
ATOM 2535 O O . ALA B 1 70 ? 11.656 -22.062 -3.559 1 83.88 70 ALA B O 1
ATOM 2536 N N . PHE B 1 71 ? 11.82 -24.047 -2.52 1 88.62 71 PHE B N 1
ATOM 2537 C CA . PHE B 1 71 ? 12.188 -23.438 -1.243 1 88.62 71 PHE B CA 1
ATOM 2538 C C . PHE B 1 71 ? 13.555 -22.781 -1.336 1 88.62 71 PHE B C 1
ATOM 2540 O O . PHE B 1 71 ? 14.5 -23.359 -1.875 1 88.62 71 PHE B O 1
ATOM 2547 N N . ASP B 1 72 ? 13.578 -21.516 -0.868 1 92.62 72 ASP B N 1
ATOM 2548 C CA . ASP B 1 72 ? 14.812 -20.75 -0.745 1 92.62 72 ASP B CA 1
ATOM 2549 C C . ASP B 1 72 ? 14.984 -20.219 0.672 1 92.62 72 ASP B C 1
ATOM 2551 O O . ASP B 1 72 ? 14.281 -19.281 1.077 1 92.62 72 ASP B O 1
ATOM 2555 N N . PRO B 1 73 ? 15.938 -20.781 1.387 1 94.56 73 PRO B N 1
ATOM 2556 C CA . PRO B 1 73 ? 16.109 -20.375 2.787 1 94.56 73 PRO B CA 1
ATOM 2557 C C . PRO B 1 73 ? 16.469 -18.906 2.945 1 94.56 73 PRO B C 1
ATOM 2559 O O . PRO B 1 73 ? 16.156 -18.297 3.971 1 94.56 73 PRO B O 1
ATOM 2562 N N . THR B 1 74 ? 17.109 -18.375 1.929 1 95.62 74 THR B N 1
ATOM 2563 C CA . THR B 1 74 ? 17.469 -16.969 1.983 1 95.62 74 THR B CA 1
ATOM 2564 C C . THR B 1 74 ? 16.219 -16.078 1.865 1 95.62 74 THR B C 1
ATOM 2566 O O . THR B 1 74 ? 16.016 -15.195 2.688 1 95.62 74 THR B O 1
ATOM 2569 N N . LEU B 1 75 ? 15.359 -16.391 0.945 1 94.06 75 LEU B N 1
ATOM 2570 C CA . LEU B 1 75 ? 14.18 -15.57 0.685 1 94.06 75 LEU B CA 1
ATOM 2571 C C . LEU B 1 75 ? 13.203 -15.641 1.854 1 94.06 75 LEU B C 1
ATOM 2573 O O . LEU B 1 75 ? 12.602 -14.633 2.225 1 94.06 75 LEU B O 1
ATOM 2577 N N . VAL B 1 76 ? 13.102 -16.812 2.408 1 94.5 76 VAL B N 1
ATOM 2578 C CA . VAL B 1 76 ? 12.164 -16.953 3.518 1 94.5 76 VAL B CA 1
ATOM 2579 C C . VAL B 1 76 ? 12.625 -16.109 4.699 1 94.5 76 VAL B C 1
ATOM 2581 O O . VAL B 1 76 ? 11.805 -15.492 5.387 1 94.5 76 VAL B O 1
ATOM 2584 N N . SER B 1 77 ? 13.93 -16.031 4.93 1 97.06 77 SER B N 1
ATOM 2585 C CA . SER B 1 77 ? 14.5 -15.266 6.039 1 97.06 77 SER B CA 1
ATOM 2586 C C . SER B 1 77 ? 14.375 -13.766 5.801 1 97.06 77 SER B C 1
ATOM 2588 O O . SER B 1 77 ? 14.508 -12.977 6.734 1 97.06 77 SER B O 1
ATOM 2590 N N . LEU B 1 78 ? 14.125 -13.391 4.516 1 97.25 78 LEU B N 1
ATOM 2591 C CA . LEU B 1 78 ? 14.102 -11.977 4.18 1 97.25 78 LEU B CA 1
ATOM 2592 C C . LEU B 1 78 ? 12.68 -11.523 3.852 1 97.25 78 LEU B C 1
ATOM 2594 O O . LEU B 1 78 ? 12.484 -10.43 3.307 1 97.25 78 LEU B O 1
ATOM 2598 N N . ARG B 1 79 ? 11.688 -12.297 4.219 1 94.75 79 ARG B N 1
ATOM 2599 C CA . ARG B 1 79 ? 10.297 -12.008 3.885 1 94.75 79 ARG B CA 1
ATOM 2600 C C . ARG B 1 79 ? 9.812 -10.758 4.602 1 94.75 79 ARG B C 1
ATOM 2602 O O . ARG B 1 79 ? 8.844 -10.133 4.176 1 94.75 79 ARG B O 1
ATOM 2609 N N . GLY B 1 80 ? 10.453 -10.367 5.66 1 96.12 80 GLY B N 1
ATOM 2610 C CA . GLY B 1 80 ? 10.086 -9.164 6.387 1 96.12 80 GLY B CA 1
ATOM 2611 C C . GLY B 1 80 ? 10.258 -7.898 5.566 1 96.12 80 GLY B C 1
ATOM 2612 O O . GLY B 1 80 ? 9.773 -6.836 5.949 1 96.12 80 GLY B O 1
ATOM 2613 N N . LEU B 1 81 ? 10.883 -8 4.422 1 96 81 LEU B N 1
ATOM 2614 C CA . LEU B 1 81 ? 11.148 -6.879 3.525 1 96 81 LEU B CA 1
ATOM 2615 C C . LEU B 1 81 ? 9.852 -6.203 3.102 1 96 81 LEU B C 1
ATOM 2617 O O . LEU B 1 81 ? 9.797 -4.977 2.973 1 96 81 LEU B O 1
ATOM 2621 N N . TYR B 1 82 ? 8.789 -6.891 3.01 1 92.38 82 TYR B N 1
ATOM 2622 C CA . TYR B 1 82 ? 7.523 -6.375 2.506 1 92.38 82 TYR B CA 1
ATOM 2623 C C . TYR B 1 82 ? 6.898 -5.398 3.496 1 92.38 82 TYR B C 1
ATOM 2625 O O . TYR B 1 82 ? 6.328 -4.379 3.098 1 92.38 82 TYR B O 1
ATOM 2633 N N . LEU B 1 83 ? 7.055 -5.715 4.742 1 94.38 83 LEU B N 1
ATOM 2634 C CA . LEU B 1 83 ? 6.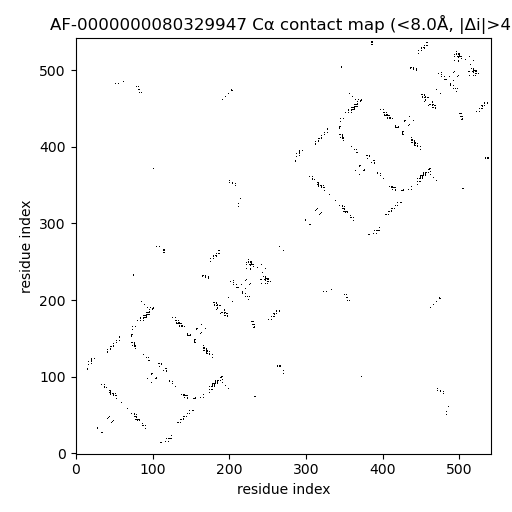531 -4.801 5.75 1 94.38 83 LEU B CA 1
ATOM 2635 C C . LEU B 1 83 ? 7.512 -3.666 6.023 1 94.38 83 LEU B C 1
ATOM 2637 O O . LEU B 1 83 ? 7.105 -2.525 6.254 1 94.38 83 LEU B O 1
ATOM 2641 N N . ALA B 1 84 ? 8.742 -4.051 6.016 1 97.12 84 ALA B N 1
ATOM 2642 C CA . ALA B 1 84 ? 9.766 -3.045 6.27 1 97.12 84 ALA B CA 1
ATOM 2643 C C . ALA B 1 84 ? 9.719 -1.938 5.219 1 97.12 84 ALA B C 1
ATOM 2645 O O . ALA B 1 84 ? 9.969 -0.771 5.527 1 97.12 84 ALA B O 1
ATOM 2646 N N . GLN B 1 85 ? 9.422 -2.293 4.012 1 96.62 85 GLN B N 1
ATOM 2647 C CA . GLN B 1 85 ? 9.438 -1.294 2.947 1 96.62 85 GLN B CA 1
ATOM 2648 C C . GLN B 1 85 ? 8.352 -0.244 3.164 1 96.62 85 GLN B C 1
ATOM 2650 O O . GLN B 1 85 ? 8.516 0.915 2.777 1 96.62 85 GLN B O 1
ATOM 2655 N N . LEU B 1 86 ? 7.227 -0.62 3.82 1 95.56 86 LEU B N 1
ATOM 2656 C CA . LEU B 1 86 ? 6.18 0.347 4.137 1 95.56 86 LEU B CA 1
ATOM 2657 C C . LEU B 1 86 ? 6.699 1.417 5.09 1 95.56 86 LEU B C 1
ATOM 2659 O O . LEU B 1 86 ? 6.523 2.613 4.844 1 95.56 86 LEU B O 1
ATOM 2663 N N . ALA B 1 87 ? 7.375 0.891 6.105 1 96.62 87 ALA B N 1
ATOM 2664 C CA . ALA B 1 87 ? 7.883 1.805 7.125 1 96.62 87 ALA B CA 1
ATOM 2665 C C . ALA B 1 87 ? 8.93 2.75 6.543 1 96.62 87 ALA B C 1
ATOM 2667 O O . ALA B 1 87 ? 8.867 3.963 6.754 1 96.62 87 ALA B O 1
ATOM 2668 N N . VAL B 1 88 ? 9.805 2.219 5.766 1 97.62 88 VAL B N 1
ATOM 2669 C CA . VAL B 1 88 ? 10.898 3.016 5.215 1 97.62 88 VAL B CA 1
ATOM 2670 C C . VAL B 1 88 ? 10.352 3.992 4.176 1 97.62 88 VAL B C 1
ATOM 2672 O O . VAL B 1 88 ? 10.805 5.137 4.09 1 97.62 88 VAL B O 1
ATOM 2675 N N . GLY B 1 89 ? 9.438 3.504 3.357 1 97.5 89 GLY B N 1
ATOM 2676 C CA . GLY B 1 89 ? 8.805 4.383 2.385 1 97.5 89 GLY B CA 1
ATOM 2677 C C . GLY B 1 89 ? 8.047 5.531 3.025 1 97.5 89 GLY B C 1
ATOM 2678 O O . GLY B 1 89 ? 8.156 6.676 2.584 1 97.5 89 GLY B O 1
ATOM 2679 N N . VAL B 1 90 ? 7.328 5.207 4.066 1 97.19 90 VAL B N 1
ATOM 2680 C CA . VAL B 1 90 ? 6.566 6.215 4.797 1 97.19 90 VAL B CA 1
ATOM 2681 C C . VAL B 1 90 ? 7.512 7.262 5.375 1 97.19 90 VAL B C 1
ATOM 2683 O O . VAL B 1 90 ? 7.262 8.461 5.254 1 97.19 90 VAL B O 1
ATOM 2686 N N . LEU B 1 91 ? 8.531 6.824 5.977 1 97.25 91 LEU B N 1
ATOM 2687 C CA . LEU B 1 91 ? 9.492 7.762 6.559 1 97.25 91 LEU B CA 1
ATOM 2688 C C . LEU B 1 91 ? 10.117 8.641 5.48 1 97.25 91 LEU B C 1
ATOM 2690 O O . LEU B 1 91 ? 10.328 9.836 5.695 1 97.25 91 LEU B O 1
ATOM 2694 N N . GLY B 1 92 ? 10.43 8.023 4.332 1 97.88 92 GLY B N 1
ATOM 2695 C CA . GLY B 1 92 ? 10.938 8.82 3.227 1 97.88 92 GLY B CA 1
ATOM 2696 C C . GLY B 1 92 ? 10.023 9.961 2.842 1 97.88 92 GLY B C 1
ATOM 2697 O O . GLY B 1 92 ? 10.477 11.094 2.656 1 97.88 92 GLY B O 1
ATOM 2698 N N . VAL B 1 93 ? 8.781 9.68 2.771 1 97.38 93 VAL B N 1
ATOM 2699 C CA . VAL B 1 93 ? 7.797 10.711 2.447 1 97.38 93 VAL B CA 1
ATOM 2700 C C . VAL B 1 93 ? 7.773 11.766 3.551 1 97.38 93 VAL B C 1
ATOM 2702 O O . VAL B 1 93 ? 7.758 12.969 3.268 1 97.38 93 VAL B O 1
ATOM 2705 N N . LEU B 1 94 ? 7.844 11.352 4.805 1 95.31 94 LEU B N 1
ATOM 2706 C CA . LEU B 1 94 ? 7.719 12.234 5.957 1 95.31 94 LEU B CA 1
ATOM 2707 C C . LEU B 1 94 ? 8.938 13.148 6.074 1 95.31 94 LEU B C 1
ATOM 2709 O O . LEU B 1 94 ? 8.828 14.258 6.605 1 95.31 94 LEU B O 1
ATOM 2713 N N . VAL B 1 95 ? 10.039 12.695 5.555 1 95 95 VAL B N 1
ATOM 2714 C CA . VAL B 1 95 ? 11.266 13.484 5.613 1 95 95 VAL B CA 1
ATOM 2715 C C . VAL B 1 95 ? 11.031 14.852 4.969 1 95 95 VAL B C 1
ATOM 2717 O O . VAL B 1 95 ? 11.57 15.859 5.426 1 95 95 VAL B O 1
ATOM 2720 N N . VAL B 1 96 ? 10.164 14.875 3.967 1 93.31 96 VAL B N 1
ATOM 2721 C CA . VAL B 1 96 ? 9.922 16.141 3.271 1 93.31 96 VAL B CA 1
ATOM 2722 C C . VAL B 1 96 ? 8.516 16.641 3.596 1 93.31 96 VAL B C 1
ATOM 2724 O O . VAL B 1 96 ? 8.352 17.781 4.027 1 93.31 96 VAL B O 1
ATOM 2727 N N . SER B 1 97 ? 7.57 15.781 3.521 1 91.31 97 SER B N 1
ATOM 2728 C CA . SER B 1 97 ? 6.184 16.219 3.676 1 91.31 97 SER B CA 1
ATOM 2729 C C . SER B 1 97 ? 5.898 16.656 5.105 1 91.31 97 SER B C 1
ATOM 2731 O O . SER B 1 97 ? 5 17.469 5.344 1 91.31 97 SER B O 1
ATOM 2733 N N . GLY B 1 98 ? 6.672 16.141 6.047 1 88.94 98 GLY B N 1
ATOM 2734 C CA . GLY B 1 98 ? 6.508 16.578 7.422 1 88.94 98 GLY B CA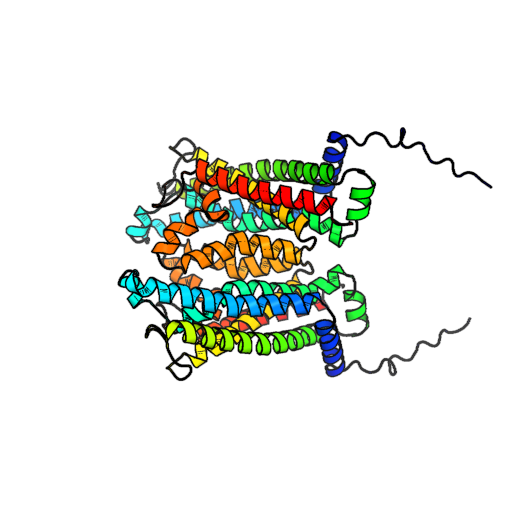 1
ATOM 2735 C C . GLY B 1 98 ? 6.773 18.062 7.617 1 88.94 98 GLY B C 1
ATOM 2736 O O . GLY B 1 98 ? 6.113 18.719 8.422 1 88.94 98 GLY B O 1
ATOM 2737 N N . GLU B 1 99 ? 7.664 18.562 6.875 1 87.31 99 GLU B N 1
ATOM 2738 C CA . GLU B 1 99 ? 7.977 19.984 6.957 1 87.31 99 GLU B CA 1
ATOM 2739 C C . GLU B 1 99 ? 6.883 20.828 6.309 1 87.31 99 GLU B C 1
ATOM 2741 O O . GLU B 1 99 ? 6.617 21.953 6.742 1 87.31 99 GLU B O 1
ATOM 2746 N N . TYR B 1 100 ? 6.355 20.328 5.316 1 84.12 100 TYR B N 1
ATOM 2747 C CA . TYR B 1 100 ? 5.234 21.031 4.703 1 84.12 100 TYR B CA 1
ATOM 2748 C C . TYR B 1 100 ? 4.031 21.062 5.637 1 84.12 100 TYR B C 1
ATOM 2750 O O . TYR B 1 100 ? 3.383 22.094 5.793 1 84.12 100 TYR B O 1
ATOM 2758 N N . ALA B 1 101 ? 3.814 19.953 6.242 1 79.81 101 ALA B N 1
ATOM 2759 C CA . ALA B 1 101 ? 2.67 19.828 7.141 1 79.81 101 ALA B CA 1
ATOM 2760 C C . ALA B 1 101 ? 2.834 20.719 8.367 1 79.81 101 ALA B C 1
ATOM 2762 O O . ALA B 1 101 ? 1.865 21.328 8.836 1 79.81 101 ALA B O 1
ATOM 2763 N N . SER B 1 102 ? 3.998 20.875 8.836 1 78.94 102 SER B N 1
ATOM 2764 C CA . SER B 1 102 ? 4.258 21.672 10.023 1 78.94 102 SER B CA 1
ATOM 2765 C C . SER B 1 102 ? 4.516 23.125 9.672 1 78.94 102 SER B C 1
ATOM 2767 O O . SER B 1 102 ? 4.586 23.984 10.555 1 78.94 102 SER B O 1
ATOM 2769 N N . GLY B 1 103 ? 4.738 23.406 8.383 1 79.31 103 GLY B N 1
ATOM 2770 C CA . GLY B 1 103 ? 5.074 24.75 7.934 1 79.31 103 GLY B CA 1
ATOM 2771 C C . GLY B 1 103 ? 6.551 25.078 8.047 1 79.31 103 GLY B C 1
ATOM 2772 O O . GLY B 1 103 ? 6.988 26.156 7.664 1 79.31 103 GLY B O 1
ATOM 2773 N N . MET B 1 104 ? 7.324 24.141 8.484 1 75.5 104 MET B N 1
ATOM 2774 C CA . MET B 1 104 ? 8.75 24.359 8.727 1 75.5 104 MET B CA 1
ATOM 2775 C C . MET B 1 104 ? 9.516 24.453 7.414 1 75.5 104 MET B C 1
ATOM 2777 O O . MET B 1 104 ? 10.68 24.859 7.395 1 75.5 104 MET B O 1
ATOM 2781 N N . ILE B 1 105 ? 8.82 24.125 6.32 1 77.25 105 ILE B N 1
ATOM 2782 C CA . ILE B 1 105 ? 9.461 24.172 5.012 1 77.25 105 ILE B CA 1
ATOM 2783 C C . ILE B 1 105 ? 9.906 25.594 4.707 1 77.25 105 ILE B C 1
ATOM 2785 O O . ILE B 1 105 ? 10.938 25.797 4.055 1 77.25 105 ILE B O 1
ATOM 2789 N N . ARG B 1 106 ? 9.211 26.516 5.199 1 76.25 106 ARG B N 1
ATOM 2790 C CA . ARG B 1 106 ? 9.555 27.906 4.965 1 76.25 106 ARG B CA 1
ATOM 2791 C C . ARG B 1 106 ? 10.852 28.281 5.68 1 76.25 106 ARG B C 1
ATOM 2793 O O . ARG B 1 106 ? 11.703 28.969 5.109 1 76.25 106 ARG B O 1
ATOM 2800 N N . SER B 1 107 ? 10.984 27.812 6.875 1 73.81 107 SER B N 1
ATOM 2801 C CA . SER B 1 107 ? 12.203 28.078 7.625 1 73.81 107 SER B CA 1
ATOM 2802 C C . SER B 1 107 ? 13.406 27.375 7.008 1 73.81 107 SER B C 1
ATOM 2804 O O . SER B 1 107 ? 14.5 27.922 6.949 1 73.81 107 SER B O 1
ATOM 2806 N N . SER B 1 108 ? 13.156 26.141 6.484 1 72.94 108 SER B N 1
ATOM 2807 C CA . SER B 1 108 ? 14.227 25.375 5.863 1 72.94 108 SER B CA 1
ATOM 2808 C C . SER B 1 108 ? 14.727 26.062 4.59 1 72.94 108 SER B C 1
ATOM 2810 O O . SER B 1 108 ? 15.938 26.141 4.355 1 72.94 108 SER B O 1
ATOM 2812 N N . LEU B 1 109 ? 13.828 26.625 3.811 1 74.94 109 LEU B N 1
ATOM 2813 C CA . LEU B 1 109 ? 14.195 27.219 2.531 1 74.94 109 LEU B CA 1
ATOM 2814 C C . LEU B 1 109 ? 14.703 28.641 2.723 1 74.94 109 LEU B C 1
ATOM 2816 O O . LEU B 1 109 ? 15.469 29.141 1.895 1 74.94 109 LEU B O 1
ATOM 2820 N N . ALA B 1 110 ? 14.281 29.266 3.775 1 71 110 ALA B N 1
ATOM 2821 C CA . ALA B 1 110 ? 14.789 30.594 4.094 1 71 110 ALA B CA 1
ATOM 2822 C C . ALA B 1 110 ? 16.234 30.531 4.57 1 71 110 ALA B C 1
ATOM 2824 O O . ALA B 1 110 ? 17.016 31.469 4.332 1 71 110 ALA B O 1
ATOM 2825 N N . ALA B 1 111 ? 16.562 29.516 5.184 1 69.25 111 ALA B N 1
ATOM 2826 C CA . ALA B 1 111 ? 17.906 29.359 5.746 1 69.25 111 ALA B CA 1
ATOM 2827 C C . ALA B 1 111 ? 18.922 29.047 4.652 1 69.25 111 ALA B C 1
ATOM 2829 O O . ALA B 1 111 ? 20.109 29.344 4.797 1 69.25 111 ALA B O 1
ATOM 2830 N N . VAL B 1 112 ? 18.391 28.359 3.641 1 67.75 112 VAL B N 1
ATOM 2831 C CA . VAL B 1 112 ? 19.266 27.969 2.541 1 67.75 112 VAL B CA 1
ATOM 2832 C C . VAL B 1 112 ? 18.781 28.609 1.242 1 67.75 112 VAL B C 1
ATOM 2834 O O . VAL B 1 112 ? 17.688 28.312 0.772 1 67.75 112 VAL B O 1
ATOM 2837 N N . PRO B 1 113 ? 19.594 29.609 0.8 1 66.81 113 PRO B N 1
ATOM 2838 C CA . PRO B 1 113 ? 19.109 30.344 -0.369 1 66.81 113 PRO B CA 1
ATOM 2839 C C . PRO B 1 113 ? 18.734 29.438 -1.537 1 66.81 113 PRO B C 1
ATOM 2841 O O . PRO B 1 113 ? 17.859 29.781 -2.338 1 66.81 113 PRO B O 1
ATOM 2844 N N . ARG B 1 114 ? 19.531 28.297 -1.551 1 74.12 114 ARG B N 1
ATOM 2845 C CA . ARG B 1 114 ? 19.234 27.406 -2.66 1 74.12 114 ARG B CA 1
ATOM 2846 C C . ARG B 1 114 ? 18.422 26.203 -2.186 1 74.12 114 ARG B C 1
ATOM 2848 O O . ARG B 1 114 ? 18.797 25.531 -1.221 1 74.12 114 ARG B O 1
ATOM 2855 N N . ARG B 1 115 ? 17.312 25.859 -2.832 1 81.31 115 ARG B N 1
ATOM 2856 C CA . ARG B 1 115 ? 16.359 24.828 -2.449 1 81.31 115 ARG B CA 1
ATOM 2857 C C . ARG B 1 115 ? 16.922 23.438 -2.729 1 81.31 115 ARG B C 1
ATOM 2859 O O . ARG B 1 115 ? 16.641 22.484 -1.988 1 81.31 115 ARG B O 1
ATOM 2866 N N . LEU B 1 116 ? 17.828 23.422 -3.588 1 87.5 116 LEU B N 1
ATOM 2867 C CA . LEU B 1 116 ? 18.312 22.109 -4.035 1 87.5 116 LEU B CA 1
ATOM 2868 C C . LEU B 1 116 ? 19.234 21.484 -2.988 1 87.5 116 LEU B C 1
ATOM 2870 O O . LEU B 1 116 ? 19.156 20.281 -2.74 1 87.5 116 LEU B O 1
ATOM 2874 N N . PRO B 1 117 ? 20.078 22.281 -2.342 1 86.5 117 PRO B N 1
ATOM 2875 C CA . PRO B 1 117 ? 20.953 21.688 -1.329 1 86.5 117 PRO B CA 1
ATOM 2876 C C . PRO B 1 117 ? 20.188 21.016 -0.198 1 86.5 117 PRO B C 1
ATOM 2878 O O . PRO B 1 117 ? 20.641 20.016 0.362 1 86.5 117 PRO B O 1
ATOM 2881 N N . VAL B 1 118 ? 19.094 21.5 0.08 1 89.12 118 VAL B N 1
ATOM 2882 C CA . VAL B 1 118 ? 18.281 20.938 1.147 1 89.12 118 VAL B CA 1
ATOM 2883 C C . VAL B 1 118 ? 17.766 19.547 0.729 1 89.12 118 VAL B C 1
ATOM 2885 O O . VAL B 1 118 ? 17.844 18.594 1.504 1 89.12 118 VAL B O 1
ATOM 2888 N N . LEU B 1 119 ? 17.281 19.469 -0.446 1 92.81 119 LEU B N 1
ATOM 2889 C CA . LEU B 1 119 ? 16.797 18.188 -0.94 1 92.81 119 LEU B CA 1
ATOM 2890 C C . LEU B 1 119 ? 17.922 17.156 -0.978 1 92.81 119 LEU B C 1
ATOM 2892 O O . LEU B 1 119 ? 17.734 16.016 -0.564 1 92.81 119 LEU B O 1
ATOM 2896 N N . TRP B 1 120 ? 19.062 17.562 -1.406 1 93.88 120 TRP B N 1
ATOM 2897 C CA . TRP B 1 120 ? 20.188 16.656 -1.486 1 93.88 120 TRP B CA 1
ATOM 2898 C C . TRP B 1 120 ? 20.656 16.234 -0.094 1 93.88 120 TRP B C 1
ATOM 2900 O O . TRP B 1 120 ? 21.047 15.086 0.124 1 93.88 120 TRP B O 1
ATOM 2910 N N . ALA B 1 121 ? 20.672 17.156 0.773 1 94.12 121 ALA B N 1
ATOM 2911 C CA . ALA B 1 121 ? 21.047 16.844 2.146 1 94.12 121 ALA B CA 1
ATOM 2912 C C . ALA B 1 121 ? 20.094 15.836 2.775 1 94.12 121 ALA B C 1
ATOM 2914 O O . ALA B 1 121 ? 20.516 14.875 3.42 1 94.12 121 ALA B O 1
ATOM 2915 N N . LYS B 1 122 ? 18.828 16.031 2.559 1 94.94 122 LYS B N 1
ATOM 2916 C CA . LYS B 1 122 ? 17.828 15.102 3.068 1 94.94 122 LYS B CA 1
ATOM 2917 C C . LYS B 1 122 ? 18.016 13.711 2.475 1 94.94 122 LYS B C 1
ATOM 2919 O O . LYS B 1 122 ? 17.953 12.711 3.193 1 94.94 122 LYS B O 1
ATOM 2924 N N . THR B 1 123 ? 18.172 13.773 1.227 1 97.44 123 THR B N 1
ATOM 2925 C CA . THR B 1 123 ? 18.344 12.516 0.505 1 97.44 123 THR B CA 1
ATOM 2926 C C . THR B 1 123 ? 19.562 11.766 1.004 1 97.44 123 THR B C 1
ATOM 2928 O O . THR B 1 123 ? 19.5 10.562 1.261 1 97.44 123 THR B O 1
ATOM 2931 N N . LEU B 1 124 ? 20.609 12.422 1.188 1 97.25 124 LEU B N 1
ATOM 2932 C CA . LEU B 1 124 ? 21.859 11.797 1.593 1 97.25 124 LEU B CA 1
ATOM 2933 C C . LEU B 1 124 ? 21.797 11.32 3.037 1 97.25 124 LEU B C 1
ATOM 2935 O O . LEU B 1 124 ? 22.203 10.195 3.346 1 97.25 124 LEU B O 1
ATOM 2939 N N . VAL B 1 125 ? 21.312 12.18 3.889 1 97.19 125 VAL B N 1
ATOM 2940 C CA . VAL B 1 125 ? 21.266 11.852 5.309 1 97.19 125 VAL B CA 1
ATOM 2941 C C . VAL B 1 125 ? 20.312 10.68 5.531 1 97.19 125 VAL B C 1
ATOM 2943 O O . VAL B 1 125 ? 20.672 9.688 6.172 1 97.19 125 VAL B O 1
ATOM 2946 N N . TYR B 1 126 ? 19.125 10.82 4.988 1 97.75 126 TYR B N 1
ATOM 2947 C CA . TYR B 1 126 ? 18.156 9.742 5.156 1 97.75 126 TYR B CA 1
ATOM 2948 C C . TYR B 1 126 ? 18.641 8.469 4.477 1 97.75 126 TYR B C 1
ATOM 2950 O O . TYR B 1 126 ? 18.516 7.375 5.031 1 97.75 126 TYR B O 1
ATOM 2958 N N . GLY B 1 127 ? 19.172 8.562 3.271 1 98.44 127 GLY B N 1
ATOM 2959 C CA . GLY B 1 127 ? 19.688 7.406 2.549 1 98.44 127 GLY B CA 1
ATOM 2960 C C . GLY B 1 127 ? 20.766 6.66 3.307 1 98.44 127 GLY B C 1
ATOM 2961 O O . GLY B 1 127 ? 20.766 5.43 3.354 1 98.44 127 GLY B O 1
ATOM 2962 N N . ALA B 1 128 ? 21.656 7.391 3.881 1 98.06 128 ALA B N 1
ATOM 2963 C CA . ALA B 1 128 ? 22.75 6.777 4.629 1 98.06 128 ALA B CA 1
ATOM 2964 C C . ALA B 1 128 ? 22.219 6.047 5.863 1 98.06 128 ALA B C 1
ATOM 2966 O O . ALA B 1 128 ? 22.641 4.918 6.141 1 98.06 128 ALA B O 1
ATOM 2967 N N . VAL B 1 129 ? 21.344 6.668 6.543 1 97.62 129 VAL B N 1
ATOM 2968 C CA . VAL B 1 129 ? 20.781 6.066 7.746 1 97.62 129 VAL B CA 1
ATOM 2969 C C . VAL B 1 129 ? 19.984 4.816 7.383 1 97.62 129 VAL B C 1
ATOM 2971 O O . VAL B 1 129 ? 20.141 3.77 8.016 1 97.62 129 VAL B O 1
ATOM 2974 N N . ALA B 1 130 ? 19.156 4.973 6.379 1 98.12 130 ALA B N 1
ATOM 2975 C CA . ALA B 1 130 ? 18.344 3.842 5.934 1 98.12 130 ALA B CA 1
ATOM 2976 C C . ALA B 1 130 ? 19.219 2.689 5.461 1 98.12 130 ALA B C 1
ATOM 2978 O O . ALA B 1 130 ? 18.969 1.527 5.777 1 98.12 130 ALA B O 1
ATOM 2979 N N . TRP B 1 131 ? 20.266 2.984 4.758 1 98.5 131 TRP B N 1
ATOM 2980 C CA . TRP B 1 131 ? 21.141 1.947 4.227 1 98.5 131 TRP B CA 1
ATOM 2981 C C . TRP B 1 131 ? 21.812 1.164 5.355 1 98.5 131 TRP B C 1
ATOM 2983 O O . TRP B 1 131 ? 21.797 -0.069 5.348 1 98.5 131 TRP B O 1
ATOM 2993 N N . VAL B 1 132 ? 22.344 1.842 6.285 1 98.31 132 VAL B N 1
ATOM 2994 C CA . VAL B 1 132 ? 23.047 1.197 7.387 1 98.31 132 VAL B CA 1
ATOM 2995 C C . VAL B 1 132 ? 22.078 0.354 8.203 1 98.31 132 VAL B C 1
ATOM 2997 O O . VAL B 1 132 ? 22.312 -0.831 8.445 1 98.31 132 VAL B O 1
ATOM 3000 N N . LEU B 1 133 ? 20.984 0.904 8.555 1 98.25 133 LEU B N 1
ATOM 3001 C CA . LEU B 1 133 ? 20.047 0.228 9.445 1 98.25 133 LEU B CA 1
ATOM 3002 C C . LEU B 1 133 ? 19.375 -0.945 8.742 1 98.25 133 LEU B C 1
ATOM 3004 O O . LEU B 1 133 ? 19.172 -2.004 9.344 1 98.25 133 LEU B O 1
ATOM 3008 N N . MET B 1 134 ? 19 -0.734 7.469 1 98.62 134 MET B N 1
ATOM 3009 C CA . MET B 1 134 ? 18.297 -1.802 6.766 1 98.62 134 MET B CA 1
ATOM 3010 C C . MET B 1 134 ? 19.25 -2.928 6.383 1 98.62 134 MET B C 1
ATOM 3012 O O . MET B 1 134 ? 18.844 -4.09 6.305 1 98.62 134 MET B O 1
ATOM 3016 N N . THR B 1 135 ? 20.531 -2.584 6.152 1 98.62 135 THR B N 1
ATOM 3017 C CA . THR B 1 135 ? 21.516 -3.633 5.926 1 98.62 135 THR B CA 1
ATOM 3018 C C . THR B 1 135 ? 21.734 -4.461 7.188 1 98.62 135 THR B C 1
ATOM 3020 O O . THR B 1 135 ? 21.766 -5.695 7.133 1 98.62 135 THR B O 1
ATOM 3023 N N . ILE B 1 136 ? 21.812 -3.809 8.281 1 98.69 136 ILE B N 1
ATOM 3024 C CA . ILE B 1 136 ? 21.969 -4.504 9.555 1 98.69 136 ILE B CA 1
ATOM 3025 C C . ILE B 1 136 ? 20.734 -5.344 9.836 1 98.69 136 ILE B C 1
ATOM 3027 O O . ILE B 1 136 ? 20.844 -6.496 10.273 1 98.69 136 ILE B O 1
ATOM 3031 N N . ALA B 1 137 ? 19.609 -4.789 9.578 1 98.75 137 ALA B N 1
ATOM 3032 C CA . ALA B 1 137 ? 18.359 -5.508 9.797 1 98.75 137 ALA B CA 1
ATOM 3033 C C . ALA B 1 137 ? 18.25 -6.73 8.891 1 98.75 137 ALA B C 1
ATOM 3035 O O . ALA B 1 137 ? 17.781 -7.789 9.312 1 98.75 137 ALA B O 1
ATOM 3036 N N . SER B 1 138 ? 18.656 -6.527 7.652 1 98.69 138 SER B N 1
ATOM 3037 C CA . SER B 1 138 ? 18.656 -7.633 6.703 1 98.69 138 SER B CA 1
ATOM 3038 C C . SER B 1 138 ? 19.578 -8.758 7.16 1 98.69 138 SER B C 1
ATOM 3040 O O . SER B 1 138 ? 19.219 -9.93 7.098 1 98.69 138 SER B O 1
ATOM 3042 N N . LEU B 1 139 ? 20.766 -8.391 7.598 1 98.69 139 LEU B N 1
ATOM 3043 C CA . LEU B 1 139 ? 21.703 -9.375 8.117 1 98.69 139 LEU B CA 1
ATOM 3044 C C . LEU B 1 139 ? 21.141 -10.078 9.344 1 98.69 139 LEU B C 1
ATOM 3046 O O . LEU B 1 139 ? 21.234 -11.305 9.461 1 98.69 139 LEU B O 1
ATOM 3050 N N . ALA B 1 140 ? 20.578 -9.344 10.219 1 98.75 140 ALA B N 1
ATOM 3051 C CA . ALA B 1 140 ? 19.984 -9.914 11.43 1 98.75 140 ALA B CA 1
ATOM 3052 C C . ALA B 1 140 ? 18.828 -10.852 11.078 1 98.75 140 ALA B C 1
ATOM 3054 O O . ALA B 1 140 ? 18.688 -11.914 11.688 1 98.75 140 ALA B O 1
ATOM 3055 N N . ALA B 1 141 ? 18.016 -10.461 10.125 1 98.69 141 ALA B N 1
ATOM 3056 C CA . ALA B 1 141 ? 16.906 -11.305 9.68 1 98.69 141 ALA B CA 1
ATOM 3057 C C . ALA B 1 141 ? 17.422 -12.609 9.086 1 98.69 141 ALA B C 1
ATOM 3059 O O . ALA B 1 141 ? 16.875 -13.68 9.367 1 98.69 141 ALA B O 1
ATOM 3060 N N . PHE B 1 142 ? 18.438 -12.469 8.266 1 98.44 142 PHE B N 1
ATOM 3061 C CA . PHE B 1 142 ? 19.016 -13.656 7.648 1 98.44 142 PHE B CA 1
ATOM 3062 C C . PHE B 1 142 ? 19.562 -14.602 8.711 1 98.44 142 PHE B C 1
ATOM 3064 O O . PHE B 1 142 ? 19.25 -15.797 8.711 1 98.44 142 PHE B O 1
ATOM 3071 N N . LEU B 1 143 ? 20.359 -14.055 9.602 1 98.19 143 LEU B N 1
ATOM 3072 C CA . LEU B 1 143 ? 20.984 -14.875 10.625 1 98.19 143 LEU B CA 1
ATOM 3073 C C . LEU B 1 143 ? 19.938 -15.484 11.555 1 98.19 143 LEU B C 1
ATOM 3075 O O . LEU B 1 143 ? 20.047 -16.656 11.922 1 98.19 143 LEU B O 1
ATOM 3079 N N . GLY B 1 144 ? 19 -14.734 11.961 1 97.56 144 GLY B N 1
ATOM 3080 C CA . GLY B 1 144 ? 17.922 -15.266 12.773 1 97.56 144 GLY B CA 1
ATOM 3081 C C . GLY B 1 144 ? 17.125 -16.344 12.07 1 97.56 144 GLY B C 1
ATOM 3082 O O . GLY B 1 144 ? 16.781 -17.375 12.672 1 97.56 144 GLY B O 1
ATOM 3083 N N . GLY B 1 145 ? 16.766 -16.062 10.805 1 97.31 145 GLY B N 1
ATOM 3084 C CA . GLY B 1 145 ? 16.062 -17.062 10.016 1 97.31 145 GLY B CA 1
ATOM 3085 C C . GLY B 1 145 ? 16.844 -18.344 9.844 1 97.31 145 GLY B C 1
ATOM 3086 O O . GLY B 1 145 ? 16.281 -19.438 9.992 1 97.31 145 GLY B O 1
ATOM 3087 N N . GLN B 1 146 ? 18.109 -18.188 9.609 1 97.25 146 GLN B N 1
ATOM 3088 C CA . GLN B 1 146 ? 18.938 -19.375 9.414 1 97.25 146 GLN B CA 1
ATOM 3089 C C . GLN B 1 146 ? 19.094 -20.172 10.703 1 97.25 146 GLN B C 1
ATOM 3091 O O . GLN B 1 146 ? 19.188 -21.391 10.68 1 97.25 146 GLN B O 1
ATOM 3096 N N . ALA B 1 147 ? 19.109 -19.5 11.812 1 95.81 147 ALA B N 1
ATOM 3097 C CA . ALA B 1 147 ? 19.141 -20.203 13.102 1 95.81 147 ALA B CA 1
ATOM 3098 C C . ALA B 1 147 ? 17.922 -21.078 13.273 1 95.81 147 ALA B C 1
ATOM 3100 O O . ALA B 1 147 ? 18.016 -22.203 13.797 1 95.81 147 ALA B O 1
ATOM 3101 N N . ALA B 1 148 ? 16.812 -20.641 12.828 1 93.5 148 ALA B N 1
ATOM 3102 C CA . ALA B 1 148 ? 15.57 -21.406 12.906 1 93.5 148 ALA B CA 1
ATOM 3103 C C . ALA B 1 148 ? 15.562 -22.562 11.922 1 93.5 148 ALA B C 1
ATOM 3105 O O . ALA B 1 148 ? 15.031 -23.641 12.211 1 93.5 148 ALA B O 1
ATOM 3106 N N . LEU B 1 149 ? 16.188 -22.375 10.789 1 95.69 149 LEU B N 1
ATOM 3107 C CA . LEU B 1 149 ? 16.141 -23.344 9.703 1 95.69 149 LEU B CA 1
ATOM 3108 C C . LEU B 1 149 ? 17.203 -24.422 9.883 1 95.69 149 LEU B C 1
ATOM 3110 O O . LEU B 1 149 ? 17 -25.578 9.5 1 95.69 149 LEU B O 1
ATOM 3114 N N . SER B 1 150 ? 18.312 -24.047 10.383 1 92.25 150 SER B N 1
ATOM 3115 C CA . SER B 1 150 ? 19.438 -24.953 10.531 1 92.25 150 SER B CA 1
ATOM 3116 C C . SER B 1 150 ? 19.078 -26.125 11.438 1 92.25 150 SER B C 1
ATOM 3118 O O . SER B 1 150 ? 19.547 -27.25 11.227 1 92.25 150 SER B O 1
ATOM 3120 N N . GLY B 1 151 ? 18.266 -25.906 12.359 1 86.19 151 GLY B N 1
ATOM 3121 C CA . GLY B 1 151 ? 17.844 -26.984 13.242 1 86.19 151 GLY B CA 1
ATOM 3122 C C . GLY B 1 151 ? 17.109 -28.094 12.516 1 86.19 151 GLY B C 1
ATOM 3123 O O . GLY B 1 151 ? 17.047 -29.219 13 1 86.19 151 GLY B O 1
ATOM 3124 N N . HIS B 1 152 ? 16.703 -27.844 11.352 1 90.12 152 HIS B N 1
ATOM 3125 C CA . HIS B 1 152 ? 15.953 -28.828 10.57 1 90.12 152 HIS B CA 1
ATOM 3126 C C . HIS B 1 152 ? 16.719 -29.219 9.312 1 90.12 152 HIS B C 1
ATOM 3128 O O . HIS B 1 152 ? 16.141 -29.812 8.391 1 90.12 152 HIS B O 1
ATOM 3134 N N . GLY B 1 153 ? 17.906 -28.703 9.211 1 91.38 153 GLY B N 1
ATOM 3135 C CA . GLY B 1 153 ? 18.75 -29.031 8.062 1 91.38 153 GLY B CA 1
ATOM 3136 C C . GLY B 1 153 ? 18.359 -28.266 6.812 1 91.38 153 GLY B C 1
ATOM 3137 O O . GLY B 1 153 ? 18.656 -28.703 5.695 1 91.38 153 GLY B O 1
ATOM 3138 N N . LEU B 1 154 ? 17.641 -27.156 6.895 1 92.31 154 LEU B N 1
ATOM 3139 C CA . LEU B 1 154 ? 17.078 -26.422 5.77 1 92.31 154 LEU B CA 1
ATOM 3140 C C . LEU B 1 154 ? 17.844 -25.125 5.535 1 92.31 154 LEU B C 1
ATOM 3142 O O . LEU B 1 154 ? 17.562 -24.391 4.586 1 92.31 154 LEU B O 1
ATOM 3146 N N . GLY B 1 155 ? 18.828 -24.859 6.305 1 92.62 155 GLY B N 1
ATOM 3147 C CA . GLY B 1 155 ? 19.469 -23.562 6.27 1 92.62 155 GLY B CA 1
ATOM 3148 C C . GLY B 1 155 ? 20.562 -23.469 5.223 1 92.62 155 GLY B C 1
ATOM 3149 O O . GLY B 1 155 ? 20.781 -24.406 4.453 1 92.62 155 GLY B O 1
ATOM 3150 N N . THR B 1 156 ? 21.047 -22.219 4.969 1 95.25 156 THR B N 1
ATOM 3151 C CA . THR B 1 156 ? 22.188 -21.891 4.137 1 95.25 156 THR B CA 1
ATOM 3152 C C . THR B 1 156 ? 23.172 -20.984 4.895 1 95.25 156 THR B C 1
ATOM 3154 O O . THR B 1 156 ? 23.031 -20.797 6.102 1 95.25 156 THR B O 1
ATOM 3157 N N . SER B 1 157 ? 24.266 -20.672 4.219 1 95 157 SER B N 1
ATOM 3158 C CA . SER B 1 157 ? 25.281 -19.828 4.855 1 95 157 SER B CA 1
ATOM 3159 C C . SER B 1 157 ? 25.469 -18.531 4.102 1 95 157 SER B C 1
ATOM 3161 O O . SER B 1 157 ? 25.062 -18.406 2.943 1 95 157 SER B O 1
ATOM 3163 N N . LEU B 1 158 ? 26 -17.578 4.84 1 95.25 158 LEU B N 1
ATOM 3164 C CA . LEU B 1 158 ? 26.25 -16.266 4.25 1 95.25 158 LEU B CA 1
ATOM 3165 C C . LEU B 1 158 ? 27.281 -16.344 3.131 1 95.25 158 LEU B C 1
ATOM 3167 O O . LEU B 1 158 ? 27.297 -15.508 2.229 1 95.25 158 LEU B O 1
ATOM 3171 N N . SER B 1 159 ? 28.078 -17.391 3.072 1 95.25 159 SER B N 1
ATOM 3172 C CA . SER B 1 159 ? 29.141 -17.547 2.084 1 95.25 159 SER B CA 1
ATOM 3173 C C . SER B 1 159 ? 28.641 -18.297 0.855 1 95.25 159 SER B C 1
ATOM 3175 O O . SER B 1 159 ? 29.344 -18.391 -0.151 1 95.25 159 SER B O 1
ATOM 3177 N N . ALA B 1 160 ? 27.438 -18.891 0.979 1 95.25 160 ALA B N 1
ATOM 3178 C CA . ALA B 1 160 ? 26.875 -19.609 -0.163 1 95.25 160 ALA B CA 1
ATOM 3179 C C . ALA B 1 160 ? 26.719 -18.688 -1.369 1 95.25 160 ALA B C 1
ATOM 3181 O O . ALA B 1 160 ? 26.594 -17.469 -1.217 1 95.25 160 ALA B O 1
ATOM 3182 N N . PRO B 1 161 ? 26.781 -19.234 -2.549 1 93.88 161 PRO B N 1
ATOM 3183 C CA . PRO B 1 161 ? 26.703 -18.422 -3.766 1 93.88 161 PRO B CA 1
ATOM 3184 C C . PRO B 1 161 ? 25.453 -17.547 -3.805 1 93.88 161 PRO B C 1
ATOM 3186 O O . PRO B 1 161 ? 24.359 -18 -3.475 1 93.88 161 PRO B O 1
ATOM 3189 N N . ASP B 1 162 ? 25.578 -16.219 -4.078 1 94.62 162 ASP B N 1
ATOM 3190 C CA . ASP B 1 162 ? 24.547 -15.234 -4.348 1 94.62 162 ASP B CA 1
ATOM 3191 C C . ASP B 1 162 ? 23.844 -14.812 -3.061 1 94.62 162 ASP B C 1
ATOM 3193 O O . ASP B 1 162 ? 23 -13.898 -3.07 1 94.62 162 ASP B O 1
ATOM 3197 N N . VAL B 1 163 ? 24.172 -15.5 -1.9 1 97 163 VAL B N 1
ATOM 3198 C CA . VAL B 1 163 ? 23.516 -15.18 -0.643 1 97 163 VAL B CA 1
ATOM 3199 C C . VAL B 1 163 ? 23.969 -13.797 -0.162 1 97 163 VAL B C 1
ATOM 3201 O O . VAL B 1 163 ? 23.141 -12.984 0.253 1 97 163 VAL B O 1
ATOM 3204 N N . PRO B 1 164 ? 25.266 -13.5 -0.256 1 97.56 164 PRO B N 1
ATOM 3205 C CA . PRO B 1 164 ? 25.672 -12.156 0.145 1 97.56 164 PRO B CA 1
ATOM 3206 C C . PRO B 1 164 ? 24.984 -11.062 -0.68 1 97.56 164 PRO B C 1
ATOM 3208 O O . PRO B 1 164 ? 24.641 -10.008 -0.147 1 97.56 164 PRO B O 1
ATOM 3211 N N . ARG B 1 165 ? 24.797 -11.328 -1.939 1 97.12 165 ARG B N 1
ATOM 3212 C CA . ARG B 1 165 ? 24.094 -10.367 -2.789 1 97.12 165 ARG B CA 1
ATOM 3213 C C . ARG B 1 165 ? 22.656 -10.164 -2.322 1 97.12 165 ARG B C 1
ATOM 3215 O O . ARG B 1 165 ? 22.172 -9.031 -2.252 1 97.12 165 ARG B O 1
ATOM 3222 N N . ALA B 1 166 ? 22.016 -11.266 -2.023 1 97.56 166 ALA B N 1
ATOM 3223 C CA . ALA B 1 166 ? 20.625 -11.18 -1.592 1 97.56 166 ALA B CA 1
ATOM 3224 C C . ALA B 1 166 ? 20.5 -10.414 -0.281 1 97.56 166 ALA B C 1
ATOM 3226 O O . ALA B 1 166 ? 19.625 -9.555 -0.141 1 97.56 166 ALA B O 1
ATOM 3227 N N . VAL B 1 167 ? 21.375 -10.656 0.666 1 98.25 167 VAL B N 1
ATOM 3228 C CA . VAL B 1 167 ? 21.312 -10.047 1.991 1 98.25 167 VAL B CA 1
ATOM 3229 C C . VAL B 1 167 ? 21.656 -8.562 1.9 1 98.25 167 VAL B C 1
ATOM 3231 O O . VAL B 1 167 ? 20.922 -7.715 2.408 1 98.25 167 VAL B O 1
ATOM 3234 N N . LEU B 1 168 ? 22.719 -8.234 1.223 1 97.94 168 LEU B N 1
ATOM 3235 C CA . LEU B 1 168 ? 23.094 -6.836 1.022 1 97.94 168 LEU B CA 1
ATOM 3236 C C . LEU B 1 168 ? 22.094 -6.129 0.116 1 97.94 168 LEU B C 1
ATOM 3238 O O . LEU B 1 168 ? 21.797 -4.945 0.306 1 97.94 168 LEU B O 1
ATOM 3242 N N . GLY B 1 169 ? 21.625 -6.902 -0.839 1 97.94 169 GLY B N 1
ATOM 3243 C CA . GLY B 1 169 ? 20.656 -6.367 -1.779 1 97.94 169 GLY B CA 1
ATOM 3244 C C . GLY B 1 169 ? 19.359 -5.941 -1.119 1 97.94 169 GLY B C 1
ATOM 3245 O O . GLY B 1 169 ? 18.75 -4.945 -1.517 1 97.94 169 GLY B O 1
ATOM 3246 N N . ALA B 1 170 ? 18.969 -6.695 -0.113 1 98.31 170 ALA B N 1
ATOM 3247 C CA . ALA B 1 170 ? 17.766 -6.328 0.625 1 98.31 170 ALA B CA 1
ATOM 3248 C C . ALA B 1 170 ? 17.922 -4.957 1.28 1 98.31 170 ALA B C 1
ATOM 3250 O O . ALA B 1 170 ? 17 -4.141 1.243 1 98.31 170 ALA B O 1
ATOM 3251 N N . GLY B 1 171 ? 19.031 -4.727 1.862 1 98.5 171 GLY B N 1
ATOM 3252 C CA . GLY B 1 171 ? 19.312 -3.418 2.438 1 98.5 171 GLY B CA 1
ATOM 3253 C C . GLY B 1 171 ? 19.328 -2.303 1.408 1 98.5 171 GLY B C 1
ATOM 3254 O O . GLY B 1 171 ? 18.766 -1.228 1.644 1 98.5 171 GLY B O 1
ATOM 3255 N N . LEU B 1 172 ? 19.953 -2.564 0.291 1 98.56 172 LEU B N 1
ATOM 3256 C CA . LEU B 1 172 ? 20.016 -1.587 -0.791 1 98.56 172 LEU B CA 1
ATOM 3257 C C . LEU B 1 172 ? 18.625 -1.282 -1.334 1 98.56 172 LEU B C 1
ATOM 3259 O O . LEU B 1 172 ? 18.281 -0.119 -1.558 1 98.56 172 LEU B O 1
ATOM 3263 N N . TYR B 1 173 ? 17.891 -2.318 -1.531 1 98.56 173 TYR B N 1
ATOM 3264 C CA . TYR B 1 173 ? 16.531 -2.156 -2.047 1 98.56 173 TYR B CA 1
ATOM 3265 C C . TYR B 1 173 ? 15.695 -1.28 -1.12 1 98.56 173 TYR B C 1
ATOM 3267 O O . TYR B 1 173 ? 15.055 -0.331 -1.568 1 98.56 173 TYR B O 1
ATOM 3275 N N . LEU B 1 174 ? 15.711 -1.583 0.164 1 98.69 174 LEU B N 1
ATOM 3276 C CA . LEU B 1 174 ? 14.922 -0.822 1.13 1 98.69 174 LEU B CA 1
ATOM 3277 C C . LEU B 1 174 ? 15.383 0.632 1.177 1 98.69 174 LEU B C 1
ATOM 3279 O O . LEU B 1 174 ? 14.562 1.538 1.36 1 98.69 174 LEU B O 1
ATOM 3283 N N . THR B 1 175 ? 16.641 0.831 1.005 1 98.69 175 THR B N 1
ATOM 3284 C CA . THR B 1 175 ? 17.172 2.188 0.971 1 98.69 175 THR B CA 1
ATOM 3285 C C . THR B 1 175 ? 16.578 2.969 -0.204 1 98.69 175 THR B C 1
ATOM 3287 O O . THR B 1 175 ? 16.109 4.094 -0.034 1 98.69 175 THR B O 1
ATOM 3290 N N . VAL B 1 176 ? 16.578 2.367 -1.358 1 98.75 176 VAL B N 1
ATOM 3291 C CA . VAL B 1 176 ? 16.094 3.041 -2.555 1 98.75 176 VAL B CA 1
ATOM 3292 C C . VAL B 1 176 ? 14.578 3.258 -2.443 1 98.75 176 VAL B C 1
ATOM 3294 O O . VAL B 1 176 ? 14.055 4.273 -2.906 1 98.75 176 VAL B O 1
ATOM 3297 N N . VAL B 1 177 ? 13.891 2.348 -1.818 1 98.5 177 VAL B N 1
ATOM 3298 C CA . VAL B 1 177 ? 12.477 2.537 -1.525 1 98.5 177 VAL B CA 1
ATOM 3299 C C . VAL B 1 177 ? 12.289 3.814 -0.709 1 98.5 177 VAL B C 1
ATOM 3301 O O . VAL B 1 177 ? 11.406 4.621 -1.008 1 98.5 177 VAL B O 1
ATOM 3304 N N . GLY B 1 178 ? 13.07 3.967 0.327 1 98.56 178 GLY B N 1
ATOM 3305 C CA . GLY B 1 178 ? 13.008 5.191 1.108 1 98.56 178 GLY B CA 1
ATOM 3306 C C . GLY B 1 178 ? 13.258 6.438 0.281 1 98.56 178 GLY B C 1
ATOM 3307 O O . GLY B 1 178 ? 12.578 7.453 0.457 1 98.56 178 GLY B O 1
ATOM 3308 N N . LEU B 1 179 ? 14.164 6.324 -0.604 1 98.69 179 LEU B N 1
ATOM 3309 C CA . LEU B 1 179 ? 14.523 7.48 -1.417 1 98.69 179 LEU B CA 1
ATOM 3310 C C . LEU B 1 179 ? 13.414 7.812 -2.408 1 98.69 179 LEU B C 1
ATOM 3312 O O . LEU B 1 179 ? 13.188 8.984 -2.729 1 98.69 179 LEU B O 1
ATOM 3316 N N . ILE B 1 180 ? 12.742 6.812 -2.908 1 98.62 180 ILE B N 1
ATOM 3317 C CA . ILE B 1 180 ? 11.539 7.055 -3.695 1 98.62 180 ILE B CA 1
ATOM 3318 C C . ILE B 1 180 ? 10.523 7.836 -2.861 1 98.62 180 ILE B C 1
ATOM 3320 O O . ILE B 1 180 ? 9.883 8.758 -3.363 1 98.62 180 ILE B O 1
ATOM 3324 N N . GLY B 1 181 ? 10.477 7.41 -1.631 1 98.31 181 GLY B N 1
ATOM 3325 C CA . GLY B 1 181 ? 9.617 8.148 -0.712 1 98.31 181 GLY B CA 1
ATOM 3326 C C . GLY B 1 181 ? 9.992 9.617 -0.598 1 98.31 181 GLY B C 1
ATOM 3327 O O . GLY B 1 181 ? 9.125 10.484 -0.645 1 98.31 181 GLY B O 1
ATOM 3328 N N . VAL B 1 182 ? 11.227 9.914 -0.481 1 97.94 182 VAL B N 1
ATOM 3329 C CA . VAL B 1 182 ? 11.695 11.297 -0.394 1 97.94 182 VAL B CA 1
ATOM 3330 C C . VAL B 1 182 ? 11.289 12.062 -1.651 1 97.94 182 VAL B C 1
ATOM 3332 O O . VAL B 1 182 ? 10.773 13.18 -1.568 1 97.94 182 VAL B O 1
ATOM 3335 N N . ALA B 1 183 ? 11.516 11.422 -2.779 1 98.38 183 ALA B N 1
ATOM 3336 C CA . ALA B 1 183 ? 11.219 12.062 -4.059 1 98.38 183 ALA B CA 1
ATOM 3337 C C . ALA B 1 183 ? 9.742 12.422 -4.168 1 98.38 183 ALA B C 1
ATOM 3339 O O . ALA B 1 183 ? 9.391 13.562 -4.473 1 98.38 183 ALA B O 1
ATOM 3340 N N . PHE B 1 184 ? 8.922 11.531 -3.816 1 97.69 184 PHE B N 1
ATOM 3341 C CA . PHE B 1 184 ? 7.5 11.773 -4 1 97.69 184 PHE B CA 1
ATOM 3342 C C . PHE B 1 184 ? 6.941 12.617 -2.859 1 97.69 184 PHE B C 1
ATOM 3344 O O . PHE B 1 184 ? 5.949 13.328 -3.029 1 97.69 184 PHE B O 1
ATOM 3351 N N . GLY B 1 185 ? 7.594 12.492 -1.699 1 96.12 185 GLY B N 1
ATOM 3352 C CA . GLY B 1 185 ? 7.258 13.477 -0.681 1 96.12 185 GLY B CA 1
ATOM 3353 C C . GLY B 1 185 ? 7.496 14.906 -1.13 1 96.12 185 GLY B C 1
ATOM 3354 O O . GLY B 1 185 ? 6.695 15.797 -0.838 1 96.12 185 GLY B O 1
ATOM 3355 N N . ALA B 1 186 ? 8.531 15.055 -1.833 1 95.44 186 ALA B N 1
ATOM 3356 C CA . ALA B 1 186 ? 8.891 16.391 -2.32 1 95.44 186 ALA B CA 1
ATOM 3357 C C . ALA B 1 186 ? 8.008 16.797 -3.492 1 95.44 186 ALA B C 1
ATOM 3359 O O . ALA B 1 186 ? 7.633 17.969 -3.613 1 95.44 186 ALA B O 1
ATOM 3360 N N . LEU B 1 187 ? 7.664 15.906 -4.336 1 95.88 187 LEU B N 1
ATOM 3361 C CA . LEU B 1 187 ? 6.895 16.203 -5.539 1 95.88 187 LEU B CA 1
ATOM 3362 C C . LEU B 1 187 ? 5.445 16.531 -5.191 1 95.88 187 LEU B C 1
ATOM 3364 O O . LEU B 1 187 ? 4.863 17.469 -5.75 1 95.88 187 LEU B O 1
ATOM 3368 N N . VAL B 1 188 ? 4.906 15.797 -4.238 1 93.5 188 VAL B N 1
ATOM 3369 C CA . VAL B 1 188 ? 3.475 15.883 -3.963 1 93.5 188 VAL B CA 1
ATOM 3370 C C . VAL B 1 188 ? 3.225 16.875 -2.83 1 93.5 188 VAL B C 1
ATOM 3372 O O . VAL B 1 188 ? 2.143 17.453 -2.736 1 93.5 188 VAL B O 1
ATOM 3375 N N . ARG B 1 189 ? 4.105 17.016 -1.901 1 92.12 189 ARG B N 1
ATOM 3376 C CA . ARG B 1 189 ? 4.086 17.984 -0.811 1 92.12 189 ARG B CA 1
ATOM 3377 C C . ARG B 1 189 ? 2.943 17.703 0.156 1 92.12 189 ARG B C 1
ATOM 3379 O O . ARG B 1 189 ? 2.455 18.609 0.834 1 92.12 189 ARG B O 1
ATOM 3386 N N . SER B 1 190 ? 2.391 16.516 0.07 1 93.12 190 SER B N 1
ATOM 3387 C CA . SER B 1 190 ? 1.395 16.016 1.019 1 93.12 190 SER B CA 1
ATOM 3388 C C . SER B 1 190 ? 1.722 14.609 1.486 1 93.12 190 SER B C 1
ATOM 3390 O O . SER B 1 190 ? 2.178 13.773 0.697 1 93.12 190 SER B O 1
ATOM 3392 N N . THR B 1 191 ? 1.555 14.453 2.77 1 93.81 191 THR B N 1
ATOM 3393 C CA . THR B 1 191 ? 1.851 13.148 3.35 1 93.81 191 THR B CA 1
ATOM 3394 C C . THR B 1 191 ? 0.969 12.062 2.73 1 93.81 191 THR B C 1
ATOM 3396 O O . THR B 1 191 ? 1.471 11.055 2.238 1 93.81 191 THR B O 1
ATOM 3399 N N . ALA B 1 192 ? -0.346 12.352 2.693 1 93.31 192 ALA B N 1
ATOM 3400 C CA . ALA B 1 192 ? -1.307 11.383 2.168 1 93.31 192 ALA B CA 1
ATOM 3401 C C . ALA B 1 192 ? -1.017 11.062 0.704 1 93.31 192 ALA B C 1
ATOM 3403 O O . ALA B 1 192 ? -0.932 9.891 0.323 1 93.31 192 ALA B O 1
ATOM 3404 N N . GLY B 1 193 ? -0.826 12.094 -0.073 1 93.81 193 GLY B N 1
ATOM 3405 C CA . GLY B 1 193 ? -0.556 11.906 -1.489 1 93.81 193 GLY B CA 1
ATOM 3406 C C . GLY B 1 193 ? 0.763 11.203 -1.757 1 93.81 193 GLY B C 1
ATOM 3407 O O . GLY B 1 193 ? 0.851 10.359 -2.648 1 93.81 193 GLY B O 1
ATOM 3408 N N . GLY B 1 194 ? 1.775 11.594 -1.022 1 96.75 194 GLY B N 1
ATOM 3409 C CA . GLY B 1 194 ? 3.074 10.961 -1.17 1 96.75 194 GLY B CA 1
ATOM 3410 C C . GLY B 1 194 ? 3.051 9.469 -0.86 1 96.75 194 GLY B C 1
ATOM 3411 O O . GLY B 1 194 ? 3.553 8.664 -1.641 1 96.75 194 GLY B O 1
ATOM 3412 N N . ILE B 1 195 ? 2.441 9.117 0.251 1 95.94 195 ILE B N 1
ATOM 3413 C CA . ILE B 1 195 ? 2.391 7.723 0.683 1 95.94 195 ILE B CA 1
ATOM 3414 C C . ILE B 1 195 ? 1.539 6.91 -0.292 1 95.94 195 ILE B C 1
ATOM 3416 O O . ILE B 1 195 ? 1.927 5.812 -0.696 1 95.94 195 ILE B O 1
ATOM 3420 N N . ALA B 1 196 ? 0.414 7.469 -0.713 1 94.94 196 ALA B N 1
ATOM 3421 C CA . ALA B 1 196 ? -0.442 6.781 -1.678 1 94.94 196 ALA B CA 1
ATOM 3422 C C . ALA B 1 196 ? 0.308 6.508 -2.979 1 94.94 196 ALA B C 1
ATOM 3424 O O . ALA B 1 196 ? 0.188 5.422 -3.553 1 94.94 196 ALA B O 1
ATOM 3425 N N . THR B 1 197 ? 1.083 7.434 -3.387 1 95.62 197 THR B N 1
ATOM 3426 C CA . THR B 1 197 ? 1.822 7.293 -4.637 1 95.62 197 THR B CA 1
ATOM 3427 C C . THR B 1 197 ? 2.898 6.219 -4.508 1 95.62 197 THR B C 1
ATOM 3429 O O . THR B 1 197 ? 3.043 5.367 -5.391 1 95.62 197 THR B O 1
ATOM 3432 N N . VAL B 1 198 ? 3.6 6.266 -3.42 1 96.5 198 VAL B N 1
ATOM 3433 C CA . VAL B 1 198 ? 4.684 5.312 -3.199 1 96.5 198 VAL B CA 1
ATOM 3434 C C . VAL B 1 198 ? 4.117 3.896 -3.113 1 96.5 198 VAL B C 1
ATOM 3436 O O . VAL B 1 198 ? 4.605 2.984 -3.783 1 96.5 198 VAL B O 1
ATOM 3439 N N . PHE B 1 199 ? 3.033 3.693 -2.393 1 94.69 199 PHE B N 1
ATOM 3440 C CA . PHE B 1 199 ? 2.455 2.365 -2.23 1 94.69 199 PHE B CA 1
ATOM 3441 C C . PHE B 1 199 ? 1.72 1.938 -3.496 1 94.69 199 PHE B C 1
ATOM 3443 O O . PHE B 1 199 ? 1.717 0.757 -3.848 1 94.69 199 PHE B O 1
ATOM 3450 N N . GLY B 1 200 ? 1.089 2.889 -4.172 1 93.94 200 GLY B N 1
ATOM 3451 C CA . GLY B 1 200 ? 0.548 2.594 -5.488 1 93.94 200 GLY B CA 1
ATOM 3452 C C . GLY B 1 200 ? 1.591 2.072 -6.461 1 93.94 200 GLY B C 1
ATOM 3453 O O . GLY B 1 200 ? 1.355 1.087 -7.16 1 93.94 200 GLY B O 1
ATOM 3454 N N . LEU B 1 201 ? 2.746 2.68 -6.398 1 94.62 201 LEU B N 1
ATOM 3455 C CA . LEU B 1 201 ? 3.832 2.365 -7.316 1 94.62 201 LEU B CA 1
ATOM 3456 C C . LEU B 1 201 ? 4.488 1.038 -6.953 1 94.62 201 LEU B C 1
ATOM 3458 O O . LEU B 1 201 ? 4.789 0.227 -7.828 1 94.62 201 LEU B O 1
ATOM 3462 N N . LEU B 1 202 ? 4.598 0.798 -5.711 1 94.06 202 LEU B N 1
ATOM 3463 C CA . LEU B 1 202 ? 5.449 -0.316 -5.305 1 94.06 202 LEU B CA 1
ATOM 3464 C C . LEU B 1 202 ? 4.613 -1.568 -5.051 1 94.06 202 LEU B C 1
ATOM 3466 O O . LEU B 1 202 ? 5.098 -2.688 -5.227 1 94.06 202 LEU B O 1
ATOM 3470 N N . LEU B 1 203 ? 3.367 -1.329 -4.645 1 92.62 203 LEU B N 1
ATOM 3471 C CA . LEU B 1 203 ? 2.566 -2.479 -4.238 1 92.62 203 LEU B CA 1
ATOM 3472 C C . LEU B 1 203 ? 1.443 -2.74 -5.238 1 92.62 203 LEU B C 1
ATOM 3474 O O . LEU B 1 203 ? 1.266 -3.869 -5.699 1 92.62 203 LEU B O 1
ATOM 3478 N N . VAL B 1 204 ? 0.788 -1.735 -5.656 1 91.44 204 VAL B N 1
ATOM 3479 C CA . VAL B 1 204 ? -0.417 -1.909 -6.461 1 91.44 204 VAL B CA 1
ATOM 3480 C C . VAL B 1 204 ? -0.034 -2.17 -7.914 1 91.44 204 VAL B C 1
ATOM 3482 O O . VAL B 1 204 ? -0.624 -3.029 -8.57 1 91.44 204 VAL B O 1
ATOM 3485 N N . LEU B 1 205 ? 0.94 -1.467 -8.383 1 91.75 205 LEU B N 1
ATOM 3486 C CA . LEU B 1 205 ? 1.322 -1.582 -9.789 1 91.75 205 LEU B CA 1
ATOM 3487 C C . LEU B 1 205 ? 1.76 -3.006 -10.117 1 91.75 205 LEU B C 1
ATOM 3489 O O . LEU B 1 205 ? 1.316 -3.582 -11.109 1 91.75 205 LEU B O 1
ATOM 3493 N N . PRO B 1 206 ? 2.572 -3.613 -9.328 1 90.62 206 PRO B N 1
ATOM 3494 C CA . PRO B 1 206 ? 2.928 -5.004 -9.625 1 90.62 206 PRO B CA 1
ATOM 3495 C C . PRO B 1 206 ? 1.728 -5.945 -9.547 1 90.62 206 PRO B C 1
ATOM 3497 O O . PRO B 1 206 ? 1.638 -6.898 -10.328 1 90.62 206 PRO B O 1
ATOM 3500 N N . ALA B 1 207 ? 0.87 -5.734 -8.617 1 87.38 207 ALA B N 1
ATOM 3501 C CA . ALA B 1 207 ? -0.342 -6.543 -8.516 1 87.38 207 ALA B CA 1
ATOM 3502 C C . ALA B 1 207 ? -1.186 -6.43 -9.781 1 87.38 207 ALA B C 1
ATOM 3504 O O . ALA B 1 207 ? -1.721 -7.43 -10.266 1 87.38 207 ALA B O 1
ATOM 3505 N N . LEU B 1 208 ? -1.26 -5.277 -10.367 1 89.25 208 LEU B N 1
ATOM 3506 C CA . LEU B 1 208 ? -2.002 -5.059 -11.602 1 89.25 208 LEU B CA 1
ATOM 3507 C C . LEU B 1 208 ? -1.304 -5.723 -12.781 1 89.25 208 LEU B C 1
ATOM 3509 O O . LEU B 1 208 ? -1.962 -6.254 -13.68 1 89.25 208 LEU B O 1
ATOM 3513 N N . ALA B 1 209 ? -0.044 -5.672 -12.773 1 88.38 209 ALA B N 1
ATOM 3514 C CA . ALA B 1 209 ? 0.71 -6.312 -13.844 1 88.38 209 ALA B CA 1
ATOM 3515 C C . ALA B 1 209 ? 0.47 -7.82 -13.859 1 88.38 209 ALA B C 1
ATOM 3517 O O . ALA B 1 209 ? 0.387 -8.43 -14.93 1 88.38 209 ALA B O 1
ATOM 3518 N N . GLN B 1 210 ? 0.312 -8.398 -12.656 1 83.75 210 GLN B N 1
ATOM 3519 C CA . GLN B 1 210 ? 0.062 -9.828 -12.555 1 83.75 210 GLN B CA 1
ATOM 3520 C C . GLN B 1 210 ? -1.289 -10.203 -13.156 1 83.75 210 GLN B C 1
ATOM 3522 O O . GLN B 1 210 ? -1.522 -11.359 -13.508 1 83.75 210 GLN B O 1
ATOM 3527 N N . ALA B 1 211 ? -2.107 -9.227 -13.234 1 81.56 211 ALA B N 1
ATOM 3528 C CA . ALA B 1 211 ? -3.451 -9.469 -13.75 1 81.56 211 ALA B CA 1
ATOM 3529 C C . ALA B 1 211 ? -3.498 -9.297 -15.266 1 81.56 211 ALA B C 1
ATOM 3531 O O . ALA B 1 211 ? -4.516 -9.594 -15.906 1 81.56 211 ALA B O 1
ATOM 3532 N N . LEU B 1 212 ? -2.367 -8.914 -15.875 1 83.56 212 LEU B N 1
ATOM 3533 C CA . LEU B 1 212 ? -2.275 -8.75 -17.312 1 83.56 212 LEU B CA 1
ATOM 3534 C C . LEU B 1 212 ? -2.113 -10.109 -18 1 83.56 212 LEU B C 1
ATOM 3536 O O . LEU B 1 212 ? -1.653 -11.07 -17.391 1 83.56 212 LEU B O 1
ATOM 3540 N N . PRO B 1 213 ? -2.523 -10.055 -19.234 1 80.94 213 PRO B N 1
ATOM 3541 C CA . PRO B 1 213 ? -2.207 -11.25 -20.016 1 80.94 213 PRO B CA 1
ATOM 3542 C C . PRO B 1 213 ? -0.717 -11.586 -20.016 1 80.94 213 PRO B C 1
ATOM 3544 O O . PRO B 1 213 ? 0.121 -10.68 -19.922 1 80.94 213 PRO B O 1
ATOM 3547 N N . SER B 1 214 ? -0.427 -12.836 -20.094 1 79.31 214 SER B N 1
ATOM 3548 C CA . SER B 1 214 ? 0.937 -13.328 -19.938 1 79.31 214 SER B CA 1
ATOM 3549 C C . SER B 1 214 ? 1.888 -12.633 -20.906 1 79.31 214 SER B C 1
ATOM 3551 O O . SER B 1 214 ? 3.031 -12.336 -20.547 1 79.31 214 SER B O 1
ATOM 3553 N N . SER B 1 215 ? 1.491 -12.383 -22.141 1 79.56 215 SER B N 1
ATOM 3554 C CA . SER B 1 215 ? 2.359 -11.727 -23.109 1 79.56 215 SER B CA 1
ATOM 3555 C C . SER B 1 215 ? 2.742 -10.32 -22.656 1 79.56 215 SER B C 1
ATOM 3557 O O . SER B 1 215 ? 3.871 -9.883 -22.875 1 79.56 215 SER B O 1
ATOM 3559 N N . TRP B 1 216 ? 1.809 -9.734 -21.984 1 81.81 216 TRP B N 1
ATOM 3560 C CA . TRP B 1 216 ? 2.082 -8.383 -21.484 1 81.81 216 TRP B CA 1
ATOM 3561 C C . TRP B 1 216 ? 2.83 -8.438 -20.156 1 81.81 216 TRP B C 1
ATOM 3563 O O . TRP B 1 216 ? 3.672 -7.582 -19.875 1 81.81 216 TRP B O 1
ATOM 3573 N N . LEU B 1 217 ? 2.484 -9.469 -19.438 1 81.31 217 LEU B N 1
ATOM 3574 C CA . LEU B 1 217 ? 3.156 -9.609 -18.141 1 81.31 217 LEU B CA 1
ATOM 3575 C C . LEU B 1 217 ? 4.668 -9.711 -18.328 1 81.31 217 LEU B C 1
ATOM 3577 O O . LEU B 1 217 ? 5.422 -8.992 -17.672 1 81.31 217 LEU B O 1
ATOM 3581 N N . ALA B 1 218 ? 5.07 -10.516 -19.297 1 83.31 218 ALA B N 1
ATOM 3582 C CA . ALA B 1 218 ? 6.488 -10.766 -19.531 1 83.31 218 ALA B CA 1
ATOM 3583 C C . ALA B 1 218 ? 7.203 -9.508 -20.016 1 83.31 218 ALA B C 1
ATOM 3585 O O . ALA B 1 218 ? 8.391 -9.32 -19.75 1 83.31 218 ALA B O 1
ATOM 3586 N N . LYS B 1 219 ? 6.441 -8.609 -20.578 1 85.88 219 LYS B N 1
ATOM 3587 C CA . LYS B 1 219 ? 7.043 -7.414 -21.172 1 85.88 219 LYS B CA 1
ATOM 3588 C C . LYS B 1 219 ? 7.02 -6.246 -20.188 1 85.88 219 LYS B C 1
ATOM 3590 O O . LYS B 1 219 ? 7.844 -5.332 -20.281 1 85.88 219 LYS B O 1
ATOM 3595 N N . VAL B 1 220 ? 6.215 -6.27 -19.25 1 90.25 220 VAL B N 1
ATOM 3596 C CA . VAL B 1 220 ? 5.988 -5.09 -18.422 1 90.25 220 VAL B CA 1
ATOM 3597 C C . VAL B 1 220 ? 6.539 -5.328 -17.016 1 90.25 220 VAL B C 1
ATOM 3599 O O . VAL B 1 220 ? 7.246 -4.48 -16.469 1 90.25 220 VAL B O 1
ATOM 3602 N N . ASN B 1 221 ? 6.316 -6.496 -16.484 1 90.44 221 ASN B N 1
ATOM 3603 C CA . ASN B 1 221 ? 6.559 -6.785 -15.07 1 90.44 221 ASN B CA 1
ATOM 3604 C C . ASN B 1 221 ? 8.023 -6.594 -14.703 1 90.44 221 ASN B C 1
ATOM 3606 O O . ASN B 1 221 ? 8.336 -5.965 -13.688 1 90.44 221 ASN B O 1
ATOM 3610 N N . PRO B 1 222 ? 8.969 -7.043 -15.594 1 91.81 222 PRO B N 1
ATOM 3611 C CA . PRO B 1 222 ? 10.375 -6.93 -15.203 1 91.81 222 PRO B CA 1
ATOM 3612 C C . PRO B 1 222 ? 10.844 -5.48 -15.07 1 91.81 222 PRO B C 1
ATOM 3614 O O . PRO B 1 222 ? 11.844 -5.207 -14.406 1 91.81 222 PRO B O 1
ATOM 3617 N N . TYR B 1 223 ? 10.086 -4.566 -15.602 1 94.12 223 TYR B N 1
ATOM 3618 C CA . TYR B 1 223 ? 10.539 -3.184 -15.656 1 94.12 223 TYR B CA 1
ATOM 3619 C C . TYR B 1 223 ? 9.844 -2.338 -14.602 1 94.12 223 TYR B C 1
ATOM 3621 O O . TYR B 1 223 ? 10.117 -1.144 -14.469 1 94.12 223 TYR B O 1
ATOM 3629 N N . LEU B 1 224 ? 9 -2.955 -13.914 1 95.19 224 LEU B N 1
ATOM 3630 C CA . LEU B 1 224 ? 8.375 -2.215 -12.82 1 95.19 224 LEU B CA 1
ATOM 3631 C C . LEU B 1 224 ? 9.375 -1.929 -11.711 1 95.19 224 LEU B C 1
ATOM 3633 O O . LEU B 1 224 ? 10.227 -2.77 -11.398 1 95.19 224 LEU B O 1
ATOM 3637 N N . PRO B 1 225 ? 9.273 -0.802 -11.086 1 95.19 225 PRO B N 1
ATOM 3638 C CA . PRO B 1 225 ? 10.289 -0.369 -10.133 1 95.19 225 PRO B CA 1
ATOM 3639 C C . PRO B 1 225 ? 10.547 -1.401 -9.031 1 95.19 225 PRO B C 1
ATOM 3641 O O . PRO B 1 225 ? 11.688 -1.822 -8.836 1 95.19 225 PRO B O 1
ATOM 3644 N N . SER B 1 226 ? 9.523 -1.839 -8.391 1 93.69 226 SER B N 1
ATOM 3645 C CA . SER B 1 226 ? 9.727 -2.75 -7.27 1 93.69 226 SER B CA 1
ATOM 3646 C C . SER B 1 226 ? 10.242 -4.105 -7.746 1 93.69 226 SER B C 1
ATOM 3648 O O . SER B 1 226 ? 11.125 -4.695 -7.121 1 93.69 226 SER B O 1
ATOM 3650 N N . THR B 1 227 ? 9.711 -4.582 -8.898 1 93.19 227 THR B N 1
ATOM 3651 C CA . THR B 1 227 ? 10.148 -5.867 -9.445 1 93.19 227 THR B CA 1
ATOM 3652 C C . THR B 1 227 ? 11.609 -5.805 -9.867 1 93.19 227 THR B C 1
ATOM 3654 O O . THR B 1 227 ? 12.383 -6.715 -9.578 1 93.19 227 THR B O 1
ATOM 3657 N N . ALA B 1 228 ? 11.953 -4.754 -10.555 1 94.62 228 ALA B N 1
ATOM 3658 C CA . ALA B 1 228 ? 13.336 -4.57 -11 1 94.62 228 ALA B CA 1
ATOM 3659 C C . ALA B 1 228 ? 14.289 -4.516 -9.805 1 94.62 228 ALA B C 1
ATOM 3661 O O . ALA B 1 228 ? 15.344 -5.156 -9.82 1 94.62 228 ALA B O 1
ATOM 3662 N N . GLY B 1 229 ? 13.938 -3.842 -8.812 1 95.38 229 GLY B N 1
ATOM 3663 C CA . GLY B 1 229 ? 14.797 -3.676 -7.652 1 95.38 229 GLY B CA 1
ATOM 3664 C C . GLY B 1 229 ? 14.93 -4.938 -6.824 1 95.38 229 GLY B C 1
ATOM 3665 O O . GLY B 1 229 ? 15.992 -5.203 -6.25 1 95.38 229 GLY B O 1
ATOM 3666 N N . GLN B 1 230 ? 13.883 -5.703 -6.773 1 94.12 230 GLN B N 1
ATOM 3667 C CA . GLN B 1 230 ? 13.859 -6.891 -5.926 1 94.12 230 GLN B CA 1
ATOM 3668 C C . GLN B 1 230 ? 14.633 -8.039 -6.57 1 94.12 230 GLN B C 1
ATOM 3670 O O . GLN B 1 230 ? 14.859 -9.07 -5.938 1 94.12 230 GLN B O 1
ATOM 3675 N N . GLY B 1 231 ? 15.07 -7.848 -7.785 1 93.12 231 GLY B N 1
ATOM 3676 C CA . GLY B 1 231 ? 15.906 -8.852 -8.422 1 93.12 231 GLY B CA 1
ATOM 3677 C C . GLY B 1 231 ? 17.156 -9.172 -7.629 1 93.12 231 GLY B C 1
ATOM 3678 O O . GLY B 1 231 ? 17.656 -10.297 -7.684 1 93.12 231 GLY B O 1
ATOM 3679 N N . LEU B 1 232 ? 17.609 -8.242 -6.848 1 94.06 232 LEU B N 1
ATOM 3680 C CA . LEU B 1 232 ? 18.828 -8.398 -6.055 1 94.06 232 LEU B CA 1
ATOM 3681 C C . LEU B 1 232 ? 18.641 -9.461 -4.98 1 94.06 232 LEU B C 1
ATOM 3683 O O . LEU B 1 232 ? 19.609 -10.07 -4.531 1 94.06 232 LEU B O 1
ATOM 3687 N N . ILE B 1 233 ? 17.438 -9.695 -4.602 1 94.5 233 ILE B N 1
ATOM 3688 C CA . ILE B 1 233 ? 17.188 -10.5 -3.414 1 94.5 233 ILE B CA 1
ATOM 3689 C C . ILE B 1 233 ? 16.891 -11.938 -3.822 1 94.5 233 ILE B C 1
ATOM 3691 O O . ILE B 1 233 ? 16.922 -12.852 -2.988 1 94.5 233 ILE B O 1
ATOM 3695 N N . HIS B 1 234 ? 16.578 -12.156 -5.098 1 89.88 234 HIS B N 1
ATOM 3696 C CA . HIS B 1 234 ? 16.25 -13.492 -5.578 1 89.88 234 HIS B CA 1
ATOM 3697 C C . HIS B 1 234 ? 17.5 -14.273 -5.941 1 89.88 234 HIS B C 1
ATOM 3699 O O . HIS B 1 234 ? 18.344 -13.789 -6.699 1 89.88 234 HIS B O 1
ATOM 3705 N N . ILE B 1 235 ? 17.578 -15.375 -5.359 1 86.62 235 ILE B N 1
ATOM 3706 C CA . ILE B 1 235 ? 18.719 -16.234 -5.617 1 86.62 235 ILE B CA 1
ATOM 3707 C C . ILE B 1 235 ? 18.594 -16.859 -7.004 1 86.62 235 ILE B C 1
ATOM 3709 O O . ILE B 1 235 ? 19.547 -16.828 -7.793 1 86.62 235 ILE B O 1
ATOM 3713 N N . HIS B 1 236 ? 17.406 -17.375 -7.234 1 80.25 236 HIS B N 1
ATOM 3714 C CA . HIS B 1 236 ? 17.156 -17.969 -8.547 1 80.25 236 HIS B CA 1
ATOM 3715 C C . HIS B 1 236 ? 16.438 -16.984 -9.461 1 80.25 236 HIS B C 1
ATOM 3717 O O . HIS B 1 236 ? 15.414 -16.406 -9.078 1 80.25 236 HIS B O 1
ATOM 3723 N N . GLN B 1 237 ? 17.094 -16.766 -10.531 1 76.25 237 GLN B N 1
ATOM 3724 C CA . GLN B 1 237 ? 16.484 -15.836 -11.477 1 76.25 237 GLN B CA 1
ATOM 3725 C C . GLN B 1 237 ? 15.289 -16.469 -12.18 1 76.25 237 GLN B C 1
ATOM 3727 O O . GLN B 1 237 ? 15.352 -17.609 -12.625 1 76.25 237 GLN B O 1
ATOM 3732 N N . GLU B 1 238 ? 14.195 -15.781 -12.086 1 74.38 238 GLU B N 1
ATOM 3733 C CA . GLU B 1 238 ? 13.008 -16.219 -12.82 1 74.38 238 GLU B CA 1
ATOM 3734 C C . GLU B 1 238 ? 13.133 -15.914 -14.305 1 74.38 238 GLU B C 1
ATOM 3736 O O . GLU B 1 238 ? 13.852 -14.992 -14.695 1 74.38 238 GLU B O 1
ATOM 3741 N N . PRO B 1 239 ? 12.43 -16.688 -15.078 1 77.81 239 PRO B N 1
ATOM 3742 C CA . PRO B 1 239 ? 12.461 -16.375 -16.516 1 77.81 239 PRO B CA 1
ATOM 3743 C C . PRO B 1 239 ? 11.891 -15 -16.828 1 77.81 239 PRO B C 1
ATOM 3745 O O . PRO B 1 239 ? 10.945 -14.555 -16.172 1 77.81 239 PRO B O 1
ATOM 3748 N N . HIS B 1 240 ? 12.484 -14.32 -17.719 1 79.38 240 HIS B N 1
ATOM 3749 C CA . HIS B 1 240 ? 12.008 -13.047 -18.25 1 79.38 240 HIS B CA 1
ATOM 3750 C C . HIS B 1 240 ? 12.18 -11.93 -17.219 1 79.38 240 HIS B C 1
ATOM 3752 O O . HIS B 1 240 ? 11.32 -11.055 -17.094 1 79.38 240 HIS B O 1
ATOM 3758 N N . THR B 1 241 ? 13.102 -12.188 -16.344 1 84.88 241 THR B N 1
ATOM 3759 C CA . THR B 1 241 ? 13.422 -11.109 -15.406 1 84.88 241 THR B CA 1
ATOM 3760 C C . THR B 1 241 ? 14.789 -10.508 -15.727 1 84.88 241 THR B C 1
ATOM 3762 O O . THR B 1 241 ?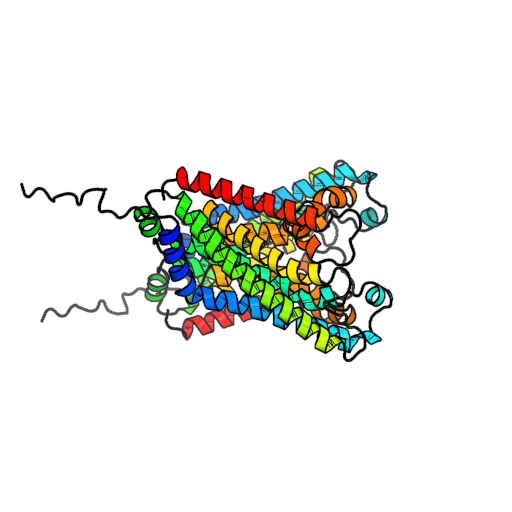 15.594 -11.125 -16.422 1 84.88 241 THR B O 1
ATOM 3765 N N . LEU B 1 242 ? 15.031 -9.352 -15.297 1 91.88 242 LEU B N 1
ATOM 3766 C CA . LEU B 1 242 ? 16.312 -8.688 -15.484 1 91.88 242 LEU B CA 1
ATOM 3767 C C . LEU B 1 242 ? 17.375 -9.281 -14.57 1 91.88 242 LEU B C 1
ATOM 3769 O O . LEU B 1 242 ? 17.062 -9.797 -13.5 1 91.88 242 LEU B O 1
ATOM 3773 N N . ALA B 1 243 ? 18.609 -9.203 -15.086 1 94.19 243 ALA B N 1
ATOM 3774 C CA . ALA B 1 243 ? 19.719 -9.57 -14.195 1 94.19 243 ALA B CA 1
ATOM 3775 C C . ALA B 1 243 ? 19.672 -8.742 -12.914 1 94.19 243 ALA B C 1
ATOM 3777 O O . ALA B 1 243 ? 19.266 -7.582 -12.922 1 94.19 243 ALA B O 1
ATOM 3778 N N . PRO B 1 244 ? 20.094 -9.305 -11.836 1 94.81 244 PRO B N 1
ATOM 3779 C CA . PRO B 1 244 ? 19.938 -8.672 -10.523 1 94.81 244 PRO B CA 1
ATOM 3780 C C . PRO B 1 244 ? 20.469 -7.246 -10.484 1 94.81 244 PRO B C 1
ATOM 3782 O O . PRO B 1 244 ? 19.734 -6.316 -10.133 1 94.81 244 PRO B O 1
ATOM 3785 N N . TRP B 1 245 ? 21.703 -7.008 -10.969 1 96.25 245 TRP B N 1
ATOM 3786 C CA . TRP B 1 245 ? 22.297 -5.68 -10.867 1 96.25 245 TRP B CA 1
ATOM 3787 C C . TRP B 1 245 ? 21.734 -4.754 -11.945 1 96.25 245 TRP B C 1
ATOM 3789 O O . TRP B 1 245 ? 21.688 -3.535 -11.75 1 96.25 245 TRP B O 1
ATOM 3799 N N . THR B 1 246 ? 21.312 -5.348 -13.055 1 96.62 246 THR B N 1
ATOM 3800 C CA . THR B 1 246 ? 20.672 -4.547 -14.094 1 96.62 246 THR B CA 1
ATOM 3801 C C . THR B 1 246 ? 19.328 -4.016 -13.617 1 96.62 246 THR B C 1
ATOM 3803 O O . THR B 1 246 ? 19.016 -2.84 -13.82 1 96.62 246 THR B O 1
ATOM 3806 N N . GLY B 1 247 ? 18.609 -4.941 -13 1 97.25 247 GLY B N 1
ATOM 3807 C CA . GLY B 1 247 ? 17.344 -4.512 -12.438 1 97.25 247 GLY B CA 1
ATOM 3808 C C . GLY B 1 247 ? 17.484 -3.461 -11.352 1 97.25 247 GLY B C 1
ATOM 3809 O O . GLY B 1 247 ? 16.75 -2.48 -11.32 1 97.25 247 GLY B O 1
ATOM 3810 N N . PHE B 1 248 ? 18.469 -3.629 -10.516 1 97.69 248 PHE B N 1
ATOM 3811 C CA . PHE B 1 248 ? 18.688 -2.672 -9.438 1 97.69 248 PHE B CA 1
ATOM 3812 C C . PHE B 1 248 ? 19.109 -1.317 -10 1 97.69 248 PHE B C 1
ATOM 3814 O O . PHE B 1 248 ? 18.688 -0.274 -9.5 1 97.69 248 PHE B O 1
ATOM 3821 N N . ALA B 1 249 ? 19.891 -1.344 -11.016 1 98.25 249 ALA B N 1
ATOM 3822 C CA . ALA B 1 249 ? 20.312 -0.098 -11.656 1 98.25 249 ALA B CA 1
ATOM 3823 C C . ALA B 1 249 ? 19.109 0.642 -12.242 1 98.25 249 ALA B C 1
ATOM 3825 O O . ALA B 1 249 ? 19.031 1.869 -12.156 1 98.25 249 ALA B O 1
ATOM 3826 N N . LEU B 1 250 ? 18.266 -0.073 -12.812 1 98 250 LEU B N 1
ATOM 3827 C CA . LEU B 1 250 ? 17.047 0.525 -13.344 1 98 250 LEU B CA 1
ATOM 3828 C C . LEU B 1 250 ? 16.203 1.137 -12.227 1 98 250 LEU B C 1
ATOM 3830 O O . LEU B 1 250 ? 15.68 2.24 -12.375 1 98 250 LEU B O 1
ATOM 3834 N N . PHE B 1 251 ? 16.125 0.407 -11.18 1 98.25 251 PHE B N 1
ATOM 3835 C CA . PHE B 1 251 ? 15.398 0.885 -10 1 98.25 251 PHE B CA 1
ATOM 3836 C C . PHE B 1 251 ? 16 2.195 -9.5 1 98.25 251 PHE B C 1
ATOM 3838 O O . PHE B 1 251 ? 15.266 3.141 -9.203 1 98.25 251 PHE B O 1
ATOM 3845 N N . CYS B 1 252 ? 17.266 2.309 -9.438 1 98.44 252 CYS B N 1
ATOM 3846 C CA . CYS B 1 252 ? 17.969 3.521 -9.047 1 98.44 252 CYS B CA 1
ATOM 3847 C C . CYS B 1 252 ? 17.719 4.648 -10.047 1 98.44 252 CYS B C 1
ATOM 3849 O O . CYS B 1 252 ? 17.578 5.809 -9.656 1 98.44 252 CYS B O 1
ATOM 3851 N N . LEU B 1 253 ? 17.656 4.238 -11.273 1 98.44 253 LEU B N 1
ATOM 3852 C CA . LEU B 1 253 ? 17.422 5.242 -12.305 1 98.44 253 LEU B CA 1
ATOM 3853 C C . LEU B 1 253 ? 16.047 5.875 -12.148 1 98.44 253 LEU B C 1
ATOM 3855 O O . LEU B 1 253 ? 15.906 7.098 -12.258 1 98.44 253 LEU B O 1
ATOM 3859 N N . TYR B 1 254 ? 15.086 5.043 -11.906 1 98.31 254 TYR B N 1
ATOM 3860 C CA . TYR B 1 254 ? 13.758 5.574 -11.641 1 98.31 254 TYR B CA 1
ATOM 3861 C C . TYR B 1 254 ? 13.781 6.559 -10.477 1 98.31 254 TYR B C 1
ATOM 3863 O O . TYR B 1 254 ? 13.148 7.613 -10.531 1 98.31 254 TYR B O 1
ATOM 3871 N N . THR B 1 255 ? 14.453 6.176 -9.445 1 98.31 255 THR B N 1
ATOM 3872 C CA . THR B 1 255 ? 14.531 6.992 -8.242 1 98.31 255 THR B CA 1
ATOM 3873 C C . THR B 1 255 ? 15.258 8.305 -8.516 1 98.31 255 THR B C 1
ATOM 3875 O O . THR B 1 255 ? 14.828 9.367 -8.07 1 98.31 255 THR B O 1
ATOM 3878 N N . LEU B 1 256 ? 16.297 8.242 -9.289 1 98.12 256 LEU B N 1
ATOM 3879 C CA . LEU B 1 256 ? 17.062 9.438 -9.633 1 98.12 256 LEU B CA 1
ATOM 3880 C C . LEU B 1 256 ? 16.219 10.391 -10.477 1 98.12 256 LEU B C 1
ATOM 3882 O O . LEU B 1 256 ? 16.281 11.609 -10.289 1 98.12 256 LEU B O 1
ATOM 3886 N N . VAL B 1 257 ? 15.508 9.844 -11.367 1 98.38 257 VAL B N 1
ATOM 3887 C CA . VAL B 1 257 ? 14.641 10.664 -12.203 1 98.38 257 VAL B CA 1
ATOM 3888 C C . VAL B 1 257 ? 13.586 11.344 -11.336 1 98.38 257 VAL B C 1
ATOM 3890 O O . VAL B 1 257 ? 13.305 12.539 -11.508 1 98.38 257 VAL B O 1
ATOM 3893 N N . ALA B 1 258 ? 13.047 10.594 -10.43 1 98.19 258 ALA B N 1
ATOM 3894 C CA . ALA B 1 258 ? 12.047 11.156 -9.531 1 98.19 258 ALA B CA 1
ATOM 3895 C C . ALA B 1 258 ? 12.656 12.25 -8.656 1 98.19 258 ALA B C 1
ATOM 3897 O O . ALA B 1 258 ? 12.039 13.297 -8.438 1 98.19 258 ALA B O 1
ATOM 3898 N N . LEU B 1 259 ? 13.82 12.047 -8.172 1 97.81 259 LEU B N 1
ATOM 3899 C CA . LEU B 1 259 ? 14.5 13.039 -7.348 1 97.81 259 LEU B CA 1
ATOM 3900 C C . LEU B 1 259 ? 14.828 14.289 -8.156 1 97.81 259 LEU B C 1
ATOM 3902 O O . LEU B 1 259 ? 14.703 15.414 -7.66 1 97.81 259 LEU B O 1
ATOM 3906 N N . ALA B 1 260 ? 15.227 14.039 -9.391 1 97.19 260 ALA B N 1
ATOM 3907 C CA . ALA B 1 260 ? 15.516 15.172 -10.273 1 97.19 260 ALA B CA 1
ATOM 3908 C C . ALA B 1 260 ? 14.258 15.992 -10.539 1 97.19 260 ALA B C 1
ATOM 3910 O O . ALA B 1 260 ? 14.289 17.219 -10.5 1 97.19 260 ALA B O 1
ATOM 3911 N N . ALA B 1 261 ? 13.234 15.297 -10.773 1 97.25 261 ALA B N 1
ATOM 3912 C CA . ALA B 1 261 ? 11.961 15.977 -10.977 1 97.25 261 ALA B CA 1
ATOM 3913 C C . ALA B 1 261 ? 11.555 16.766 -9.734 1 97.25 261 ALA B C 1
ATOM 3915 O O . ALA B 1 261 ? 11.039 17.891 -9.844 1 97.25 261 ALA B O 1
ATOM 3916 N N . ALA B 1 262 ? 11.781 16.172 -8.617 1 96.19 262 ALA B N 1
ATOM 3917 C CA . ALA B 1 262 ? 11.5 16.859 -7.359 1 96.19 262 ALA B CA 1
ATOM 3918 C C . ALA B 1 262 ? 12.359 18.109 -7.207 1 96.19 262 ALA B C 1
ATOM 3920 O O . ALA B 1 262 ? 11.875 19.141 -6.758 1 96.19 262 ALA B O 1
ATOM 3921 N N . GLY B 1 263 ? 13.578 18.016 -7.574 1 93.75 263 GLY B N 1
ATOM 3922 C CA . GLY B 1 263 ? 14.461 19.172 -7.539 1 93.75 263 GLY B CA 1
ATOM 3923 C C . GLY B 1 263 ? 13.992 20.312 -8.438 1 93.75 263 GLY B C 1
ATOM 3924 O O . GLY B 1 263 ? 13.977 21.469 -8.023 1 93.75 263 GLY B O 1
ATOM 3925 N N . VAL B 1 264 ? 13.578 19.969 -9.609 1 93.94 264 VAL B N 1
ATOM 3926 C CA . VAL B 1 264 ? 13.078 20.969 -10.562 1 93.94 264 VAL B CA 1
ATOM 3927 C C . VAL B 1 264 ? 11.805 21.609 -10.016 1 93.94 264 VAL B C 1
ATOM 3929 O O . VAL B 1 264 ? 11.648 22.828 -10.07 1 93.94 264 VAL B O 1
ATOM 3932 N N . ALA B 1 265 ? 11.008 20.781 -9.492 1 92 265 ALA B N 1
ATOM 3933 C CA . ALA B 1 265 ? 9.758 21.297 -8.945 1 92 265 ALA B CA 1
ATOM 3934 C C . ALA B 1 265 ? 10.008 22.234 -7.766 1 92 265 ALA B C 1
ATOM 3936 O O . ALA B 1 265 ? 9.32 23.25 -7.613 1 92 265 ALA B O 1
ATOM 3937 N N . LEU B 1 266 ? 10.922 21.906 -6.992 1 87.75 266 LEU B N 1
ATOM 3938 C CA . LEU B 1 266 ? 11.242 22.719 -5.816 1 87.75 266 LEU B CA 1
ATOM 3939 C C . LEU B 1 266 ? 11.781 24.078 -6.219 1 87.75 266 LEU B C 1
ATOM 3941 O O . LEU B 1 266 ? 11.539 25.078 -5.527 1 87.75 266 LEU B O 1
ATOM 3945 N N . THR B 1 267 ? 12.43 24.125 -7.289 1 86.81 267 THR B N 1
ATOM 3946 C CA . THR B 1 267 ? 13.016 25.375 -7.734 1 86.81 267 THR B CA 1
ATOM 3947 C C . THR B 1 267 ? 11.977 26.219 -8.469 1 86.81 267 THR B C 1
ATOM 3949 O O . THR B 1 267 ? 12.078 27.453 -8.492 1 86.81 267 THR B O 1
ATOM 3952 N N . ARG B 1 268 ? 11.008 25.578 -9 1 86.12 268 ARG B N 1
ATOM 3953 C CA . ARG B 1 268 ? 10.039 26.312 -9.805 1 86.12 268 ARG B CA 1
ATOM 3954 C C . ARG B 1 268 ? 8.836 26.734 -8.969 1 86.12 268 ARG B C 1
ATOM 3956 O O . ARG B 1 268 ? 8.195 27.75 -9.258 1 86.12 268 ARG B O 1
ATOM 3963 N N . ARG B 1 269 ? 8.562 25.875 -8.164 1 77.44 269 ARG B N 1
ATOM 3964 C CA . ARG B 1 269 ? 7.344 26.125 -7.402 1 77.44 269 ARG B CA 1
ATOM 3965 C C . ARG B 1 269 ? 7.645 26.922 -6.133 1 77.44 269 ARG B C 1
ATOM 3967 O O . ARG B 1 269 ? 8.711 26.75 -5.531 1 77.44 269 ARG B O 1
ATOM 3974 N N . ASP B 1 270 ? 6.914 28.016 -5.984 1 63.81 270 ASP B N 1
ATOM 3975 C CA . ASP B 1 270 ? 7.027 28.734 -4.719 1 63.81 270 ASP B CA 1
ATOM 3976 C C . ASP B 1 270 ? 6.754 27.812 -3.533 1 63.81 270 ASP B C 1
ATOM 3978 O O . ASP B 1 270 ? 6.012 26.844 -3.658 1 63.81 270 ASP B O 1
ATOM 3982 N N . ALA B 1 271 ? 7.613 27.922 -2.459 1 59.84 271 ALA B N 1
ATOM 3983 C CA . ALA B 1 271 ? 7.473 27.109 -1.262 1 59.84 271 ALA B CA 1
ATOM 3984 C C . ALA B 1 271 ? 6.074 27.234 -0.667 1 59.84 271 ALA B C 1
ATOM 3986 O O . ALA B 1 271 ? 5.387 28.234 -0.896 1 59.84 271 ALA B O 1
#

Nearest PDB structures (foldseek):
  7znq-assembly1_y  TM=6.979E-01  e=7.903E-04  Stutzerimonas stutzeri ATCC 14405 = CCUG 16156
  6xjh-assembly1_A  TM=6.569E-01  e=4.959E-04  Staphylococcus aureus
  7qba-assembly1_E  TM=6.684E-01  e=2.095E-03  Stutzerimonas stutzeri
  8wam-assembly1_A  TM=6.386E-01  e=1.535E-02  Arabidopsis thaliana
  7znq-assembly1_y  TM=6.979E-01  e=8.122E-04  Stutzerimonas stutzeri ATCC 14405 = CCUG 16156

Radius of gyration: 25.4 Å; Cα contacts (8 Å, |Δi|>4): 872; chains: 2; bounding box: 59×90×69 Å